Protein 8R8N (pdb70)

Nearest PDB structures (foldseek):
  8r8n-assembly2_B  TM=1.004E+00  e=1.317E-43  synthetic construct
  6yqy-assembly1_A  TM=9.421E-01  e=2.089E-25  synthetic construct
  5bvl-assembly1_A  TM=9.463E-01  e=4.996E-25  synthetic construct
  6yqx-assembly1_A  TM=9.217E-01  e=5.714E-19  synthetic construct
  7mcc-assembly1_A  TM=8.547E-01  e=8.858E-15  synthetic construct

Secondary structure (DSSP, 8-state):
-HHHHHHHHHHHHHTT-S-EEEEES-HHHHHHHHHHT--EEEE--THHHHHHHHHHHHTSSS--HHHHHHHHHHHHHHHHHHHHHHHHHHHHT-SEEEEEES-HHHHHHHHHHT-SEEEE--SSHHHHHHHHHHHHHTT--EEEEEES-HHHHHHHHHHT--EEEE--TTHHHHH--THHHHHHHHHHHHHHHHHHHHHHT-SEEEEEES-HHHHHHHHHHT-SEEEEE--/-TTHHHHHHHHHTT---EEEEES-HHHHHHHHHHT-SEEEEE-THHHHHHHHHHHHTSSS--HHHHHHHHHHHHHHHHHHHHHHHHHHHHT-S-EEEEES-HHHHHHHHHHT--EEEE--SSHHHHHHHHHHHHHHT--EEEEEES-HHHHHHHHHHTEEEEEEE-TTTTT-------HHHHHHHHHHHHHHHHHHHHHT-SEEEEEESSHHHHHHHHHHT-SEEEEE--

Foldseek 3Di:
DLVLLLVLLLVCVVVPFQAEEEEDQDLVSQVSSVVSRHQEYEHEFCLQVLQVVLVVQVPDDDDSVVVSCVSNVVSVVRLVSSLVSQLVNVVVPRQAYEYEDCDLVSQVVSVVSHHQEYEHEHPDLVSSLVSLLVNVVVPRQAYEYEDQALVSQVVSVVSRHQEYEHEQVVVLVVVDVVNVVSVVVSLVSSLVSLLVCVVVPRDAYEYEDAHSVSLVSSVVSPHNYYYHYPD/DLLLVQLLVLVVVPQQAEEEEDADLVVLVVVVVSRHQEYEQEFCLQVLQVVLVVQVPDDDDSVVVSVVSNVVSVVRLVSSLVSLLVCVVVPRQAYEYEDCDLVSQVSSVVSHHQEYENDNVDLVSSLVSLLVCVVVPRQAYEYEDQALVSQVSSVVSHHQEYENELVVQVVVPPVPPPCVSVVVSLVSSLVSLLVCVVVPRDAYEYEDAHNVSLPSSVVSPHNHYYHYPD

Sequence (461 aa):
DKDEAWKQVEQLRREGATRIAYRSDDWRDLKEAWKKGADILIVSSKADDYRARAAAAAKELGNVKPIVDALLAEAKKARDEAWKQVEQLRREGATEIAYRSDDWRDLKEAWKKGADILIVDDATDKNEAWKQVEQLRREGATRIAYRSDDWRDLKEAWKKGADILIVDVNARIEKRRAVIEAEAAKAREEGWKQVEQLRREGATEIAYRSDDWRDLKEAWKKGADILIVDATDEAWKQVEQLRREGATRIAYRSDDWRDLKEAWKKGADILIVSSKADDYRARRAAAAAKELGNVKPIVDALLAEAKKARDEAWKQVEQLRREGATEIAYRSDDWRDLKEAWKKGADILIVDATDKNEAWKQVEQLRREGATRIAYRSDDWRDLKEAWKKGADILIVDVNARIEKRRPAVIEAEAAKAREEGWKQVEQLRREGATEIAYRSDDWRDLKEAWKKGADILIVDAT

B-factor: mean 110.94, std 32.06, range [53.03, 240.59]

Radius of gyration: 26.93 Å; Cα contacts (8 Å, |Δi|>4): 848; chains: 2; bounding box: 67×90×50 Å

Solvent-accessible surface area: 23732 Å² total; per-residue (Å²): 110,104,91,102,9,52,101,22,0,76,25,1,159,187,70,48,10,116,69,0,0,0,36,7,90,50,36,156,11,0,61,48,0,76,107,62,17,0,56,5,0,9,0,10,23,124,0,29,49,53,60,60,111,2,62,57,14,56,178,121,178,68,118,40,137,82,96,24,68,56,20,80,41,88,2,88,119,22,55,45,83,2,30,130,10,0,78,71,1,110,194,66,45,2,82,33,0,0,0,39,0,60,47,46,155,12,0,57,64,0,68,122,57,14,2,43,4,1,7,0,23,8,124,83,76,86,93,0,37,133,9,0,71,40,0,98,171,62,42,5,97,61,0,0,0,51,6,35,37,10,21,13,0,62,64,0,60,125,79,12,1,45,4,1,9,0,0,2,30,24,62,19,78,131,172,125,109,110,102,124,58,75,15,48,135,8,63,93,67,0,44,87,17,0,44,11,0,112,132,41,40,3,79,31,0,0,2,45,3,86,21,58,152,4,0,65,47,0,93,122,64,10,2,41,2,3,9,1,6,49,122,108,140,16,51,97,19,0,94,46,4,132,179,66,19,3,76,62,2,0,2,42,7,91,64,36,159,31,0,84,68,0,130,102,43,14,3,55,4,1,10,0,12,11,121,0,14,60,68,70,61,121,3,63,53,3,53,174,103,178,67,115,41,142,78,89,23,67,56,21,78,50,62,3,116,118,20,70,54,73,2,35,117,8,0,80,58,2,114,197,90,42,8,99,38,0,0,1,30,1,45,40,64,163,9,0,73,63,0,57,138,57,10,2,37,10,0,9,1,20,10,117,85,76,112,84,0,59,141,9,0,80,46,1,108,192,58,37,7,82,68,0,0,2,44,3,50,55,59,150,43,0,91,77,0,49,132,81,8,0,46,5,0,8,0,3,4,54,60,67,43,105,90,196,226,181,66,115,104,102,77,75,13,45,117,0,53,89,46,0,48,141,14,0,44,37,2,62,150,80,41,8,92,27,0,0,0,50,4,79,26,82,157,6,0,66,58,0,25,32,60,1,0,44,9,2,13,2,16,52,104

Structure (mmCIF, N/CA/C/O backbone):
data_8R8N
#
_entry.id   8R8N
#
_cell.length_a   92.710
_cell.length_b   71.200
_cell.length_c   88.640
_cell.angle_alpha   90.000
_cell.angle_beta   90.000
_cell.angle_gamma   90.000
#
_symmetry.space_group_name_H-M   'P 21 2 21'
#
loop_
_entity.id
_entity.type
_entity.pdbx_description
1 polymer HalluTIM2-2
2 non-polymer 'SULFATE ION'
3 water water
#
loop_
_atom_site.group_PDB
_atom_site.id
_atom_site.type_symbol
_atom_site.label_atom_id
_atom_site.label_alt_id
_atom_site.label_comp_id
_atom_site.label_asym_id
_atom_site.label_entity_id
_atom_site.label_seq_id
_atom_site.pdbx_PDB_ins_code
_atom_site.Cartn_x
_atom_site.Cartn_y
_atom_site.Cartn_z
_atom_site.occupancy
_atom_site.B_iso_or_equiv
_atom_site.auth_seq_id
_atom_site.auth_comp_id
_atom_site.auth_asym_id
_atom_site.auth_atom_id
_atom_site.pdbx_PDB_model_num
ATOM 1 N N . ASP A 1 2 ? -11.38892 -39.97152 -32.51339 1.000 144.79535 1 ASP A N 1
ATOM 2 C CA . ASP A 1 2 ? -11.58124 -40.64212 -31.23263 1.000 147.93067 1 ASP A CA 1
ATOM 3 C C . ASP A 1 2 ? -10.55781 -41.75843 -31.03153 1.000 138.54353 1 ASP A C 1
ATOM 4 O O . ASP A 1 2 ? -9.39959 -41.62143 -31.42452 1.000 134.52515 1 ASP A O 1
ATOM 9 N N . LYS A 1 3 ? -10.99671 -42.86332 -30.42283 1.000 147.41226 2 LYS A N 1
ATOM 10 C CA . LYS A 1 3 ? -10.07653 -43.93818 -30.06000 1.000 131.69579 2 LYS A CA 1
ATOM 11 C C . LYS A 1 3 ? -9.40749 -44.53920 -31.29234 1.000 124.08785 2 LYS A C 1
ATOM 12 O O . LYS A 1 3 ? -8.17918 -44.50234 -31.42852 1.000 118.59776 2 LYS A O 1
ATOM 18 N N . ASP A 1 4 ? -10.20529 -45.10167 -32.20556 1.000 129.64495 3 ASP A N 1
ATOM 19 C CA . ASP A 1 4 ? -9.64128 -45.79503 -33.36000 1.000 128.86512 3 ASP A CA 1
ATOM 20 C C . ASP A 1 4 ? -8.86496 -44.86173 -34.28078 1.000 122.26357 3 ASP A C 1
ATOM 21 O O . ASP A 1 4 ? -8.03640 -45.33444 -35.06659 1.000 118.65616 3 ASP A O 1
ATOM 26 N N . GLU A 1 5 ? -9.11110 -43.55274 -34.20767 1.000 127.84642 4 GLU A N 1
ATOM 27 C CA . GLU A 1 5 ? -8.33668 -42.61365 -35.00975 1.000 128.26322 4 GLU A CA 1
ATOM 28 C C . GLU A 1 5 ? -6.99048 -42.31072 -34.36528 1.000 124.53572 4 GLU A C 1
ATOM 29 O O . GLU A 1 5 ? -6.00594 -42.06497 -35.07218 1.000 107.81751 4 GLU A O 1
ATOM 35 N N . ALA A 1 6 ? -6.92736 -42.34110 -33.03322 1.000 124.95574 5 ALA A N 1
ATOM 36 C CA . ALA A 1 6 ? -5.66822 -42.11606 -32.33516 1.000 113.13919 5 ALA A CA 1
ATOM 37 C C . ALA A 1 6 ? -4.81512 -43.37784 -32.30762 1.000 110.08307 5 ALA A C 1
ATOM 38 O O . ALA A 1 6 ? -3.58461 -43.29897 -32.39725 1.000 107.56285 5 ALA A O 1
ATOM 40 N N . TRP A 1 7 ? -5.44917 -44.54842 -32.18372 1.000 110.14317 6 TRP A N 1
ATOM 41 C CA . TRP A 1 7 ? -4.69799 -45.79826 -32.22146 1.000 86.24888 6 TRP A CA 1
ATOM 42 C C . TRP A 1 7 ? -3.99562 -45.98406 -33.55642 1.000 91.15791 6 TRP A C 1
ATOM 43 O O . TRP A 1 7 ? -2.91747 -46.58456 -33.60784 1.000 99.71656 6 TRP A O 1
ATOM 54 N N . LYS A 1 8 ? -4.56567 -45.44222 -34.63818 1.000 98.48544 7 LYS A N 1
ATOM 55 C CA . LYS A 1 8 ? -3.91878 -45.52003 -35.94329 1.000 93.34029 7 LYS A CA 1
ATOM 56 C C . LYS A 1 8 ? -2.62050 -44.72437 -35.97710 1.000 94.19607 7 LYS A C 1
ATOM 57 O O . LYS A 1 8 ? -1.75409 -45.00297 -36.81427 1.000 88.40253 7 LYS A O 1
ATOM 63 N N . GLN A 1 9 ? -2.45486 -43.76260 -35.06642 1.000 92.25424 8 GLN A N 1
ATOM 64 C CA . GLN A 1 9 ? -1.22638 -42.97903 -35.02813 1.000 89.18736 8 GLN A CA 1
ATOM 65 C C . GLN A 1 9 ? -0.10510 -43.76216 -34.35636 1.000 86.38907 8 GLN A C 1
ATOM 66 O O . GLN A 1 9 ? 1.05853 -43.66363 -34.76379 1.000 86.93108 8 GLN A O 1
ATOM 72 N N . VAL A 1 10 ? -0.43797 -44.54451 -33.32740 1.000 92.29874 9 VAL A N 1
ATOM 73 C CA . VAL A 1 10 ? 0.56546 -45.37735 -32.67287 1.000 82.02737 9 VAL A CA 1
ATOM 74 C C . VAL A 1 10 ? 0.99588 -46.50256 -33.60329 1.000 80.16204 9 VAL A C 1
ATOM 75 O O . VAL A 1 10 ? 2.17736 -46.86291 -33.66675 1.000 79.26610 9 VAL A O 1
ATOM 79 N N . GLU A 1 11 ? 0.04819 -47.05944 -34.35724 1.000 79.37306 10 GLU A N 1
ATOM 80 C CA . GLU A 1 11 ? 0.38476 -48.12028 -35.29528 1.000 81.09328 10 GLU A CA 1
ATOM 81 C C . GLU A 1 11 ? 1.31698 -47.61679 -36.38839 1.000 86.05259 10 GLU A C 1
ATOM 82 O O . GLU A 1 11 ? 2.19653 -48.35757 -36.84382 1.000 85.47683 10 GLU A O 1
ATOM 88 N N . GLN A 1 12 ? 1.15339 -46.35861 -36.80824 1.000 83.42432 11 GLN A N 1
ATOM 89 C CA . GLN A 1 12 ? 1.98041 -45.82293 -37.88547 1.000 83.76683 11 GLN A CA 1
ATOM 90 C C . GLN A 1 12 ? 3.39713 -45.53564 -37.41417 1.000 84.08329 11 GLN A C 1
ATOM 91 O O . GLN A 1 12 ? 4.36370 -45.82322 -38.13112 1.000 84.51552 11 GLN A O 1
ATOM 97 N N . LEU A 1 13 ? 3.54209 -44.95728 -36.22042 1.000 80.14715 12 LEU A N 1
ATOM 98 C CA . LEU A 1 13 ? 4.87545 -44.71779 -35.67873 1.000 74.69642 12 LEU A CA 1
ATOM 99 C C . LEU A 1 13 ? 5.62603 -46.02720 -35.47046 1.000 75.03745 12 LEU A C 1
ATOM 100 O O . LEU A 1 13 ? 6.81633 -46.12684 -35.79052 1.000 75.20223 12 LEU A O 1
ATOM 105 N N . ARG A 1 14 ? 4.94733 -47.04515 -34.93461 1.000 75.42585 13 ARG A N 1
ATOM 106 C CA . ARG A 1 14 ? 5.57290 -48.35738 -34.81848 1.000 76.43347 13 ARG A CA 1
ATOM 107 C C . ARG A 1 14 ? 5.87017 -48.94352 -36.18991 1.000 79.73027 13 ARG A C 1
ATOM 108 O O . ARG A 1 14 ? 6.91269 -49.57880 -36.39216 1.000 88.07116 13 ARG A O 1
ATOM 116 N N . ARG A 1 15 ? 4.97465 -48.72174 -37.15152 1.000 81.99652 14 ARG A N 1
ATOM 117 C CA . ARG A 1 15 ? 5.23202 -49.17064 -38.51373 1.000 85.44466 14 ARG A CA 1
ATOM 118 C C . ARG A 1 15 ? 6.50902 -48.54820 -39.05920 1.000 85.04490 14 ARG A C 1
ATOM 119 O O . ARG A 1 15 ? 7.31470 -49.22787 -39.70601 1.000 86.95533 14 ARG A O 1
ATOM 127 N N . GLU A 1 16 ? 6.72849 -47.26654 -38.77897 1.000 82.76546 15 GLU A N 1
ATOM 128 C CA . GLU A 1 16 ? 7.87071 -46.54619 -39.31744 1.000 83.52516 15 GLU A CA 1
ATOM 129 C C . GLU A 1 16 ? 9.11382 -46.63081 -38.43685 1.000 80.29434 15 GLU A C 1
ATOM 130 O O . GLU A 1 16 ? 10.08556 -45.91186 -38.68819 1.000 86.60525 15 GLU A O 1
ATOM 136 N N . GLY A 1 17 ? 9.11365 -47.48260 -37.41965 1.000 84.68738 16 GLY A N 1
ATOM 137 C CA . GLY A 1 17 ? 10.32889 -47.75074 -36.68111 1.000 77.62628 16 GLY A CA 1
ATOM 138 C C . GLY A 1 17 ? 10.57974 -46.84294 -35.50544 1.000 74.42908 16 GLY A C 1
ATOM 139 O O . GLY A 1 17 ? 11.73284 -46.71271 -35.07942 1.000 79.58851 16 GLY A O 1
ATOM 140 N N . ALA A 1 18 ? 9.54346 -46.21469 -34.96046 1.000 79.46720 17 ALA A N 1
ATOM 141 C CA . ALA A 1 18 ? 9.69484 -45.36488 -33.78740 1.000 83.81074 17 ALA A CA 1
ATOM 142 C C . ALA A 1 18 ? 9.64097 -46.22689 -32.53437 1.000 85.19179 17 ALA A C 1
ATOM 143 O O . ALA A 1 18 ? 8.67224 -46.96460 -32.32375 1.000 71.59552 17 ALA A O 1
ATOM 145 N N . THR A 1 19 ? 10.69210 -46.15159 -31.71896 1.000 82.62297 18 THR A N 1
ATOM 146 C CA . THR A 1 19 ? 10.84827 -47.03312 -30.57179 1.000 87.87098 18 THR A CA 1
ATOM 147 C C . THR A 1 19 ? 10.33776 -46.43776 -29.26485 1.000 74.56672 18 THR A C 1
ATOM 148 O O . THR A 1 19 ? 10.19204 -47.18204 -28.29022 1.000 87.98081 18 THR A O 1
ATOM 152 N N . ARG A 1 20 ? 10.08121 -45.12971 -29.20257 1.000 67.67581 19 ARG A N 1
ATOM 153 C CA . ARG A 1 20 ? 9.57170 -44.49040 -27.98432 1.000 71.58135 19 ARG A CA 1
ATOM 154 C C . ARG A 1 20 ? 8.30456 -43.71873 -28.34528 1.000 80.37509 19 ARG A C 1
ATOM 155 O O . ARG A 1 20 ? 8.37270 -42.55357 -28.74687 1.000 80.53048 19 ARG A O 1
ATOM 163 N N . ILE A 1 21 ? 7.14938 -44.35774 -28.17479 1.000 77.47272 20 ILE A N 1
ATOM 164 C CA . ILE A 1 21 ? 5.85499 -43.74455 -28.44741 1.000 61.56529 20 ILE A CA 1
ATOM 165 C C . ILE A 1 21 ? 5.09884 -43.56677 -27.14009 1.000 71.97829 20 ILE A C 1
ATOM 166 O O . ILE A 1 21 ? 5.09344 -44.45930 -26.28394 1.000 66.95720 20 ILE A O 1
ATOM 171 N N . ALA A 1 22 ? 4.45991 -42.41162 -26.98753 1.000 74.26510 21 ALA A N 1
ATOM 172 C CA . ALA A 1 22 ? 3.65148 -42.12391 -25.81624 1.000 68.52844 21 ALA A CA 1
ATOM 173 C C . ALA A 1 22 ? 2.19859 -41.94626 -26.22911 1.000 66.22782 21 ALA A C 1
ATOM 174 O O . ALA A 1 22 ? 1.88766 -41.66925 -27.39047 1.000 68.46428 21 ALA A O 1
ATOM 176 N N . TYR A 1 23 ? 1.30632 -42.14796 -25.26522 1.000 64.61935 22 TYR A N 1
ATOM 177 C CA . TYR A 1 23 ? -0.12598 -42.04787 -25.50401 1.000 69.17705 22 TYR A CA 1
ATOM 178 C C . TYR A 1 23 ? -0.78022 -41.48636 -24.25276 1.000 64.56000 22 TYR A C 1
ATOM 179 O O . TYR A 1 23 ? -0.47993 -41.93410 -23.14184 1.000 64.17877 22 TYR A O 1
ATOM 188 N N . ARG A 1 24 ? -1.66880 -40.51518 -24.43336 1.000 66.74340 23 ARG A N 1
ATOM 189 C CA . ARG A 1 24 ? -2.33485 -39.84292 -23.32634 1.000 74.41904 23 ARG A CA 1
ATOM 190 C C . ARG A 1 24 ? -3.82872 -40.12441 -23.38085 1.000 80.26647 23 ARG A C 1
ATOM 191 O O . ARG A 1 24 ? -4.45701 -39.97596 -24.43488 1.000 92.94756 23 ARG A O 1
ATOM 199 N N . SER A 1 25 ? -4.39146 -40.52018 -22.24326 1.000 79.60043 24 SER A N 1
ATOM 200 C CA . SER A 1 25 ? -5.82201 -40.76765 -22.13141 1.000 84.64215 24 SER A CA 1
ATOM 201 C C . SER A 1 25 ? -6.18313 -40.80300 -20.65264 1.000 92.00022 24 SER A C 1
ATOM 202 O O . SER A 1 25 ? -5.31668 -40.72409 -19.77848 1.000 90.35190 24 SER A O 1
ATOM 205 N N . ASP A 1 26 ? -7.48289 -40.91054 -20.38242 1.000 99.29133 25 ASP A N 1
ATOM 206 C CA . ASP A 1 26 ? -7.98078 -41.05577 -19.02284 1.000 101.02695 25 ASP A CA 1
ATOM 207 C C . ASP A 1 26 ? -8.59238 -42.42349 -18.76055 1.000 99.83993 25 ASP A C 1
ATOM 208 O O . ASP A 1 26 ? -8.80672 -42.77484 -17.59490 1.000 88.54931 25 ASP A O 1
ATOM 213 N N . ASP A 1 27 ? -8.86712 -43.19906 -19.80581 1.000 103.02467 26 ASP A N 1
ATOM 214 C CA . ASP A 1 27 ? -9.41375 -44.54247 -19.68556 1.000 94.35948 26 ASP A CA 1
ATOM 215 C C . ASP A 1 27 ? -8.27176 -45.54358 -19.77172 1.000 97.93666 26 ASP A C 1
ATOM 216 O O . ASP A 1 27 ? -7.50869 -45.53824 -20.74340 1.000 100.57944 26 ASP A O 1
ATOM 221 N N . TRP A 1 28 ? -8.17024 -46.41302 -18.76410 1.000 95.45481 27 TRP A N 1
ATOM 222 C CA . TRP A 1 28 ? -7.09207 -47.39390 -18.74897 1.000 90.99856 27 TRP A CA 1
ATOM 223 C C . TRP A 1 28 ? -7.28456 -48.44919 -19.82911 1.000 94.32144 27 TRP A C 1
ATOM 224 O O . TRP A 1 28 ? -6.30795 -49.05340 -20.28627 1.000 93.52308 27 TRP A O 1
ATOM 235 N N . ARG A 1 29 ? -8.52676 -48.69495 -20.24164 1.000 91.60956 28 ARG A N 1
ATOM 236 C CA . ARG A 1 29 ? -8.75188 -49.61635 -21.34825 1.000 93.72278 28 ARG A CA 1
ATOM 237 C C . ARG A 1 29 ? -8.29065 -49.00231 -22.66439 1.000 93.35631 28 ARG A C 1
ATOM 238 O O . ARG A 1 29 ? -7.70530 -49.69058 -23.50857 1.000 80.31322 28 ARG A O 1
ATOM 246 N N . ASP A 1 30 ? -8.52430 -47.70050 -22.84521 1.000 93.18905 29 ASP A N 1
ATOM 247 C CA . ASP A 1 30 ? -8.02753 -47.01584 -24.03352 1.000 84.36638 29 ASP A CA 1
ATOM 248 C C . ASP A 1 30 ? -6.50463 -46.96133 -24.04561 1.000 87.05077 29 ASP A C 1
ATOM 249 O O . ASP A 1 30 ? -5.88013 -47.13787 -25.09796 1.000 84.07463 29 ASP A O 1
ATOM 254 N N . LEU A 1 31 ? -5.88817 -46.75271 -22.88074 1.000 93.75838 30 LEU A N 1
ATOM 255 C CA . LEU A 1 31 ? -4.43048 -46.73575 -22.80663 1.000 77.23152 30 LEU A CA 1
ATOM 256 C C . LEU A 1 31 ? -3.83458 -48.11632 -23.05865 1.000 82.81837 30 LEU A C 1
ATOM 257 O O . LEU A 1 31 ? -2.81193 -48.23880 -23.74381 1.000 84.81756 30 LEU A O 1
ATOM 262 N N . LYS A 1 32 ? -4.46698 -49.16832 -22.52885 1.000 87.25265 31 LYS A N 1
ATOM 263 C CA . LYS A 1 32 ? -3.94283 -50.51979 -22.71395 1.000 89.37810 31 LYS A CA 1
ATOM 264 C C . LYS A 1 32 ? -3.95733 -50.93199 -24.18102 1.000 80.84631 31 LYS A C 1
ATOM 265 O O . LYS A 1 32 ? -3.05300 -51.63750 -24.64479 1.000 84.16178 31 LYS A O 1
ATOM 271 N N . GLU A 1 33 ? -4.97297 -50.50367 -24.93056 1.000 81.29745 32 GLU A N 1
ATOM 272 C CA . GLU A 1 33 ? -5.02041 -50.85588 -26.34513 1.000 77.08034 32 GLU A CA 1
ATOM 273 C C . GLU A 1 33 ? -3.89556 -50.18574 -27.12206 1.000 84.14390 32 GLU A C 1
ATOM 274 O O . GLU A 1 33 ? -3.26298 -50.81973 -27.97379 1.000 84.34156 32 GLU A O 1
ATOM 280 N N . ALA A 1 34 ? -3.62062 -48.90982 -26.83637 1.000 89.70272 33 ALA A N 1
ATOM 281 C CA . ALA A 1 34 ? -2.48883 -48.25001 -27.47682 1.000 80.88893 33 ALA A CA 1
ATOM 282 C C . ALA A 1 34 ? -1.17189 -48.86028 -27.02421 1.000 76.50962 33 ALA A C 1
ATOM 283 O O . ALA A 1 34 ? -0.20798 -48.90847 -27.79882 1.000 77.71052 33 ALA A O 1
ATOM 285 N N . TRP A 1 35 ? -1.11941 -49.34377 -25.78289 1.000 74.99252 34 TRP A N 1
ATOM 286 C CA . TRP A 1 35 ? 0.06472 -50.05266 -25.31602 1.000 76.45844 34 TRP A CA 1
ATOM 287 C C . TRP A 1 35 ? 0.32564 -51.30123 -26.14892 1.000 78.78823 34 TRP A C 1
ATOM 288 O O . TRP A 1 35 ? 1.48195 -51.63613 -26.42904 1.000 84.85422 34 TRP A O 1
ATOM 299 N N . LYS A 1 36 ? -0.73098 -51.99574 -26.57389 1.000 86.79387 35 LYS A N 1
ATOM 300 C CA . LYS A 1 36 ? -0.52370 -53.14286 -27.45059 1.000 87.59201 35 LYS A CA 1
ATOM 301 C C . LYS A 1 36 ? -0.24190 -52.72620 -28.88640 1.000 84.68225 35 LYS A C 1
ATOM 302 O O . LYS A 1 36 ? 0.30209 -53.52700 -29.65183 1.000 86.85550 35 LYS A O 1
ATOM 308 N N . LYS A 1 37 ? -0.60348 -51.49977 -29.26939 1.000 84.81099 36 LYS A N 1
ATOM 309 C CA . LYS A 1 37 ? -0.27749 -50.99975 -30.59783 1.000 79.50345 36 LYS A CA 1
ATOM 310 C C . LYS A 1 37 ? 1.19111 -50.61584 -30.72804 1.000 82.21347 36 LYS A C 1
ATOM 311 O O . LYS A 1 37 ? 1.69174 -50.51011 -31.85231 1.000 89.92987 36 LYS A O 1
ATOM 317 N N . GLY A 1 38 ? 1.88514 -50.39036 -29.61364 1.000 86.22028 37 GLY A N 1
ATOM 318 C CA . GLY A 1 38 ? 3.29665 -50.05975 -29.66294 1.000 71.49132 37 GLY A CA 1
ATOM 319 C C . GLY A 1 38 ? 3.74286 -48.91709 -28.77248 1.000 74.69182 37 GLY A C 1
ATOM 320 O O . GLY A 1 38 ? 4.94540 -48.66077 -28.65750 1.000 91.07281 37 GLY A O 1
ATOM 321 N N . ALA A 1 39 ? 2.80368 -48.20811 -28.14983 1.000 90.30598 38 ALA A N 1
ATOM 322 C CA . ALA A 1 39 ? 3.17532 -47.10597 -27.27005 1.000 67.89184 38 ALA A CA 1
ATOM 323 C C . ALA A 1 39 ? 3.73974 -47.64565 -25.96028 1.000 64.96350 38 ALA A C 1
ATOM 324 O O . ALA A 1 39 ? 3.11128 -48.47648 -25.29759 1.000 80.10205 38 ALA A O 1
ATOM 326 N N . ASP A 1 40 ? 4.91244 -47.14670 -25.57053 1.000 76.13141 39 ASP A N 1
ATOM 327 C CA . ASP A 1 40 ? 5.60477 -47.60120 -24.36758 1.000 68.05001 39 ASP A CA 1
ATOM 328 C C . ASP A 1 40 ? 5.36414 -46.71744 -23.15648 1.000 59.68903 39 ASP A C 1
ATOM 329 O O . ASP A 1 40 ? 5.52056 -47.18234 -22.02532 1.000 70.24030 39 ASP A O 1
ATOM 334 N N . ILE A 1 41 ? 5.02894 -45.45042 -23.35696 1.000 71.17963 40 ILE A N 1
ATOM 335 C CA . ILE A 1 41 ? 4.70083 -44.55085 -22.26265 1.000 60.78284 40 ILE A CA 1
ATOM 336 C C . ILE A 1 41 ? 3.19942 -44.32039 -22.31466 1.000 70.56458 40 ILE A C 1
ATOM 337 O O . ILE A 1 41 ? 2.66145 -43.90885 -23.35020 1.000 69.74107 40 ILE A O 1
ATOM 342 N N . LEU A 1 42 ? 2.52367 -44.60515 -21.20484 1.000 71.07549 41 LEU A N 1
ATOM 343 C CA . LEU A 1 42 ? 1.08161 -44.43060 -21.07698 1.000 66.00614 41 LEU A CA 1
ATOM 344 C C . LEU A 1 42 ? 0.82245 -43.29948 -20.08860 1.000 76.27010 41 LEU A C 1
ATOM 345 O O . LEU A 1 42 ? 1.09885 -43.43737 -18.89244 1.000 72.95008 41 LEU A O 1
ATOM 350 N N . ILE A 1 43 ? 0.28336 -42.19091 -20.58771 1.000 77.11199 42 ILE A N 1
ATOM 351 C CA . ILE A 1 43 ? 0.08539 -40.97781 -19.80249 1.000 58.39824 42 ILE A CA 1
ATOM 352 C C . ILE A 1 43 ? -1.35176 -40.94013 -19.30417 1.000 70.32616 42 ILE A C 1
ATOM 353 O O . ILE A 1 43 ? -2.29050 -40.86088 -20.10532 1.000 83.60125 42 ILE A O 1
ATOM 358 N N . VAL A 1 44 ? -1.52359 -40.97978 -17.98347 1.000 63.45512 43 VAL A N 1
ATOM 359 C CA . VAL A 1 44 ? -2.83208 -40.82542 -17.35458 1.000 73.08103 43 VAL A CA 1
ATOM 360 C C . VAL A 1 44 ? -3.02166 -39.36602 -16.96788 1.000 73.72412 43 VAL A C 1
ATOM 361 O O . VAL A 1 44 ? -2.16577 -38.77647 -16.29751 1.000 79.30335 43 VAL A O 1
ATOM 365 N N . SER A 1 45 ? -4.13853 -38.77860 -17.39047 1.000 72.52585 44 SER A N 1
ATOM 366 C CA . SER A 1 45 ? -4.47795 -37.40826 -17.03365 1.000 90.13558 44 SER A CA 1
ATOM 367 C C . SER A 1 45 ? -5.85064 -37.36189 -16.37533 1.000 89.21370 44 SER A C 1
ATOM 368 O O . SER A 1 45 ? -6.75490 -38.12009 -16.74135 1.000 90.28739 44 SER A O 1
ATOM 371 N N . SER A 1 46 ? -5.98918 -36.48136 -15.38837 1.000 84.26568 45 SER A N 1
ATOM 372 C CA . SER A 1 46 ? -7.23191 -36.28444 -14.65828 1.000 78.07996 45 SER A CA 1
ATOM 373 C C . SER A 1 46 ? -7.67702 -34.82985 -14.73940 1.000 67.36035 45 SER A C 1
ATOM 374 O O . SER A 1 46 ? -6.86140 -33.91765 -14.89942 1.000 78.91931 45 SER A O 1
ATOM 377 N N . LYS A 1 47 ? -8.98484 -34.62439 -14.63476 1.000 74.33483 46 LYS A N 1
ATOM 378 C CA . LYS A 1 47 ? -9.56778 -33.29472 -14.51980 1.000 70.64921 46 LYS A CA 1
ATOM 379 C C . LYS A 1 47 ? -9.49401 -32.73520 -13.09628 1.000 76.77403 46 LYS A C 1
ATOM 380 O O . LYS A 1 47 ? -10.16380 -31.74038 -12.80703 1.000 85.05890 46 LYS A O 1
ATOM 386 N N . ALA A 1 48 ? -8.69657 -33.34333 -12.21127 1.000 70.45306 47 ALA A N 1
ATOM 387 C CA . ALA A 1 48 ? -8.64904 -32.90481 -10.81887 1.000 79.39393 47 ALA A CA 1
ATOM 388 C C . ALA A 1 48 ? -8.01647 -31.52464 -10.66807 1.000 89.67788 47 ALA A C 1
ATOM 389 O O . ALA A 1 48 ? -8.45835 -30.72581 -9.83260 1.000 88.96412 47 ALA A O 1
ATOM 391 N N . ASP A 1 49 ? -6.98257 -31.22095 -11.45696 1.000 89.10228 48 ASP A N 1
ATOM 392 C CA . ASP A 1 49 ? -6.37884 -29.89355 -11.38029 1.000 68.96563 48 ASP A CA 1
ATOM 393 C C . ASP A 1 49 ? -7.36297 -28.82587 -11.82564 1.000 84.49812 48 ASP A C 1
ATOM 394 O O . ASP A 1 49 ? -7.38697 -27.72031 -11.27169 1.000 90.84487 48 ASP A O 1
ATOM 399 N N . ASP A 1 50 ? -8.19069 -29.14477 -12.82256 1.000 88.23644 49 ASP A N 1
ATOM 400 C CA . ASP A 1 50 ? -9.19928 -28.19861 -13.28425 1.000 86.14601 49 ASP A CA 1
ATOM 401 C C . ASP A 1 50 ? -10.21956 -27.91473 -12.19045 1.000 84.80527 49 ASP A C 1
ATOM 402 O O . ASP A 1 50 ? -10.52653 -26.75380 -11.90011 1.000 90.80771 49 ASP A O 1
ATOM 407 N N . TYR A 1 51 ? -10.73637 -28.96638 -11.55027 1.000 82.83214 50 TYR A N 1
ATOM 408 C CA . TYR A 1 51 ? -11.70800 -28.77112 -10.47882 1.000 77.43146 50 TYR A CA 1
ATOM 409 C C . TYR A 1 51 ? -11.10226 -28.00390 -9.30814 1.000 84.88679 50 TYR A C 1
ATOM 410 O O . TYR A 1 51 ? -11.76621 -27.14864 -8.71048 1.000 88.32059 50 TYR A O 1
ATOM 419 N N . ARG A 1 52 ? -9.83930 -28.28133 -8.97052 1.000 78.88724 51 ARG A N 1
ATOM 420 C CA . ARG A 1 52 ? -9.19381 -27.51349 -7.90877 1.000 81.55677 51 ARG A CA 1
ATOM 421 C C . ARG A 1 52 ? -9.01464 -26.05631 -8.31474 1.000 81.62525 51 ARG A C 1
ATOM 422 O O . ARG A 1 52 ? -9.24123 -25.14781 -7.50700 1.000 77.60585 51 ARG A O 1
ATOM 430 N N . ALA A 1 53 ? -8.62865 -25.81544 -9.57015 1.000 84.52136 52 ALA A N 1
ATOM 431 C CA . ALA A 1 53 ? -8.49440 -24.44696 -10.05608 1.000 79.82366 52 ALA A CA 1
ATOM 432 C C . ALA A 1 53 ? -9.82554 -23.70994 -10.00669 1.000 89.63923 52 ALA A C 1
ATOM 433 O O . ALA A 1 53 ? -9.88553 -22.54742 -9.58886 1.000 95.43220 52 ALA A O 1
ATOM 435 N N . ARG A 1 54 ? -10.90704 -24.37270 -10.41668 1.000 85.94609 53 ARG A N 1
ATOM 436 C CA . ARG A 1 54 ? -12.20511 -23.71400 -10.44133 1.000 77.09261 53 ARG A CA 1
ATOM 437 C C . ARG A 1 54 ? -12.79956 -23.57407 -9.04736 1.000 71.06939 53 ARG A C 1
ATOM 438 O O . ARG A 1 54 ? -13.50344 -22.59613 -8.77716 1.000 81.84580 53 ARG A O 1
ATOM 446 N N . ALA A 1 55 ? -12.53041 -24.52454 -8.15072 1.000 86.14780 54 ALA A N 1
ATOM 447 C CA . ALA A 1 55 ? -12.94677 -24.34944 -6.76274 1.000 79.34423 54 ALA A CA 1
ATOM 448 C C . ALA A 1 55 ? -12.21965 -23.17476 -6.12444 1.000 82.76064 54 ALA A C 1
ATOM 449 O O . ALA A 1 55 ? -12.80858 -22.42140 -5.34151 1.000 92.69753 54 ALA A O 1
ATOM 451 N N . ALA A 1 56 ? -10.93980 -22.99491 -6.46359 1.000 87.51178 55 ALA A N 1
ATOM 452 C CA . ALA A 1 56 ? -10.17888 -21.86170 -5.94867 1.000 70.66259 55 ALA A CA 1
ATOM 453 C C . ALA A 1 56 ? -10.71912 -20.54145 -6.48301 1.000 95.22031 55 ALA A C 1
ATOM 454 O O . ALA A 1 56 ? -10.80003 -19.55276 -5.74362 1.000 104.39977 55 ALA A O 1
ATOM 456 N N . ALA A 1 57 ? -11.08944 -20.50388 -7.76602 1.000 90.27754 56 ALA A N 1
ATOM 457 C CA . ALA A 1 57 ? -11.65630 -19.28554 -8.33570 1.000 94.14281 56 ALA A CA 1
ATOM 458 C C . ALA A 1 57 ? -13.02095 -18.97683 -7.73492 1.000 92.11608 56 ALA A C 1
ATOM 459 O O . ALA A 1 57 ? -13.36773 -17.80728 -7.53393 1.000 99.73964 56 ALA A O 1
ATOM 461 N N . ALA A 1 58 ? -13.80518 -20.01339 -7.43458 1.000 105.99174 57 ALA A N 1
ATOM 462 C CA . ALA A 1 58 ? -15.12395 -19.80019 -6.85035 1.000 111.02203 57 ALA A CA 1
ATOM 463 C C . ALA A 1 58 ? -15.03216 -19.24106 -5.43749 1.000 111.86229 57 ALA A C 1
ATOM 464 O O . ALA A 1 58 ? -15.89829 -18.46055 -5.02443 1.000 118.86182 57 ALA A O 1
ATOM 466 N N . ALA A 1 59 ? -13.99820 -19.62512 -4.68504 1.000 101.44538 58 ALA A N 1
ATOM 467 C CA . ALA A 1 59 ? -13.84118 -19.13402 -3.32139 1.000 99.50939 58 ALA A CA 1
ATOM 468 C C . ALA A 1 59 ? -13.56371 -17.63758 -3.26189 1.000 103.50752 58 ALA A C 1
ATOM 469 O O . ALA A 1 59 ? -13.82642 -17.01814 -2.22673 1.000 114.57374 58 ALA A O 1
ATOM 471 N N . LYS A 1 60 ? -13.03219 -17.04660 -4.33137 1.000 107.23219 59 LYS A N 1
ATOM 472 C CA . LYS A 1 60 ? -12.76889 -15.61368 -4.37238 1.000 93.52374 59 LYS A CA 1
ATOM 473 C C . LYS A 1 60 ? -13.97689 -14.78859 -4.80040 1.000 108.11021 59 LYS A C 1
ATOM 474 O O . LYS A 1 60 ? -13.88183 -13.55747 -4.83677 1.000 111.92826 59 LYS A O 1
ATOM 480 N N . GLU A 1 61 ? -15.09952 -15.42013 -5.12669 1.000 117.06311 60 GLU A N 1
ATOM 481 C CA . GLU A 1 61 ? -16.28791 -14.67297 -5.50238 1.000 120.12186 60 GLU A CA 1
ATOM 482 C C . GLU A 1 61 ? -17.08735 -14.27380 -4.26495 1.000 129.98605 60 GLU A C 1
ATOM 483 O O . GLU A 1 61 ? -16.85111 -14.75183 -3.15334 1.000 124.79590 60 GLU A O 1
ATOM 489 N N . LEU A 1 62 ? -18.04924 -13.38193 -4.47514 1.000 127.01420 61 LEU A N 1
ATOM 490 C CA . LEU A 1 62 ? -18.86936 -12.84777 -3.40037 1.000 138.07093 61 LEU A CA 1
ATOM 491 C C . LEU A 1 62 ? -20.09559 -13.72459 -3.16665 1.000 133.09077 61 LEU A C 1
ATOM 492 O O . LEU A 1 62 ? -20.55739 -14.44437 -4.05522 1.000 128.19317 61 LEU A O 1
ATOM 497 N N . GLY A 1 63 ? -20.61502 -13.65717 -1.94695 1.000 133.44004 62 GLY A N 1
ATOM 498 C CA . GLY A 1 63 ? -21.78284 -14.42103 -1.55627 1.000 122.84620 62 GLY A CA 1
ATOM 499 C C . GLY A 1 63 ? -21.41692 -15.72090 -0.87025 1.000 117.43064 62 GLY A C 1
ATOM 500 O O . GLY A 1 63 ? -20.28207 -15.94834 -0.44020 1.000 117.75439 62 GLY A O 1
ATOM 501 N N . ASN A 1 64 ? -22.41724 -16.59261 -0.77106 1.000 113.07026 63 ASN A N 1
ATOM 502 C CA . ASN A 1 64 ? -22.22423 -17.90716 -0.17343 1.000 113.48225 63 ASN A CA 1
ATOM 503 C C . ASN A 1 64 ? -21.48691 -18.80302 -1.16314 1.000 121.39649 63 ASN A C 1
ATOM 504 O O . ASN A 1 64 ? -22.00661 -19.10799 -2.24292 1.000 116.90355 63 ASN A O 1
ATOM 509 N N . VAL A 1 65 ? -20.27550 -19.21805 -0.79564 1.000 112.15337 64 VAL A N 1
ATOM 510 C CA . VAL A 1 65 ? -19.43300 -20.03972 -1.65916 1.000 103.74109 64 VAL A CA 1
ATOM 511 C C . VAL A 1 65 ? -19.27286 -21.46490 -1.15199 1.000 102.41549 64 VAL A C 1
ATOM 512 O O . VAL A 1 65 ? -18.72665 -22.30678 -1.88472 1.000 98.86202 64 VAL A O 1
ATOM 516 N N . LYS A 1 66 ? -19.72300 -21.76388 0.06647 1.000 100.46047 65 LYS A N 1
ATOM 517 C CA . LYS A 1 66 ? -19.47644 -23.07704 0.66060 1.000 100.12954 65 LYS A CA 1
ATOM 518 C C . LYS A 1 66 ? -20.08039 -24.22818 -0.13890 1.000 101.13185 65 LYS A C 1
ATOM 519 O O . LYS A 1 66 ? -19.34884 -25.18903 -0.43661 1.000 89.97874 65 LYS A O 1
ATOM 525 N N . PRO A 1 67 ? -21.36842 -24.21865 -0.51035 1.000 99.34125 66 PRO A N 1
ATOM 526 C CA . PRO A 1 67 ? -21.91525 -25.38918 -1.21879 1.000 94.57856 66 PRO A CA 1
ATOM 527 C C . PRO A 1 67 ? -21.31324 -25.60404 -2.59615 1.000 89.85271 66 PRO A C 1
ATOM 528 O O . PRO A 1 67 ? -21.30561 -26.74236 -3.08069 1.000 83.36543 66 PRO A O 1
ATOM 532 N N . ILE A 1 68 ? -20.80684 -24.55139 -3.23964 1.000 89.66246 67 ILE A N 1
ATOM 533 C CA . ILE A 1 68 ? -20.23849 -24.69570 -4.57607 1.000 87.97664 67 ILE A CA 1
ATOM 534 C C . ILE A 1 68 ? -18.79177 -25.16010 -4.49821 1.000 82.23343 67 ILE A C 1
ATOM 535 O O . ILE A 1 68 ? -18.33882 -25.96060 -5.32359 1.000 92.78703 67 ILE A O 1
ATOM 540 N N . VAL A 1 69 ? -18.03976 -24.65575 -3.52024 1.000 95.59630 68 VAL A N 1
ATOM 541 C CA . VAL A 1 69 ? -16.64969 -25.07085 -3.36441 1.000 86.09618 68 VAL A CA 1
ATOM 542 C C . VAL A 1 69 ? -16.56808 -26.54589 -2.99594 1.000 73.08349 68 VAL A C 1
ATOM 543 O O . VAL A 1 69 ? -15.75713 -27.29381 -3.55297 1.000 77.50680 68 VAL A O 1
ATOM 547 N N . ASP A 1 70 ? -17.41344 -26.99242 -2.06562 1.000 79.31133 69 ASP A N 1
ATOM 548 C CA . ASP A 1 70 ? -17.42074 -28.40395 -1.69925 1.000 72.12852 69 ASP A CA 1
ATOM 549 C C . ASP A 1 70 ? -17.76986 -29.27774 -2.89368 1.000 76.94301 69 ASP A C 1
ATOM 550 O O . ASP A 1 70 ? -17.20196 -30.36160 -3.06557 1.000 81.38185 69 ASP A O 1
ATOM 555 N N . ALA A 1 71 ? -18.68829 -28.81102 -3.74171 1.000 86.18803 70 ALA A N 1
ATOM 556 C CA . ALA A 1 71 ? -19.08793 -29.58689 -4.90948 1.000 67.89129 70 ALA A CA 1
ATOM 557 C C . ALA A 1 71 ? -17.94918 -29.70565 -5.90988 1.000 79.07193 70 ALA A C 1
ATOM 558 O O . ALA A 1 71 ? -17.78151 -30.75314 -6.54437 1.000 92.99333 70 ALA A O 1
ATOM 560 N N . LEU A 1 72 ? -17.15989 -28.64166 -6.07230 1.000 90.67099 71 LEU A N 1
ATOM 561 C CA . LEU A 1 72 ? -16.02946 -28.70076 -6.99465 1.000 88.91320 71 LEU A CA 1
ATOM 562 C C . LEU A 1 72 ? -14.89314 -29.54459 -6.43241 1.000 77.95263 71 LEU A C 1
ATOM 563 O O . LEU A 1 72 ? -14.28826 -30.34299 -7.15810 1.000 77.83869 71 LEU A O 1
ATOM 568 N N . LEU A 1 73 ? -14.59197 -29.38660 -5.14096 1.000 86.27543 72 LEU A N 1
ATOM 569 C CA . LEU A 1 73 ? -13.52573 -30.17060 -4.52635 1.000 72.43350 72 LEU A CA 1
ATOM 570 C C . LEU A 1 73 ? -13.90845 -31.63715 -4.39555 1.000 65.11777 72 LEU A C 1
ATOM 571 O O . LEU A 1 73 ? -13.03374 -32.50930 -4.42402 1.000 75.21195 72 LEU A O 1
ATOM 576 N N . ALA A 1 74 ? -15.20020 -31.92839 -4.24699 1.000 68.49872 73 ALA A N 1
ATOM 577 C CA . ALA A 1 74 ? -15.63866 -33.31792 -4.23851 1.000 66.56238 73 ALA A CA 1
ATOM 578 C C . ALA A 1 74 ? -15.38548 -33.97495 -5.58672 1.000 81.13781 73 ALA A C 1
ATOM 579 O O . ALA A 1 74 ? -14.93305 -35.12242 -5.65077 1.000 95.62241 73 ALA A O 1
ATOM 581 N N . GLU A 1 75 ? -15.65781 -33.25587 -6.67797 1.000 79.11150 74 GLU A N 1
ATOM 582 C CA . GLU A 1 75 ? -15.40898 -33.80676 -8.00425 1.000 64.39438 74 GLU A CA 1
ATOM 583 C C . GLU A 1 75 ? -13.91860 -33.95874 -8.27315 1.000 75.83045 74 GLU A C 1
ATOM 584 O O . GLU A 1 75 ? -13.51076 -34.88726 -8.98095 1.000 87.83612 74 GLU A O 1
ATOM 590 N N . ALA A 1 76 ? -13.09250 -33.06260 -7.72658 1.000 76.23476 75 ALA A N 1
ATOM 591 C CA . ALA A 1 76 ? -11.64883 -33.20526 -7.88775 1.000 66.10984 75 ALA A CA 1
ATOM 592 C C . ALA A 1 76 ? -11.14664 -34.46771 -7.20128 1.000 76.09974 75 ALA A C 1
ATOM 593 O O . ALA A 1 76 ? -10.31133 -35.19310 -7.75285 1.000 79.23144 75 ALA A O 1
ATOM 595 N N . LYS A 1 77 ? -11.64478 -34.74549 -5.99396 1.000 68.95349 76 LYS A N 1
ATOM 596 C CA . LYS A 1 77 ? -11.26945 -35.97385 -5.30459 1.000 78.15619 76 LYS A CA 1
ATOM 597 C C . LYS A 1 77 ? -11.64334 -37.19360 -6.13324 1.000 76.56967 76 LYS A C 1
ATOM 598 O O . LYS A 1 77 ? -10.82364 -38.09331 -6.34698 1.000 84.92390 76 LYS A O 1
ATOM 604 N N . LYS A 1 78 ? -12.88411 -37.23453 -6.61542 1.000 76.15695 77 LYS A N 1
ATOM 605 C CA . LYS A 1 78 ? -13.33281 -38.36885 -7.41262 1.000 75.49838 77 LYS A CA 1
ATOM 606 C C . LYS A 1 78 ? -12.54992 -38.48285 -8.71398 1.000 78.63776 77 LYS A C 1
ATOM 607 O O . LYS A 1 78 ? -12.31797 -39.59484 -9.20026 1.000 90.08757 77 LYS A O 1
ATOM 613 N N . ALA A 1 79 ? -12.11391 -37.35529 -9.28036 1.000 77.75842 78 ALA A N 1
ATOM 614 C CA . ALA A 1 79 ? -11.34802 -37.41281 -10.52077 1.000 68.56284 78 ALA A CA 1
ATOM 615 C C . ALA A 1 79 ? -9.94378 -37.95623 -10.28727 1.000 69.81290 78 ALA A C 1
ATOM 616 O O . ALA A 1 79 ? -9.43390 -38.73909 -11.09732 1.000 84.45491 78 ALA A O 1
ATOM 618 N N . ARG A 1 80 ? -9.29947 -37.55611 -9.18980 1.000 78.83836 79 ARG A N 1
ATOM 619 C CA . ARG A 1 80 ? -7.94662 -38.03639 -8.92492 1.000 80.12420 79 ARG A CA 1
ATOM 620 C C . ARG A 1 80 ? -7.96902 -39.46779 -8.40020 1.000 72.03411 79 ARG A C 1
ATOM 621 O O . ARG A 1 80 ? -7.09415 -40.26882 -8.74589 1.000 80.25793 79 ARG A O 1
ATOM 629 N N . ASP A 1 81 ? -8.94331 -39.80624 -7.54989 1.000 79.71264 80 ASP A N 1
ATOM 630 C CA . ASP A 1 81 ? -9.04991 -41.18659 -7.09340 1.000 91.31834 80 ASP A CA 1
ATOM 631 C C . ASP A 1 81 ? -9.36646 -42.12951 -8.24294 1.000 78.36865 80 ASP A C 1
ATOM 632 O O . ASP A 1 81 ? -9.08271 -43.32754 -8.14772 1.000 81.20440 80 ASP A O 1
ATOM 637 N N . GLU A 1 82 ? -9.93519 -41.61346 -9.33136 1.000 82.48285 81 GLU A N 1
ATOM 638 C CA . GLU A 1 82 ? -10.14549 -42.43575 -10.51360 1.000 84.86586 81 GLU A CA 1
ATOM 639 C C . GLU A 1 82 ? -8.85496 -42.59686 -11.30879 1.000 92.46930 81 GLU A C 1
ATOM 640 O O . GLU A 1 82 ? -8.55918 -43.69166 -11.80179 1.000 94.97061 81 GLU A O 1
ATOM 646 N N . ALA A 1 83 ? -8.07303 -41.51931 -11.43394 1.000 83.21469 82 ALA A N 1
ATOM 647 C CA . ALA A 1 83 ? -6.81135 -41.59592 -12.16457 1.000 82.38703 82 ALA A CA 1
ATOM 648 C C . ALA A 1 83 ? -5.83293 -42.54137 -11.48384 1.000 79.98328 82 ALA A C 1
ATOM 649 O O . ALA A 1 83 ? -5.10647 -43.28471 -12.15323 1.000 89.65098 82 ALA A O 1
ATOM 651 N N . TRP A 1 84 ? -5.79963 -42.52610 -10.15183 1.000 77.74252 83 TRP A N 1
ATOM 652 C CA . TRP A 1 84 ? -4.94728 -43.45414 -9.42005 1.000 69.07672 83 TRP A CA 1
ATOM 653 C C . TRP A 1 84 ? -5.36312 -44.89531 -9.66013 1.000 75.46571 83 TRP A C 1
ATOM 654 O O . TRP A 1 84 ? -4.52138 -45.80029 -9.61873 1.000 80.80557 83 TRP A O 1
ATOM 665 N N . LYS A 1 85 ? -6.65438 -45.13008 -9.90141 1.000 87.00917 84 LYS A N 1
ATOM 666 C CA . LYS A 1 85 ? -7.10577 -46.47453 -10.23888 1.000 82.20012 84 LYS A CA 1
ATOM 667 C C . LYS A 1 85 ? -6.59701 -46.89140 -11.61279 1.000 81.82710 84 LYS A C 1
ATOM 668 O O . LYS A 1 85 ? -6.22409 -48.05226 -11.81601 1.000 89.21986 84 LYS A O 1
ATOM 674 N N . GLN A 1 86 ? -6.56520 -45.95643 -12.56677 1.000 85.18859 85 GLN A N 1
ATOM 675 C CA . GLN A 1 86 ? -6.06267 -46.28342 -13.89711 1.000 83.68331 85 GLN A CA 1
ATOM 676 C C . GLN A 1 86 ? -4.58183 -46.63976 -13.84901 1.000 84.83807 85 GLN A C 1
ATOM 677 O O . GLN A 1 86 ? -4.12412 -47.52611 -14.57941 1.000 83.74100 85 GLN A O 1
ATOM 683 N N . VAL A 1 87 ? -3.81794 -45.96057 -12.98962 1.000 75.89922 86 VAL A N 1
ATOM 684 C CA . VAL A 1 87 ? -2.39833 -46.27047 -12.84585 1.000 74.23072 86 VAL A CA 1
ATOM 685 C C . VAL A 1 87 ? -2.21543 -47.67843 -12.30190 1.000 82.26532 86 VAL A C 1
ATOM 686 O O . VAL A 1 87 ? -1.37293 -48.44310 -12.78610 1.000 88.88358 86 VAL A O 1
ATOM 690 N N . GLU A 1 88 ? -3.01059 -48.04883 -11.29589 1.000 89.07605 87 GLU A N 1
ATOM 691 C CA . GLU A 1 88 ? -2.92264 -49.39638 -10.74421 1.000 80.79136 87 GLU A CA 1
ATOM 692 C C . GLU A 1 88 ? -3.34356 -50.44047 -11.76907 1.000 84.75161 87 GLU A C 1
ATOM 693 O O . GLU A 1 88 ? -2.69398 -51.48373 -11.90343 1.000 80.05319 87 GLU A O 1
ATOM 699 N N . GLN A 1 89 ? -4.42012 -50.16930 -12.51068 1.000 89.28347 88 GLN A N 1
ATOM 700 C CA . GLN A 1 89 ? -4.93369 -51.15272 -13.45687 1.000 92.33990 88 GLN A CA 1
ATOM 701 C C . GLN A 1 89 ? -3.94647 -51.39341 -14.59015 1.000 94.22439 88 GLN A C 1
ATOM 702 O O . GLN A 1 89 ? -3.73008 -52.53910 -14.99927 1.000 100.18563 88 GLN A O 1
ATOM 708 N N . LEU A 1 90 ? -3.33878 -50.32646 -15.11158 1.000 98.77163 89 LEU A N 1
ATOM 709 C CA . LEU A 1 90 ? -2.32042 -50.49590 -16.14102 1.000 82.48087 89 LEU A CA 1
ATOM 710 C C . LEU A 1 90 ? -1.11146 -51.24005 -15.59397 1.000 90.94859 89 LEU A C 1
ATOM 711 O O . LEU A 1 90 ? -0.53436 -52.09128 -16.28091 1.000 91.53083 89 LEU A O 1
ATOM 716 N N . ARG A 1 91 ? -0.71430 -50.93386 -14.35551 1.000 86.46829 90 ARG A N 1
ATOM 717 C CA . ARG A 1 91 ? 0.32686 -51.71835 -13.69872 1.000 88.03577 90 ARG A CA 1
ATOM 718 C C . ARG A 1 91 ? -0.11673 -53.16509 -13.53119 1.000 96.60594 90 ARG A C 1
ATOM 719 O O . ARG A 1 91 ? 0.69259 -54.09306 -13.64395 1.000 84.88106 90 ARG A O 1
ATOM 727 N N . ARG A 1 92 ? -1.40833 -53.36960 -13.26640 1.000 95.97609 91 ARG A N 1
ATOM 728 C CA . ARG A 1 92 ? -1.95883 -54.71146 -13.13282 1.000 86.93214 91 ARG A CA 1
ATOM 729 C C . ARG A 1 92 ? -1.89445 -55.47136 -14.45310 1.000 95.70773 91 ARG A C 1
ATOM 730 O O . ARG A 1 92 ? -1.80363 -56.70419 -14.45663 1.000 94.98006 91 ARG A O 1
ATOM 738 N N . GLU A 1 93 ? -1.92415 -54.75626 -15.57772 1.000 94.55076 92 GLU A N 1
ATOM 739 C CA . GLU A 1 93 ? -1.93034 -55.38251 -16.89374 1.000 99.56711 92 GLU A CA 1
ATOM 740 C C . GLU A 1 93 ? -0.53519 -55.69957 -17.40958 1.000 97.90450 92 GLU A C 1
ATOM 741 O O . GLU A 1 93 ? -0.37762 -56.62582 -18.21363 1.000 105.13351 92 GLU A O 1
ATOM 747 N N . GLY A 1 94 ? 0.47495 -54.94786 -16.98323 1.000 100.68726 93 GLY A N 1
ATOM 748 C CA . GLY A 1 94 ? 1.83686 -55.20729 -17.40599 1.000 88.49762 93 GLY A CA 1
ATOM 749 C C . GLY A 1 94 ? 2.54527 -53.98080 -17.94507 1.000 92.19089 93 GLY A C 1
ATOM 750 O O . GLY A 1 94 ? 3.71234 -54.05200 -18.34062 1.000 92.96168 93 GLY A O 1
ATOM 751 N N . ALA A 1 95 ? 1.85007 -52.84676 -17.96601 1.000 96.56337 94 ALA A N 1
ATOM 752 C CA . ALA A 1 95 ? 2.44874 -51.61362 -18.45907 1.000 100.66138 94 ALA A CA 1
ATOM 753 C C . ALA A 1 95 ? 3.60389 -51.18357 -17.56374 1.000 109.66757 94 ALA A C 1
ATOM 754 O O . ALA A 1 95 ? 3.45356 -51.07084 -16.34347 1.000 93.05641 94 ALA A O 1
ATOM 756 N N . THR A 1 96 ? 4.75849 -50.93306 -18.17982 1.000 136.25579 95 THR A N 1
ATOM 757 C CA . THR A 1 96 ? 5.99640 -50.68961 -17.44991 1.000 138.40568 95 THR A CA 1
ATOM 758 C C . THR A 1 96 ? 6.30641 -49.21439 -17.23617 1.000 135.19050 95 THR A C 1
ATOM 759 O O . THR A 1 96 ? 6.97073 -48.87399 -16.25188 1.000 135.40412 95 THR A O 1
ATOM 763 N N . GLU A 1 97 ? 5.84579 -48.33042 -18.11839 1.000 105.72957 96 GLU A N 1
ATOM 764 C CA . GLU A 1 97 ? 6.15525 -46.90376 -18.04240 1.000 85.21244 96 GLU A CA 1
ATOM 765 C C . GLU A 1 97 ? 4.85489 -46.10655 -17.99230 1.000 90.08531 96 GLU A C 1
ATOM 766 O O . GLU A 1 97 ? 4.37468 -45.61776 -19.01904 1.000 79.29570 96 GLU A O 1
ATOM 772 N N . ILE A 1 98 ? 4.31009 -45.94626 -16.78962 1.000 84.10840 97 ILE A N 1
ATOM 773 C CA . ILE A 1 98 ? 3.10813 -45.15076 -16.57293 1.000 69.48019 97 ILE A CA 1
ATOM 774 C C . ILE A 1 98 ? 3.52950 -43.72501 -16.25912 1.000 75.61744 97 ILE A C 1
ATOM 775 O O . ILE A 1 98 ? 4.48892 -43.49542 -15.51216 1.000 71.94945 97 ILE A O 1
ATOM 780 N N . ALA A 1 99 ? 2.82595 -42.76302 -16.85028 1.000 63.45230 98 ALA A N 1
ATOM 781 C CA . ALA A 1 99 ? 3.06205 -41.35019 -16.60961 1.000 67.04102 98 ALA A CA 1
ATOM 782 C C . ALA A 1 99 ? 1.82081 -40.71402 -16.00604 1.000 71.08870 98 ALA A C 1
ATOM 783 O O . ALA A 1 99 ? 0.69544 -41.16040 -16.24700 1.000 70.77786 98 ALA A O 1
ATOM 785 N N . TYR A 1 100 ? 2.03673 -39.68352 -15.19313 1.000 72.82770 99 TYR A N 1
ATOM 786 C CA . TYR A 1 100 ? 0.93798 -38.94434 -14.58939 1.000 67.31172 99 TYR A CA 1
ATOM 787 C C . TYR A 1 100 ? 1.29638 -37.46590 -14.57493 1.000 64.14850 99 TYR A C 1
ATOM 788 O O . TYR A 1 100 ? 2.40946 -37.09911 -14.18412 1.000 61.02680 99 TYR A O 1
ATOM 797 N N . ARG A 1 101 ? 0.36938 -36.62289 -15.01931 1.000 64.40504 100 ARG A N 1
ATOM 798 C CA . ARG A 1 101 ? 0.58890 -35.18347 -15.08583 1.000 67.73167 100 ARG A CA 1
ATOM 799 C C . ARG A 1 101 ? -0.28689 -34.47977 -14.05741 1.000 64.75695 100 ARG A C 1
ATOM 800 O O . ARG A 1 101 ? -1.47128 -34.80286 -13.92250 1.000 79.04962 100 ARG A O 1
ATOM 808 N N . SER A 1 102 ? 0.30055 -33.53296 -13.32502 1.000 67.76624 101 SER A N 1
ATOM 809 C CA . SER A 1 102 ? -0.43983 -32.77362 -12.32353 1.000 89.31163 101 SER A CA 1
ATOM 810 C C . SER A 1 102 ? 0.33884 -31.52004 -11.94919 1.000 87.65412 101 SER A C 1
ATOM 811 O O . SER A 1 102 ? 1.56277 -31.45977 -12.08977 1.000 98.30705 101 SER A O 1
ATOM 814 N N . ASP A 1 103 ? -0.39321 -30.51475 -11.46992 1.000 92.45385 102 ASP A N 1
ATOM 815 C CA . ASP A 1 103 ? 0.21464 -29.28788 -10.97094 1.000 91.00045 102 ASP A CA 1
ATOM 816 C C . ASP A 1 103 ? 0.44757 -29.31806 -9.46582 1.000 86.72094 102 ASP A C 1
ATOM 817 O O . ASP A 1 103 ? 0.93077 -28.32838 -8.90797 1.000 96.38460 102 ASP A O 1
ATOM 822 N N . ASP A 1 104 ? 0.09373 -30.41412 -8.80085 1.000 93.76435 103 ASP A N 1
ATOM 823 C CA . ASP A 1 104 ? 0.32870 -30.60664 -7.37592 1.000 91.33967 103 ASP A CA 1
ATOM 824 C C . ASP A 1 104 ? 1.32338 -31.75019 -7.21773 1.000 95.51529 103 ASP A C 1
ATOM 825 O O . ASP A 1 104 ? 1.02437 -32.88945 -7.59271 1.000 101.59366 103 ASP A O 1
ATOM 830 N N . TRP A 1 105 ? 2.49987 -31.44862 -6.66015 1.000 88.25908 104 TRP A N 1
ATOM 831 C CA . TRP A 1 105 ? 3.54063 -32.46608 -6.55028 1.000 76.42025 104 TRP A CA 1
ATOM 832 C C . TRP A 1 105 ? 3.13884 -33.59324 -5.60644 1.000 86.18314 104 TRP A C 1
ATOM 833 O O . TRP A 1 105 ? 3.57186 -34.73556 -5.79460 1.000 82.89494 104 TRP A O 1
ATOM 844 N N . ARG A 1 106 ? 2.30696 -33.30612 -4.60068 1.000 84.84800 105 ARG A N 1
ATOM 845 C CA . ARG A 1 106 ? 1.87814 -34.36721 -3.69445 1.000 84.55648 105 ARG A CA 1
ATOM 846 C C . ARG A 1 106 ? 0.94564 -35.35118 -4.38982 1.000 81.12341 105 ARG A C 1
ATOM 847 O O . ARG A 1 106 ? 0.96954 -36.54639 -4.07756 1.000 86.01607 105 ARG A O 1
ATOM 855 N N . ASP A 1 107 ? 0.11739 -34.87845 -5.32416 1.000 90.93720 106 ASP A N 1
ATOM 856 C CA . ASP A 1 107 ? -0.61699 -35.80978 -6.17411 1.000 67.74200 106 ASP A CA 1
ATOM 857 C C . ASP A 1 107 ? 0.34316 -36.62140 -7.03163 1.000 81.62812 106 ASP A C 1
ATOM 858 O O . ASP A 1 107 ? 0.11355 -37.81151 -7.27891 1.000 88.31138 106 ASP A O 1
ATOM 863 N N . LEU A 1 108 ? 1.42080 -35.98814 -7.50561 1.000 79.14911 107 LEU A N 1
ATOM 864 C CA . LEU A 1 108 ? 2.43893 -36.71372 -8.25813 1.000 69.22477 107 LEU A CA 1
ATOM 865 C C . LEU A 1 108 ? 3.14846 -37.74165 -7.38396 1.000 77.34061 107 LEU A C 1
ATOM 866 O O . LEU A 1 108 ? 3.48584 -38.83480 -7.85301 1.000 69.43947 107 LEU A O 1
ATOM 871 N N . LYS A 1 109 ? 3.40018 -37.40637 -6.11567 1.000 73.98485 108 LYS A N 1
ATOM 872 C CA . LYS A 1 109 ? 4.03696 -38.36569 -5.21726 1.000 67.28693 108 LYS A CA 1
ATOM 873 C C . LYS A 1 109 ? 3.14309 -39.57624 -4.97928 1.000 68.22534 108 LYS A C 1
ATOM 874 O O . LYS A 1 109 ? 3.62366 -40.71477 -4.94013 1.000 79.62370 108 LYS A O 1
ATOM 880 N N . GLU A 1 110 ? 1.83738 -39.35153 -4.81514 1.000 77.67579 109 GLU A N 1
ATOM 881 C CA . GLU A 1 110 ? 0.92872 -40.47036 -4.59455 1.000 78.88737 109 GLU A CA 1
ATOM 882 C C . GLU A 1 110 ? 0.79563 -41.32756 -5.84722 1.000 78.04525 109 GLU A C 1
ATOM 883 O O . GLU A 1 110 ? 0.72370 -42.55845 -5.75843 1.000 85.52668 109 GLU A O 1
ATOM 889 N N . ALA A 1 111 ? 0.74122 -40.69692 -7.02222 1.000 76.02018 110 ALA A N 1
ATOM 890 C CA . ALA A 1 111 ? 0.72615 -41.46438 -8.26238 1.000 73.14501 110 ALA A CA 1
ATOM 891 C C . ALA A 1 111 ? 2.00760 -42.26763 -8.42897 1.000 79.64336 110 ALA A C 1
ATOM 892 O O . ALA A 1 111 ? 1.98498 -43.36673 -8.99382 1.000 82.87663 110 ALA A O 1
ATOM 894 N N . TRP A 1 112 ? 3.13361 -41.73073 -7.95544 1.000 73.96821 111 TRP A N 1
ATOM 895 C CA . TRP A 1 112 ? 4.39080 -42.46706 -8.01199 1.000 69.70434 111 TRP A CA 1
ATOM 896 C C . TRP A 1 112 ? 4.33641 -43.71688 -7.14299 1.000 87.33483 111 TRP A C 1
ATOM 897 O O . TRP A 1 112 ? 4.89667 -44.75921 -7.50259 1.000 87.41704 111 TRP A O 1
ATOM 908 N N . LYS A 1 113 ? 3.66983 -43.63369 -5.99231 1.000 81.00801 112 LYS A N 1
ATOM 909 C CA . LYS A 1 113 ? 3.50891 -44.81650 -5.15881 1.000 85.10243 112 LYS A CA 1
ATOM 910 C C . LYS A 1 113 ? 2.45616 -45.76219 -5.72119 1.000 94.13697 112 LYS A C 1
ATOM 911 O O . LYS A 1 113 ? 2.51974 -46.97100 -5.46824 1.000 101.02376 112 LYS A O 1
ATOM 917 N N . LYS A 1 114 ? 1.49026 -45.24007 -6.48043 1.000 88.40733 113 LYS A N 1
ATOM 918 C CA . LYS A 1 114 ? 0.46843 -46.07709 -7.09693 1.000 73.28772 113 LYS A CA 1
ATOM 919 C C . LYS A 1 114 ? 0.97379 -46.84682 -8.31287 1.000 75.53262 113 LYS A C 1
ATOM 920 O O . LYS A 1 114 ? 0.29613 -47.78053 -8.75252 1.000 88.09443 113 LYS A O 1
ATOM 926 N N . GLY A 1 115 ? 2.13228 -46.49088 -8.86649 1.000 78.73706 114 GLY A N 1
ATOM 927 C CA . GLY A 1 115 ? 2.68574 -47.25200 -9.97153 1.000 86.94157 114 GLY A CA 1
ATOM 928 C C . GLY A 1 115 ? 3.29790 -46.44486 -11.10249 1.000 86.52036 114 GLY A C 1
ATOM 929 O O . GLY A 1 115 ? 3.92750 -47.01768 -11.99729 1.000 72.55612 114 GLY A O 1
ATOM 930 N N . ALA A 1 116 ? 3.11613 -45.12527 -11.08719 1.000 75.79538 115 ALA A N 1
ATOM 931 C CA . ALA A 1 116 ? 3.64196 -44.28019 -12.15362 1.000 69.78199 115 ALA A CA 1
ATOM 932 C C . ALA A 1 116 ? 5.15417 -44.13836 -12.04952 1.000 71.93918 115 ALA A C 1
ATOM 933 O O . ALA A 1 116 ? 5.70288 -43.94648 -10.96152 1.000 89.79188 115 ALA A O 1
ATOM 935 N N . ASP A 1 117 ? 5.83206 -44.24248 -13.19295 1.000 76.47113 116 ASP A N 1
ATOM 936 C CA . ASP A 1 117 ? 7.27737 -44.05160 -13.25036 1.000 70.40038 116 ASP A CA 1
ATOM 937 C C . ASP A 1 117 ? 7.68430 -42.64705 -13.67159 1.000 66.71691 116 ASP A C 1
ATOM 938 O O . ASP A 1 117 ? 8.70591 -42.14373 -13.19708 1.000 82.24737 116 ASP A O 1
ATOM 943 N N . ILE A 1 118 ? 6.91919 -42.00749 -14.55033 1.000 73.34153 117 ILE A N 1
ATOM 944 C CA . ILE A 1 118 ? 7.22183 -40.67136 -15.05104 1.000 78.23604 117 ILE A CA 1
ATOM 945 C C . ILE A 1 118 ? 6.25799 -39.68419 -14.40578 1.000 73.28888 117 ILE A C 1
ATOM 946 O O . ILE A 1 118 ? 5.03285 -39.83862 -14.50555 1.000 61.97233 117 ILE A O 1
ATOM 951 N N . LEU A 1 119 ? 6.81058 -38.66034 -13.76428 1.000 63.14512 118 LEU A N 1
ATOM 952 C CA . LEU A 1 119 ? 6.02846 -37.62692 -13.09869 1.000 67.50467 118 LEU A CA 1
ATOM 953 C C . LEU A 1 119 ? 6.09854 -36.35612 -13.93353 1.000 67.72037 118 LEU A C 1
ATOM 954 O O . LEU A 1 119 ? 7.18499 -35.80070 -14.13265 1.000 65.12387 118 LEU A O 1
ATOM 959 N N . ILE A 1 120 ? 4.94907 -35.90216 -14.42145 1.000 62.56352 119 ILE A N 1
ATOM 960 C CA . ILE A 1 120 ? 4.87700 -34.74342 -15.30351 1.000 73.41172 119 ILE A CA 1
ATOM 961 C C . ILE A 1 120 ? 4.37904 -33.55154 -14.49811 1.000 73.01223 119 ILE A C 1
ATOM 962 O O . ILE A 1 120 ? 3.19280 -33.46696 -14.16276 1.000 78.28546 119 ILE A O 1
ATOM 967 N N . VAL A 1 121 ? 5.27358 -32.61511 -14.20030 1.000 69.45058 120 VAL A N 1
ATOM 968 C CA . VAL A 1 121 ? 4.87620 -31.37178 -13.54852 1.000 87.23410 120 VAL A CA 1
ATOM 969 C C . VAL A 1 121 ? 4.39840 -30.40201 -14.62386 1.000 94.52430 120 VAL A C 1
ATOM 970 O O . VAL A 1 121 ? 5.11613 -30.11972 -15.59000 1.000 84.13807 120 VAL A O 1
ATOM 974 N N . ASP A 1 122 ? 3.17341 -29.90671 -14.47262 1.000 106.41021 121 ASP A N 1
ATOM 975 C CA A ASP A 1 122 ? 2.55352 -29.00769 -15.43726 0.489 115.96600 121 ASP A CA 1
ATOM 976 C CA B ASP A 1 122 ? 2.57303 -28.99933 -15.44906 0.511 116.23946 121 A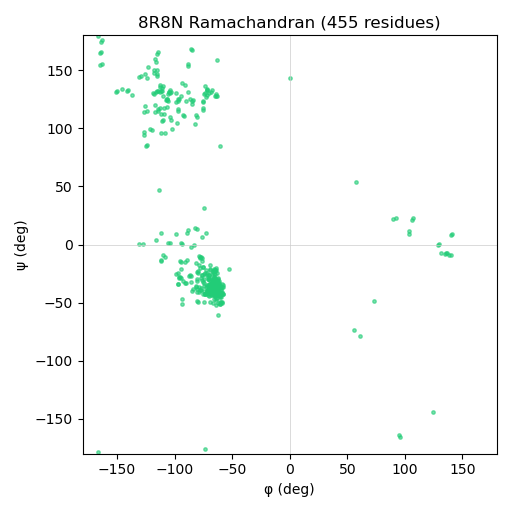SP A CA 1
ATOM 977 C C . ASP A 1 122 ? 2.00538 -27.77357 -14.73279 1.000 125.44720 121 ASP A C 1
ATOM 978 O O . ASP A 1 122 ? 0.82755 -27.43299 -14.84849 1.000 133.69176 121 ASP A O 1
ATOM 987 N N . ALA A 1 123 ? 2.86685 -27.09357 -13.98170 1.000 117.35379 122 ALA A N 1
ATOM 988 C CA . ALA A 1 123 ? 2.48824 -25.85728 -13.31506 1.000 117.18543 122 ALA A CA 1
ATOM 989 C C . ALA A 1 123 ? 2.73247 -24.69094 -14.26412 1.000 125.35792 122 ALA A C 1
ATOM 990 O O . ALA A 1 123 ? 3.80853 -24.58379 -14.86213 1.000 122.65527 122 ALA A O 1
ATOM 992 N N . THR A 1 124 ? 1.72585 -23.82532 -14.40592 1.000 125.01972 123 THR A N 1
ATOM 993 C CA . THR A 1 124 ? 1.84153 -22.69930 -15.32818 1.000 129.08845 123 THR A CA 1
ATOM 994 C C . THR A 1 124 ? 2.92277 -21.72122 -14.88434 1.000 131.83570 123 THR A C 1
ATOM 995 O O . THR A 1 124 ? 3.69134 -21.21899 -15.71297 1.000 130.69140 123 THR A O 1
ATOM 999 N N . ASP A 1 125 ? 3.00309 -21.44594 -13.58513 1.000 128.12264 124 ASP A N 1
ATOM 1000 C CA . ASP A 1 125 ? 4.04850 -20.57636 -13.06496 1.000 125.74268 124 ASP A CA 1
ATOM 1001 C C . ASP A 1 125 ? 5.39027 -21.29492 -13.12440 1.000 133.46010 124 ASP A C 1
ATOM 1002 O O . ASP A 1 125 ? 5.52077 -22.42756 -12.64956 1.000 135.56730 124 ASP A O 1
ATOM 1007 N N . LYS A 1 126 ? 6.39099 -20.63501 -13.71411 1.000 139.41977 125 LYS A N 1
ATOM 1008 C CA . LYS A 1 126 ? 7.67323 -21.29686 -13.93391 1.000 136.08084 125 LYS A CA 1
ATOM 1009 C C . LYS A 1 126 ? 8.40274 -21.54064 -12.61907 1.000 128.85123 125 LYS A C 1
ATOM 1010 O O . LYS A 1 126 ? 8.97486 -22.61695 -12.41035 1.000 128.44942 125 LYS A O 1
ATOM 1016 N N . ASN A 1 127 ? 8.38113 -20.56231 -11.71273 1.000 125.20683 126 ASN A N 1
ATOM 1017 C CA . ASN A 1 127 ? 9.03586 -20.74261 -10.42394 1.000 114.51798 126 ASN A CA 1
ATOM 1018 C C . ASN A 1 127 ? 8.25789 -21.68509 -9.51524 1.000 111.98851 126 ASN A C 1
ATOM 1019 O O . ASN A 1 127 ? 8.85333 -22.29660 -8.62130 1.000 102.20688 126 ASN A O 1
ATOM 1024 N N . GLU A 1 128 ? 6.94596 -21.82085 -9.72576 1.000 109.39771 127 GLU A N 1
ATOM 1025 C CA . GLU A 1 128 ? 6.17615 -22.79123 -8.95535 1.000 102.78136 127 GLU A CA 1
ATOM 1026 C C . GLU A 1 128 ? 6.45739 -24.20804 -9.43702 1.000 104.14284 127 GLU A C 1
ATOM 1027 O O . GLU A 1 128 ? 6.49183 -25.15010 -8.63686 1.000 93.07899 127 GLU A O 1
ATOM 1033 N N . ALA A 1 129 ? 6.66396 -24.37627 -10.74404 1.000 111.47273 128 ALA A N 1
ATOM 1034 C CA . ALA A 1 129 ? 6.97266 -25.69666 -11.27822 1.000 102.99332 128 ALA A CA 1
ATOM 1035 C C . ALA A 1 129 ? 8.37036 -26.13543 -10.86821 1.000 93.99404 128 ALA A C 1
ATOM 1036 O O . ALA A 1 129 ? 8.57774 -27.28817 -10.47275 1.000 93.28796 128 ALA A O 1
ATOM 1038 N N . TRP A 1 130 ? 9.33887 -25.22213 -10.94698 1.000 95.75934 129 TRP A N 1
ATOM 1039 C CA . TRP A 1 130 ? 10.70849 -25.55327 -10.57427 1.000 103.23834 129 TRP A CA 1
ATOM 1040 C C . TRP A 1 130 ? 10.80567 -25.97042 -9.11422 1.000 104.70915 129 TRP A C 1
ATOM 1041 O O . TRP A 1 130 ? 11.62284 -26.83100 -8.76893 1.000 102.22763 129 TRP A O 1
ATOM 1052 N N . LYS A 1 131 ? 9.98093 -25.38319 -8.24430 1.000 107.33969 130 LYS A N 1
ATOM 1053 C CA . LYS A 1 131 ? 9.96643 -25.81961 -6.85306 1.000 99.91895 130 LYS A CA 1
ATOM 1054 C C . LYS A 1 131 ? 9.34522 -27.20444 -6.72311 1.000 95.67871 130 LYS A C 1
ATOM 1055 O O . LYS A 1 131 ? 9.78216 -28.01176 -5.89426 1.000 94.18246 130 LYS A O 1
ATOM 1061 N N . GLN A 1 132 ? 8.32906 -27.50203 -7.53810 1.000 94.41992 131 GLN A N 1
ATOM 1062 C CA . GLN A 1 132 ? 7.73529 -28.83340 -7.50072 1.000 82.27494 131 GLN A CA 1
ATOM 1063 C C . GLN A 1 132 ? 8.70588 -29.89832 -7.98920 1.000 83.77628 131 GLN A C 1
ATOM 1064 O O . GLN A 1 132 ? 8.66774 -31.03395 -7.50325 1.000 92.57416 131 GLN A O 1
ATOM 1070 N N . VAL A 1 133 ? 9.57039 -29.56269 -8.94894 1.000 94.32765 132 VAL A N 1
ATOM 1071 C CA . VAL A 1 133 ? 10.59982 -30.50781 -9.37345 1.000 90.78281 132 VAL A CA 1
ATOM 1072 C C . VAL A 1 133 ? 11.55142 -30.79300 -8.22280 1.000 84.69387 132 VAL A C 1
ATOM 1073 O O . VAL A 1 133 ? 11.79327 -31.95046 -7.86370 1.000 98.55430 132 VAL A O 1
ATOM 1077 N N . GLU A 1 134 ? 12.09434 -29.73422 -7.61906 1.000 92.74983 133 GLU A N 1
ATOM 1078 C CA . GLU A 1 134 ? 13.03396 -29.90518 -6.51721 1.000 94.02634 133 GLU A CA 1
ATOM 1079 C C . GLU A 1 134 ? 12.40298 -30.68375 -5.37386 1.000 88.09999 133 GLU A C 1
ATOM 1080 O O . GLU A 1 134 ? 13.07002 -31.49226 -4.71797 1.000 94.10151 133 GLU A O 1
ATOM 1086 N N . GLN A 1 135 ? 11.11221 -30.46600 -5.12871 1.000 88.37500 134 GLN A N 1
ATOM 1087 C CA . GLN A 1 135 ? 10.44975 -31.19436 -4.05569 1.000 84.49438 134 GLN A CA 1
ATOM 1088 C C . GLN A 1 135 ? 10.29223 -32.66752 -4.40735 1.000 78.37320 134 GLN A C 1
ATOM 1089 O O . GLN A 1 135 ? 10.43991 -33.53626 -3.54125 1.000 88.07985 134 GLN A O 1
ATOM 1095 N N . LEU A 1 136 ? 9.98734 -32.96889 -5.67125 1.000 86.64026 135 LEU A N 1
ATOM 1096 C CA . LEU A 1 136 ? 9.89644 -34.36259 -6.09566 1.000 77.06011 135 LEU A CA 1
ATOM 1097 C C . LEU A 1 136 ? 11.25964 -35.04199 -6.07544 1.000 91.28979 135 LEU A C 1
ATOM 1098 O O . LEU A 1 136 ? 11.36379 -36.22613 -5.73151 1.000 79.31679 135 LEU A O 1
ATOM 1103 N N . ARG A 1 137 ? 12.31513 -34.30879 -6.44195 1.000 88.76355 136 ARG A N 1
ATOM 1104 C CA . ARG A 1 137 ? 13.65652 -34.88317 -6.43582 1.000 84.40885 136 ARG A CA 1
ATOM 1105 C C . ARG A 1 137 ? 14.05079 -35.32522 -5.03416 1.000 85.91479 136 ARG A C 1
ATOM 1106 O O . ARG A 1 137 ? 14.63004 -36.40159 -4.85145 1.000 90.32173 136 ARG A O 1
ATOM 1114 N N . ARG A 1 138 ? 13.74477 -34.50255 -4.03092 1.000 89.81584 137 ARG A N 1
ATOM 1115 C CA . ARG A 1 138 ? 14.09297 -34.82828 -2.65536 1.000 89.71853 137 ARG A CA 1
ATOM 1116 C C . ARG A 1 138 ? 13.28638 -35.99644 -2.10641 1.000 82.91722 137 ARG A C 1
ATOM 1117 O O . ARG A 1 138 ? 13.71907 -36.62868 -1.13725 1.000 89.49925 137 ARG A O 1
ATOM 1125 N N . GLU A 1 139 ? 12.12923 -36.29715 -2.69094 1.000 79.30817 138 GLU A N 1
ATOM 1126 C CA . GLU A 1 139 ? 11.37845 -37.47667 -2.28037 1.000 92.05578 138 GLU A CA 1
ATOM 1127 C C . GLU A 1 139 ? 11.95068 -38.76490 -2.85552 1.000 87.40548 138 GLU A C 1
ATOM 1128 O O . GLU A 1 139 ? 11.54048 -39.84988 -2.43102 1.000 95.61740 138 GLU A O 1
ATOM 1134 N N . GLY A 1 140 ? 12.88179 -38.66942 -3.79766 1.000 86.71157 139 GLY A N 1
ATOM 1135 C CA . GLY A 1 140 ? 13.47131 -39.82352 -4.43736 1.000 69.43766 139 GLY A CA 1
ATOM 1136 C C . GLY A 1 140 ? 12.97052 -40.10497 -5.83380 1.000 93.21465 139 GLY A C 1
ATOM 1137 O O . GLY A 1 140 ? 13.31071 -41.15363 -6.39187 1.000 87.42252 139 GLY A O 1
ATOM 1138 N N . ALA A 1 141 ? 12.19081 -39.19791 -6.42062 1.000 101.35873 140 ALA A N 1
ATOM 1139 C CA . ALA A 1 141 ? 11.67120 -39.39972 -7.76674 1.000 88.53747 140 ALA A CA 1
ATOM 1140 C C . ALA A 1 141 ? 12.79142 -39.29092 -8.79528 1.000 92.39810 140 ALA A C 1
ATOM 1141 O O . ALA A 1 141 ? 13.56902 -38.33122 -8.78899 1.000 84.53080 140 ALA A O 1
ATOM 1143 N N . THR A 1 142 ? 12.86271 -40.27744 -9.68682 1.000 103.88808 141 THR A N 1
ATOM 1144 C CA . THR A 1 142 ? 13.94461 -40.40143 -10.65726 1.000 103.97238 141 THR A CA 1
ATOM 1145 C C . THR A 1 142 ? 13.60669 -39.75331 -11.99777 1.000 94.06032 141 THR A C 1
ATOM 1146 O O . THR A 1 142 ? 14.42632 -39.01799 -12.55648 1.000 94.81301 141 THR A O 1
ATOM 1150 N N . ARG A 1 143 ? 12.41516 -40.02356 -12.53093 1.000 93.56371 142 ARG A N 1
ATOM 1151 C CA . ARG A 1 143 ? 12.02512 -39.57857 -13.86687 1.000 77.95981 142 ARG A CA 1
ATOM 1152 C C . ARG A 1 143 ? 10.98907 -38.46899 -13.73297 1.000 65.90343 142 ARG A C 1
ATOM 1153 O O . ARG A 1 143 ? 9.79201 -38.73464 -13.59242 1.000 69.40092 142 ARG A O 1
ATOM 1161 N N . ILE A 1 144 ? 11.45886 -37.22415 -13.78625 1.000 83.53638 143 ILE A N 1
ATOM 1162 C CA . ILE A 1 144 ? 10.60625 -36.04333 -13.72208 1.000 65.37041 143 ILE A CA 1
ATOM 1163 C C . ILE A 1 144 ? 10.50736 -35.45313 -15.11972 1.000 61.72910 143 ILE A C 1
ATOM 1164 O O . ILE A 1 144 ? 11.52604 -35.26712 -15.79669 1.000 67.69474 143 ILE A O 1
ATOM 1169 N N . ALA A 1 145 ? 9.28769 -35.15896 -15.55413 1.000 59.92463 144 ALA A N 1
ATOM 1170 C CA . ALA A 1 145 ? 9.03941 -34.55974 -16.85591 1.000 67.75081 144 ALA A CA 1
ATOM 1171 C C . ALA A 1 145 ? 8.44693 -33.17034 -16.66846 1.000 71.82577 144 ALA A C 1
ATOM 1172 O O . ALA A 1 145 ? 7.68485 -32.93473 -15.72571 1.000 64.71518 144 ALA A O 1
ATOM 1174 N N . TYR A 1 146 ? 8.80516 -32.25142 -17.56444 1.000 62.36245 145 TYR A N 1
ATOM 1175 C CA . TYR A 1 146 ? 8.30529 -30.88482 -17.53229 1.000 62.65424 145 TYR A CA 1
ATOM 1176 C C . TYR A 1 146 ? 7.81611 -30.49212 -18.91734 1.000 70.00392 145 TYR A C 1
ATOM 1177 O O . TYR A 1 146 ? 8.40697 -30.88518 -19.92728 1.000 68.56698 145 TYR A O 1
ATOM 1186 N N . ARG A 1 147 ? 6.74979 -29.69593 -18.95679 1.000 74.76309 146 ARG A N 1
ATOM 1187 C CA . ARG A 1 147 ? 6.07951 -29.31857 -20.19479 1.000 66.40698 146 ARG A CA 1
ATOM 1188 C C . ARG A 1 147 ? 6.14253 -27.80873 -20.38568 1.000 84.07158 146 ARG A C 1
ATOM 1189 O O . ARG A 1 147 ? 5.79922 -27.04816 -19.47351 1.000 84.00834 146 ARG A O 1
ATOM 1197 N N . SER A 1 148 ? 6.56368 -27.37950 -21.57307 1.000 71.51872 147 SER A N 1
ATOM 1198 C CA . SER A 1 148 ? 6.61165 -25.96041 -21.90025 1.000 81.67406 147 SER A CA 1
ATOM 1199 C C . SER A 1 148 ? 6.73203 -25.80162 -23.40994 1.000 86.32861 147 SER A C 1
ATOM 1200 O O . SER A 1 148 ? 7.03832 -26.75116 -24.13535 1.000 79.09910 147 SER A O 1
ATOM 1203 N N . ASP A 1 149 ? 6.48947 -24.57748 -23.87472 1.000 81.42587 148 ASP A N 1
ATOM 1204 C CA . ASP A 1 149 ? 6.63955 -24.23516 -25.28243 1.000 88.25469 148 ASP A CA 1
ATOM 1205 C C . ASP A 1 149 ? 7.89879 -23.42998 -25.55831 1.000 95.29279 148 ASP A C 1
ATOM 1206 O O . ASP A 1 149 ? 8.12684 -23.03254 -26.70625 1.000 88.37833 148 ASP A O 1
ATOM 1211 N N . ASP A 1 150 ? 8.70610 -23.16511 -24.53681 1.000 83.26771 149 ASP A N 1
ATOM 1212 C CA . ASP A 1 150 ? 9.97361 -22.46749 -24.68673 1.000 83.44336 149 ASP A CA 1
ATOM 1213 C C . ASP A 1 150 ? 11.10086 -23.42934 -24.34356 1.000 69.77529 149 ASP A C 1
ATOM 1214 O O . ASP A 1 150 ? 11.04772 -24.10469 -23.31177 1.000 87.80713 149 ASP A O 1
ATOM 1219 N N . TRP A 1 151 ? 12.12416 -23.48570 -25.19769 1.000 76.88658 150 TRP A N 1
ATOM 1220 C CA . TRP A 1 151 ? 13.20863 -24.42843 -24.94573 1.000 89.92569 150 TRP A CA 1
ATOM 1221 C C . TRP A 1 151 ? 14.04045 -23.99163 -23.75023 1.000 86.55374 150 TRP A C 1
ATOM 1222 O O . TRP A 1 151 ? 14.61117 -24.83427 -23.04885 1.000 100.82044 150 TRP A O 1
ATOM 1233 N N . ARG A 1 152 ? 14.12066 -22.68217 -23.50849 1.000 92.48966 151 ARG A N 1
ATOM 1234 C CA . ARG A 1 152 ? 14.92123 -22.17448 -22.40293 1.000 83.92027 151 ARG A CA 1
ATOM 1235 C C . ARG A 1 152 ? 14.29435 -22.51477 -21.05863 1.000 79.02562 151 ARG A C 1
ATOM 1236 O O . ARG A 1 152 ? 15.01132 -22.67060 -20.06443 1.000 79.43663 151 ARG A O 1
ATOM 1244 N N . ASP A 1 153 ? 12.96453 -22.63337 -21.00807 1.000 74.50585 152 ASP A N 1
ATOM 1245 C CA . ASP A 1 153 ? 12.31189 -23.14056 -19.80668 1.000 78.31689 152 ASP A CA 1
ATOM 1246 C C . ASP A 1 153 ? 12.60230 -24.61904 -19.60337 1.000 88.40824 152 ASP A C 1
ATOM 1247 O O . ASP A 1 153 ? 12.72788 -25.07846 -18.46238 1.000 90.11606 152 ASP A O 1
ATOM 1252 N N . LEU A 1 154 ? 12.71308 -25.37514 -20.69433 1.000 77.85975 153 LEU A N 1
ATOM 1253 C CA . LEU A 1 154 ? 12.99723 -26.79533 -20.57672 1.000 88.16341 153 LEU A CA 1
ATOM 1254 C C . LEU A 1 154 ? 14.45762 -27.04936 -20.24688 1.000 81.93513 153 LEU A C 1
ATOM 1255 O O . LEU A 1 154 ? 14.77146 -28.03774 -19.57656 1.000 92.25621 153 LEU A O 1
ATOM 1260 N N . LYS A 1 155 ? 15.35834 -26.17408 -20.69410 1.000 81.83647 154 LYS A N 1
ATOM 1261 C CA . LYS A 1 155 ? 16.75848 -26.31502 -20.31352 1.000 82.41441 154 LYS A CA 1
ATOM 1262 C C . LYS A 1 155 ? 16.94821 -25.99421 -18.83701 1.000 78.43855 154 LYS A C 1
ATOM 1263 O O . LYS A 1 155 ? 17.70147 -26.67868 -18.13740 1.000 96.45037 154 LYS A O 1
ATOM 1269 N N . GLU A 1 156 ? 16.27340 -24.95218 -18.34765 1.000 81.88545 155 GLU A N 1
ATOM 1270 C CA . GLU A 1 156 ? 16.34893 -24.62136 -16.92926 1.000 79.14722 155 GLU A CA 1
ATOM 1271 C C . GLU A 1 156 ? 15.72197 -25.71957 -16.08190 1.000 83.72161 155 GLU A C 1
ATOM 1272 O O . GLU A 1 156 ? 16.23800 -26.05463 -15.01000 1.000 94.40492 155 GLU A O 1
ATOM 1278 N N . ALA A 1 157 ? 14.59612 -26.27647 -16.53602 1.000 85.51767 156 ALA A N 1
ATOM 1279 C CA . ALA A 1 157 ? 14.00988 -27.42042 -15.84538 1.000 89.11845 156 ALA A CA 1
ATOM 1280 C C . ALA A 1 157 ? 14.94366 -28.61950 -15.90750 1.000 90.96663 156 ALA A C 1
ATOM 1281 O O . ALA A 1 157 ? 15.03041 -29.40289 -14.95500 1.000 88.05438 156 ALA A O 1
ATOM 1283 N N . TRP A 1 158 ? 15.64751 -28.77445 -17.03136 1.000 92.37495 157 TRP A N 1
ATOM 1284 C CA . TRP A 1 158 ? 16.62014 -29.85034 -17.17810 1.000 86.39178 157 TRP A CA 1
ATOM 1285 C C . TRP A 1 158 ? 17.68926 -29.76783 -16.09712 1.000 95.08124 157 TRP A C 1
ATOM 1286 O O . TRP A 1 158 ? 18.08035 -30.78738 -15.51594 1.000 96.25095 157 TRP A O 1
ATOM 1297 N N . LYS A 1 159 ? 18.16650 -28.55826 -15.80894 1.000 91.31279 158 LYS A N 1
ATOM 1298 C CA . LYS A 1 159 ? 19.20090 -28.35555 -14.80713 1.000 87.59702 158 LYS A CA 1
ATOM 1299 C C . LYS A 1 159 ? 18.66877 -28.42949 -13.38252 1.000 89.05762 158 LYS A C 1
ATOM 1300 O O . LYS A 1 159 ? 19.47016 -28.46756 -12.44288 1.000 110.95194 158 LYS A O 1
ATOM 1306 N N . LYS A 1 160 ? 17.34964 -28.44542 -13.19818 1.000 92.23671 159 LYS A N 1
ATOM 1307 C CA . LYS A 1 160 ? 16.75127 -28.61347 -11.88052 1.000 94.71096 159 LYS A CA 1
ATOM 1308 C C . LYS A 1 160 ? 16.47220 -30.07008 -11.52728 1.000 96.56261 159 LYS A C 1
ATOM 1309 O O . LYS A 1 160 ? 16.21727 -30.36505 -10.35463 1.000 105.77981 159 LYS A O 1
ATOM 1315 N N . GLY A 1 161 ? 16.50239 -30.98140 -12.49946 1.000 97.34847 160 GLY A N 1
ATOM 1316 C CA . GLY A 1 161 ? 16.30351 -32.38942 -12.21049 1.000 94.72607 160 GLY A CA 1
ATOM 1317 C C . GLY A 1 161 ? 15.37156 -33.10730 -13.16678 1.000 89.57877 160 GLY A C 1
ATOM 1318 O O . GLY A 1 161 ? 15.22430 -34.33259 -13.09706 1.000 84.80425 160 GLY A O 1
ATOM 1319 N N . ALA A 1 162 ? 14.72859 -32.35657 -14.05825 1.000 85.60512 161 ALA A N 1
ATOM 1320 C CA . ALA A 1 162 ? 13.79642 -32.93306 -15.02035 1.000 84.25729 161 ALA A CA 1
ATOM 1321 C C . ALA A 1 162 ? 14.56721 -33.64185 -16.12991 1.000 85.42516 161 ALA A C 1
ATOM 1322 O O . ALA A 1 162 ? 15.42431 -33.03782 -16.78395 1.000 92.49632 161 ALA A O 1
ATOM 1324 N N . ASP A 1 163 ? 14.27347 -34.92720 -16.32971 1.000 88.14846 162 ASP A N 1
ATOM 1325 C CA . ASP A 1 163 ? 14.94818 -35.72196 -17.34845 1.000 89.94044 162 ASP A CA 1
ATOM 1326 C C . ASP A 1 163 ? 14.24181 -35.69789 -18.69738 1.000 87.68920 162 ASP A C 1
ATOM 1327 O O . ASP A 1 163 ? 14.91165 -35.77047 -19.73478 1.000 103.31649 162 ASP A O 1
ATOM 1332 N N . ILE A 1 164 ? 12.91378 -35.60523 -18.71460 1.000 68.67794 163 ILE A N 1
ATOM 1333 C CA . ILE A 1 164 ? 12.12998 -35.60114 -19.94750 1.000 77.39108 163 ILE A CA 1
ATOM 1334 C C . ILE A 1 164 ? 11.61954 -34.18296 -20.17649 1.000 69.74934 163 ILE A C 1
ATOM 1335 O O . ILE A 1 164 ? 10.94832 -33.61068 -19.30898 1.000 67.40934 163 ILE A O 1
ATOM 1340 N N . LEU A 1 165 ? 11.92510 -33.62107 -21.34746 1.000 73.98021 164 LEU A N 1
ATOM 1341 C CA . LEU A 1 165 ? 11.56383 -32.24627 -21.69812 1.000 64.50834 164 LEU A CA 1
ATOM 1342 C C . LEU A 1 165 ? 10.49888 -32.26551 -22.78994 1.000 68.52476 164 LEU A C 1
ATOM 1343 O O . LEU A 1 165 ? 10.80453 -32.53249 -23.95757 1.000 72.24481 164 LEU A O 1
ATOM 1348 N N . ILE A 1 166 ? 9.26141 -31.95192 -22.41967 1.000 56.26908 165 ILE A N 1
ATOM 1349 C CA . ILE A 1 166 ? 8.12501 -32.06646 -23.32710 1.000 68.26016 165 ILE A CA 1
ATOM 1350 C C . ILE A 1 166 ? 7.90509 -30.72600 -24.02072 1.000 75.14002 165 ILE A C 1
ATOM 1351 O O . ILE A 1 166 ? 7.50283 -29.74588 -23.38853 1.000 74.93419 165 ILE A O 1
ATOM 1356 N N . VAL A 1 167 ? 8.16113 -30.68378 -25.32503 1.000 74.10048 166 VAL A N 1
ATOM 1357 C CA . VAL A 1 167 ? 7.82167 -29.52053 -26.13976 1.000 72.42670 166 VAL A CA 1
ATOM 1358 C C . VAL A 1 167 ? 6.34132 -29.60943 -26.49746 1.000 86.68450 166 VAL A C 1
ATOM 1359 O O . VAL A 1 167 ? 5.92323 -30.50339 -27.23721 1.000 80.28523 166 VAL A O 1
ATOM 1363 N N . ASP A 1 168 ? 5.53996 -28.69965 -25.94801 1.000 86.82579 167 ASP A N 1
ATOM 1364 C CA . ASP A 1 168 ? 4.10497 -28.65770 -26.20926 1.000 88.99020 167 ASP A CA 1
ATOM 1365 C C . ASP A 1 168 ? 3.74716 -27.25556 -26.68041 1.000 90.92435 167 ASP A C 1
ATOM 1366 O O . ASP A 1 168 ? 3.86385 -26.29353 -25.91554 1.000 99.34135 167 ASP A O 1
ATOM 1371 N N . VAL A 1 169 ? 3.31279 -27.13735 -27.93464 1.000 89.09299 168 VAL A N 1
ATOM 1372 C CA . VAL A 1 169 ? 2.84190 -25.87068 -28.47683 1.000 110.01485 168 VAL A CA 1
ATOM 1373 C C . VAL A 1 169 ? 1.37005 -25.90846 -28.84875 1.000 120.82384 168 VAL A C 1
ATOM 1374 O O . VAL A 1 169 ? 0.85460 -24.92132 -29.38202 1.000 128.15960 168 VAL A O 1
ATOM 1378 N N . ASN A 1 170 ? 0.67231 -27.01147 -28.57617 1.000 119.98953 169 ASN A N 1
ATOM 1379 C CA . ASN A 1 170 ? -0.74913 -27.11510 -28.87897 1.000 125.90230 169 ASN A CA 1
ATOM 1380 C C . ASN A 1 170 ? -1.62826 -26.35981 -27.89314 1.000 124.11375 169 ASN A C 1
ATOM 1381 O O . ASN A 1 170 ? -2.85485 -26.47200 -27.97570 1.000 133.91851 169 ASN A O 1
ATOM 1386 N N . ALA A 1 171 ? -1.04398 -25.60155 -26.96814 1.000 125.56101 170 ALA A N 1
ATOM 1387 C CA . ALA A 1 171 ? -1.82442 -24.79237 -26.04253 1.000 130.87581 170 ALA A CA 1
ATOM 1388 C C . ALA A 1 171 ? -1.92653 -23.33405 -26.45351 1.000 146.07864 170 ALA A C 1
ATOM 1389 O O . ALA A 1 171 ? -2.89634 -22.66754 -26.08120 1.000 151.93786 170 ALA A O 1
ATOM 1391 N N . ARG A 1 172 ? -0.96783 -22.82218 -27.22701 1.000 152.23968 171 ARG A N 1
ATOM 1392 C CA . ARG A 1 172 ? -1.08319 -21.44617 -27.69118 1.000 153.40990 171 ARG A CA 1
ATOM 1393 C C . ARG A 1 172 ? -1.90773 -21.34152 -28.96264 1.000 164.34691 171 ARG A C 1
ATOM 1394 O O . ARG A 1 172 ? -2.59441 -20.33404 -29.16167 1.000 172.96471 171 ARG A O 1
ATOM 1402 N N . ILE A 1 173 ? -1.86408 -22.35812 -29.82678 1.000 152.95505 172 ILE A N 1
ATOM 1403 C CA . ILE A 1 173 ? -2.71993 -22.33358 -31.00656 1.000 162.03034 172 ILE A CA 1
ATOM 1404 C C . ILE A 1 173 ? -4.18478 -22.41661 -30.59523 1.000 166.61867 172 ILE A C 1
ATOM 1405 O O . ILE A 1 173 ? -5.03501 -21.69779 -31.13244 1.000 174.93308 172 ILE A O 1
ATOM 1410 N N . GLU A 1 174 ? -4.50224 -23.28143 -29.62542 1.000 167.10041 173 GLU A N 1
ATOM 1411 C CA . GLU A 1 174 ? -5.88432 -23.40518 -29.17245 1.000 170.67797 173 GLU A CA 1
ATOM 1412 C C . GLU A 1 174 ? -6.39501 -22.10572 -28.56384 1.000 174.68632 173 GLU A C 1
ATOM 1413 O O . GLU A 1 174 ? -7.59910 -21.82856 -28.61058 1.000 176.27530 173 GLU A O 1
ATOM 1419 N N . LYS A 1 175 ? -5.49876 -21.30081 -27.98686 1.000 172.81401 174 LYS A N 1
ATOM 1420 C CA . LYS A 1 175 ? -5.90616 -20.04013 -27.37572 1.000 172.99346 174 LYS A CA 1
ATOM 1421 C C . LYS A 1 175 ? -6.09557 -18.94096 -28.41458 1.000 174.94588 174 LYS A C 1
ATOM 1422 O O . LYS A 1 175 ? -7.04061 -18.14932 -28.31603 1.000 181.40724 174 LYS A O 1
ATOM 1428 N N . ARG A 1 176 ? -5.19969 -18.86934 -29.40454 1.000 173.96531 175 ARG A N 1
ATOM 1429 C CA . ARG A 1 176 ? -5.34925 -17.88713 -30.47448 1.000 177.36045 175 ARG A CA 1
ATOM 1430 C C . ARG A 1 176 ? -6.66557 -18.08323 -31.21601 1.000 176.71300 175 ARG A C 1
ATOM 1431 O O . ARG A 1 176 ? -7.35385 -17.10964 -31.54557 1.000 177.26274 175 ARG A O 1
ATOM 1439 N N . ARG A 1 177 ? -7.03347 -19.33362 -31.47897 1.000 170.84150 176 ARG A N 1
ATOM 1440 C CA . ARG A 1 177 ? -8.29379 -19.64484 -32.13947 1.000 174.45515 176 ARG A CA 1
ATOM 1441 C C . ARG A 1 177 ? -9.46328 -19.44261 -31.18180 1.000 175.41613 176 ARG A C 1
ATOM 1442 O O . ARG A 1 177 ? -9.96003 -20.39739 -30.58342 1.000 169.78500 176 ARG A O 1
ATOM 1450 N N . ALA A 1 189 ? -7.56545 -23.94732 -44.00294 1.000 137.83789 188 ALA A N 1
ATOM 1451 C CA . ALA A 1 189 ? -7.39021 -22.53570 -44.32644 1.000 157.30051 188 ALA A CA 1
ATOM 1452 C C . ALA A 1 189 ? -7.53296 -21.66971 -43.07846 1.000 162.63436 188 ALA A C 1
ATOM 1453 O O . ALA A 1 189 ? -8.35833 -21.95667 -42.20925 1.000 157.65126 188 ALA A O 1
ATOM 1455 N N . VAL A 1 190 ? -6.71998 -20.61272 -43.00313 1.000 170.06122 189 VAL A N 1
ATOM 1456 C CA . VAL A 1 190 ? -6.71786 -19.67017 -41.88586 1.000 165.86471 189 VAL A CA 1
ATOM 1457 C C . VAL A 1 190 ? -6.49313 -20.41982 -40.57932 1.000 171.40621 189 VAL A C 1
ATOM 1458 O O . VAL A 1 190 ? -5.40960 -20.34935 -39.98731 1.000 164.28643 189 VAL A O 1
ATOM 1462 N N . ILE A 1 191 ? -7.52250 -21.13637 -40.11962 1.000 181.98279 190 ILE A N 1
ATOM 1463 C CA . ILE A 1 191 ? -7.40433 -21.91754 -38.89286 1.000 188.41231 190 ILE A CA 1
ATOM 1464 C C . ILE A 1 191 ? -6.34292 -22.99771 -39.04648 1.000 184.36821 190 ILE A C 1
ATOM 1465 O O . ILE A 1 191 ? -5.65713 -23.34992 -38.07808 1.000 177.55072 190 ILE A O 1
ATOM 1470 N N . GLU A 1 192 ? -6.17690 -23.53191 -40.25883 1.000 184.84833 191 GLU A N 1
ATOM 1471 C CA . GLU A 1 192 ? -5.09018 -24.46705 -40.51038 1.000 178.11923 191 GLU A CA 1
ATOM 1472 C C . GLU A 1 192 ? -3.76494 -23.75518 -40.74421 1.000 175.71402 191 GLU A C 1
ATOM 1473 O O . GLU A 1 192 ? -2.70672 -24.35915 -40.53886 1.000 171.79192 191 GLU A O 1
ATOM 1479 N N . ALA A 1 193 ? -3.80227 -22.48760 -41.16618 1.000 177.97590 192 ALA A N 1
ATOM 1480 C CA . ALA A 1 193 ? -2.57202 -21.72522 -41.35340 1.000 170.99497 192 ALA A CA 1
ATOM 1481 C C . ALA A 1 193 ? -1.91433 -21.40928 -40.01665 1.000 164.82958 192 ALA A C 1
ATOM 1482 O O . ALA A 1 193 ? -0.68807 -21.49685 -39.88149 1.000 160.56406 192 ALA A O 1
ATOM 1484 N N . GLU A 1 194 ? -2.71956 -21.04031 -39.01738 1.000 160.91995 193 GLU A N 1
ATOM 1485 C CA . GLU A 1 194 ? -2.18808 -20.75300 -37.69011 1.000 153.91777 193 GLU A CA 1
ATOM 1486 C C . GLU A 1 194 ? -1.69583 -22.01540 -36.99988 1.000 146.93012 193 GLU A C 1
ATOM 1487 O O . GLU A 1 194 ? -0.75902 -21.95485 -36.19578 1.000 142.92827 193 GLU A O 1
ATOM 1493 N N . ALA A 1 195 ? -2.31565 -23.15980 -37.29318 1.000 155.48639 194 ALA A N 1
ATOM 1494 C CA . ALA A 1 195 ? -1.83931 -24.42055 -36.73724 1.000 151.41106 194 ALA A CA 1
ATOM 1495 C C . ALA A 1 195 ? -0.45374 -24.75780 -37.27055 1.000 153.03523 194 ALA A C 1
ATOM 1496 O O . ALA A 1 195 ? 0.39271 -25.27959 -36.53484 1.000 149.60736 194 ALA A O 1
ATOM 1498 N N . ALA A 1 196 ? -0.20600 -24.46606 -38.54942 1.000 152.15821 195 ALA A N 1
ATOM 1499 C CA . ALA A 1 196 ? 1.10240 -24.73639 -39.13454 1.000 140.20628 195 ALA A CA 1
ATOM 1500 C C . ALA A 1 196 ? 2.17104 -23.82072 -38.54851 1.000 141.58974 195 ALA A C 1
ATOM 1501 O O . ALA A 1 196 ? 3.31585 -24.24469 -38.35102 1.000 130.63053 195 ALA A O 1
ATOM 1503 N N . LYS A 1 197 ? 1.82056 -22.55966 -38.26964 1.000 147.53365 196 LYS A N 1
ATOM 1504 C CA . LYS A 1 197 ? 2.78985 -21.63795 -37.68262 1.000 141.82534 196 LYS A CA 1
ATOM 1505 C C . LYS A 1 197 ? 3.21583 -22.08532 -36.28999 1.000 134.87579 196 LYS A C 1
ATOM 1506 O O . LYS A 1 197 ? 4.34491 -21.81108 -35.86661 1.000 132.32535 196 LYS A O 1
ATOM 1512 N N . ALA A 1 198 ? 2.33183 -22.77079 -35.56420 1.000 128.67892 197 ALA A N 1
ATOM 1513 C CA . ALA A 1 198 ? 2.69718 -23.28913 -34.25241 1.000 128.10935 197 ALA A CA 1
ATOM 1514 C C . ALA A 1 198 ? 3.55924 -24.54105 -34.37023 1.000 138.38602 197 ALA A C 1
ATOM 1515 O O . ALA A 1 198 ? 4.48548 -24.73686 -33.57480 1.000 134.71796 197 ALA A O 1
ATOM 1517 N N . ARG A 1 199 ? 3.26914 -25.39945 -35.35146 1.000 139.81754 198 ARG A N 1
ATOM 1518 C CA . ARG A 1 199 ? 4.09106 -26.58779 -35.55863 1.000 136.60128 198 ARG A CA 1
ATOM 1519 C C . ARG A 1 199 ? 5.50827 -26.21895 -35.97952 1.000 131.46816 198 ARG A C 1
ATOM 1520 O O . ARG A 1 199 ? 6.46926 -26.89373 -35.59331 1.000 129.16017 198 ARG A O 1
ATOM 1528 N N . GLU A 1 200 ? 5.66069 -25.15375 -36.77206 1.000 122.12786 199 GLU A N 1
ATOM 1529 C CA . GLU A 1 200 ? 6.99766 -24.68640 -37.12144 1.000 113.75374 199 GLU A CA 1
ATOM 1530 C C . GLU A 1 200 ? 7.73743 -24.15212 -35.90329 1.000 116.24616 199 GLU A C 1
ATOM 1531 O O . GLU A 1 200 ? 8.96539 -24.27137 -35.82286 1.000 108.42163 199 GLU A O 1
ATOM 1537 N N . GLU A 1 201 ? 7.01354 -23.55171 -34.95711 1.000 131.84316 200 GLU A N 1
ATOM 1538 C CA . GLU A 1 201 ? 7.63370 -23.11100 -33.71260 1.000 122.82281 200 GLU A CA 1
ATOM 1539 C C . GLU A 1 201 ? 8.04890 -24.30568 -32.86254 1.000 118.30707 200 GLU A C 1
ATOM 1540 O O . GLU A 1 201 ? 9.18815 -24.37615 -32.38628 1.000 114.70723 200 GLU A O 1
ATOM 1546 N N . GLY A 1 202 ? 7.12821 -25.25476 -32.66165 1.000 123.72613 201 GLY A N 1
ATOM 1547 C CA . GLY A 1 202 ? 7.42542 -26.41303 -31.83101 1.000 107.74249 201 GLY A CA 1
ATOM 1548 C C . GLY A 1 202 ? 8.58582 -27.24106 -32.34890 1.000 86.56921 201 GLY A C 1
ATOM 1549 O O . GLY A 1 202 ? 9.36287 -27.79044 -31.56559 1.000 89.56789 201 GLY A O 1
ATOM 1550 N N . TRP A 1 203 ? 8.71621 -27.35047 -33.67455 1.000 88.06071 202 TRP A N 1
ATOM 1551 C CA . TRP A 1 203 ? 9.86328 -28.05295 -34.24360 1.000 86.66876 202 TRP A CA 1
ATOM 1552 C C . TRP A 1 203 ? 11.17084 -27.32784 -33.95127 1.000 90.78739 202 TRP A C 1
ATOM 1553 O O . TRP A 1 203 ? 12.21086 -27.97426 -33.77778 1.000 86.55231 202 TRP A O 1
ATOM 1564 N N . LYS A 1 204 ? 11.14040 -25.99416 -33.88238 1.000 102.97043 203 LYS A N 1
ATOM 1565 C CA . LYS A 1 204 ? 12.35855 -25.24749 -33.58618 1.000 92.34234 203 LYS A CA 1
ATOM 1566 C C . LYS A 1 204 ? 12.78860 -25.44291 -32.13844 1.000 88.10889 203 LYS A C 1
ATOM 1567 O O . LYS A 1 204 ? 13.98806 -25.53076 -31.84979 1.000 89.46403 203 LYS A O 1
ATOM 1573 N N . GLN A 1 205 ? 11.82706 -25.52552 -31.21548 1.000 84.76700 204 GLN A N 1
ATOM 1574 C CA . GLN A 1 205 ? 12.17169 -25.79634 -29.82384 1.000 77.97528 204 GLN A CA 1
ATOM 1575 C C . GLN A 1 205 ? 12.93080 -27.10947 -29.69794 1.000 91.12215 204 GLN A C 1
ATOM 1576 O O . GLN A 1 205 ? 13.91605 -27.19864 -28.95564 1.000 99.76422 204 GLN A O 1
ATOM 1582 N N . VAL A 1 206 ? 12.49019 -28.13917 -30.42303 1.000 82.71513 205 VAL A N 1
ATOM 1583 C CA . VAL A 1 206 ? 13.17561 -29.42602 -30.37878 1.000 88.25999 205 VAL A CA 1
ATOM 1584 C C . VAL A 1 206 ? 14.57949 -29.30852 -30.96151 1.000 89.91342 205 VAL A C 1
ATOM 1585 O O . VAL A 1 206 ? 15.53429 -29.90109 -30.44110 1.000 86.39432 205 VAL A O 1
ATOM 1589 N N . GLU A 1 207 ? 14.73191 -28.53570 -32.03987 1.000 90.87804 206 GLU A N 1
ATOM 1590 C CA . GLU A 1 207 ? 16.04517 -28.37669 -32.65697 1.000 93.60731 206 GLU A CA 1
ATOM 1591 C C . GLU A 1 207 ? 17.04840 -27.77845 -31.67917 1.000 93.59409 206 GLU A C 1
ATOM 1592 O O . GLU A 1 207 ? 18.16267 -28.29219 -31.52315 1.000 97.31506 206 GLU A O 1
ATOM 1598 N N . GLN A 1 208 ? 16.67471 -26.68344 -31.01475 1.000 81.95080 207 GLN A N 1
ATOM 1599 C CA . GLN A 1 208 ? 17.63012 -26.00898 -30.14379 1.000 96.22279 207 GLN A CA 1
ATOM 1600 C C . GLN A 1 208 ? 17.92907 -26.83503 -28.89974 1.000 88.97223 207 GLN A C 1
ATOM 1601 O O . GLN A 1 208 ? 19.06576 -26.84373 -28.41411 1.000 90.40887 207 GLN A O 1
ATOM 1607 N N . LEU A 1 209 ? 16.92821 -27.54351 -28.37502 1.000 82.01082 208 LEU A N 1
ATOM 1608 C CA . LEU A 1 209 ? 17.17854 -28.43681 -27.24894 1.000 83.05250 208 LEU A CA 1
ATOM 1609 C C . LEU A 1 209 ? 18.19817 -29.50612 -27.61627 1.000 95.39170 208 LEU A C 1
ATOM 1610 O O . LEU A 1 209 ? 19.08869 -29.82442 -26.81925 1.000 91.05262 208 LEU A O 1
ATOM 1615 N N . ARG A 1 210 ? 18.08920 -30.06697 -28.82520 1.000 81.56880 209 ARG A N 1
ATOM 1616 C CA . ARG A 1 210 ? 19.09053 -31.02384 -29.28318 1.000 87.76251 209 ARG A CA 1
ATOM 1617 C C . ARG A 1 210 ? 20.45646 -30.35916 -29.41240 1.000 94.15675 209 ARG A C 1
ATOM 1618 O O . ARG A 1 210 ? 21.48316 -30.95768 -29.06972 1.000 86.88740 209 ARG A O 1
ATOM 1626 N N . ARG A 1 211 ? 20.48533 -29.10991 -29.88299 1.000 108.04280 210 ARG A N 1
ATOM 1627 C CA . ARG A 1 211 ? 21.74172 -28.36952 -29.95945 1.000 103.87480 210 ARG A CA 1
ATOM 1628 C C . ARG A 1 211 ? 22.32451 -28.13361 -28.57081 1.000 100.90283 210 ARG A C 1
ATOM 1629 O O . ARG A 1 211 ? 23.52265 -28.33676 -28.34373 1.000 106.11004 210 ARG A O 1
ATOM 1637 N N . GLU A 1 212 ? 21.48466 -27.70846 -27.62348 1.000 101.72058 211 GLU A N 1
ATOM 1638 C CA . GLU A 1 212 ? 21.94278 -27.48735 -26.25619 1.000 105.75094 211 GLU A CA 1
ATOM 1639 C C . GLU A 1 212 ? 22.38596 -28.77428 -25.57297 1.000 99.81318 211 GLU A C 1
ATOM 1640 O O . GLU A 1 212 ? 23.14409 -28.71407 -24.59972 1.000 109.63222 211 GLU A O 1
ATOM 1646 N N . GLY A 1 213 ? 21.92781 -29.92263 -26.04376 1.000 101.62964 212 GLY A N 1
ATOM 1647 C CA . GLY A 1 213 ? 22.30943 -31.19660 -25.48749 1.000 94.06943 212 GLY A CA 1
ATOM 1648 C C . GLY A 1 213 ? 21.25052 -31.89370 -24.65162 1.000 102.95439 212 GLY A C 1
ATOM 1649 O O . GLY A 1 213 ? 21.60780 -32.74736 -23.83149 1.000 98.59944 212 GLY A O 1
ATOM 1650 N N . ALA A 1 214 ? 19.97324 -31.55805 -24.82891 1.000 96.11536 213 ALA A N 1
ATOM 1651 C CA . ALA A 1 214 ? 18.91252 -32.20779 -24.07225 1.000 96.74183 213 ALA A CA 1
ATOM 1652 C C . ALA A 1 214 ? 18.84667 -33.68516 -24.43191 1.000 108.42978 213 ALA A C 1
ATOM 1653 O O . ALA A 1 214 ? 18.79576 -34.05002 -25.61058 1.000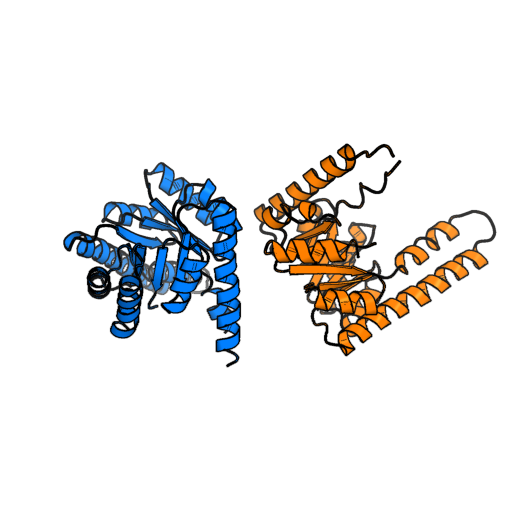 99.41249 213 ALA A O 1
ATOM 1655 N N . THR A 1 215 ? 18.84662 -34.53667 -23.40643 1.000 119.03840 214 THR A N 1
ATOM 1656 C CA . THR A 1 215 ? 18.98346 -35.97003 -23.63387 1.000 119.53134 214 THR A CA 1
ATOM 1657 C C . THR A 1 215 ? 17.66605 -36.60480 -24.07153 1.000 117.63131 214 THR A C 1
ATOM 1658 O O . THR A 1 215 ? 17.62767 -37.33028 -25.07058 1.000 120.82607 214 THR A O 1
ATOM 1662 N N . GLU A 1 216 ? 16.57469 -36.33361 -23.35556 1.000 99.89428 215 GLU A N 1
ATOM 1663 C CA . GLU A 1 216 ? 15.27733 -36.94945 -23.63435 1.000 94.04916 215 GLU A CA 1
ATOM 1664 C C . GLU A 1 216 ? 14.27132 -35.84908 -23.95697 1.000 86.18036 215 GLU A C 1
ATOM 1665 O O . GLU A 1 216 ? 13.69205 -35.23931 -23.05240 1.000 83.90987 215 GLU A O 1
ATOM 1671 N N . ILE A 1 217 ? 14.04455 -35.61714 -25.24603 1.000 80.75532 216 ILE A N 1
ATOM 1672 C CA . ILE A 1 217 ? 13.11385 -34.59903 -25.71452 1.000 79.30611 216 ILE A CA 1
ATOM 1673 C C . ILE A 1 217 ? 11.83806 -35.28616 -26.16974 1.000 58.42701 216 ILE A C 1
ATOM 1674 O O . ILE A 1 217 ? 11.88582 -36.24865 -26.94289 1.000 83.49580 216 ILE A O 1
ATOM 1679 N N . ALA A 1 218 ? 10.70009 -34.78057 -25.71307 1.000 67.93736 217 ALA A N 1
ATOM 1680 C CA . ALA A 1 218 ? 9.39022 -35.26868 -26.11486 1.000 58.63539 217 ALA A CA 1
ATOM 1681 C C . ALA A 1 218 ? 8.65294 -34.18247 -26.88515 1.000 68.41520 217 ALA A C 1
ATOM 1682 O O . ALA A 1 218 ? 9.02939 -33.00690 -26.86659 1.000 74.90108 217 ALA A O 1
ATOM 1684 N N . TYR A 1 219 ? 7.58498 -34.59143 -27.56698 1.000 61.53256 218 TYR A N 1
ATOM 1685 C CA . TYR A 1 219 ? 6.82507 -33.68107 -28.41316 1.000 66.12553 218 TYR A CA 1
ATOM 1686 C C . TYR A 1 219 ? 5.37533 -34.13142 -28.44589 1.000 60.37947 218 TYR A C 1
ATOM 1687 O O . TYR A 1 219 ? 5.09986 -35.31217 -28.66948 1.000 77.34305 218 TYR A O 1
ATOM 1696 N N . ARG A 1 220 ? 4.46005 -33.18659 -28.24481 1.000 73.29681 219 ARG A N 1
ATOM 1697 C CA . ARG A 1 220 ? 3.03111 -33.46298 -28.15312 1.000 72.90783 219 ARG A CA 1
ATOM 1698 C C . ARG A 1 220 ? 2.32109 -33.05805 -29.43825 1.000 84.89240 219 ARG A C 1
ATOM 1699 O O . ARG A 1 220 ? 2.49159 -31.93419 -29.92379 1.000 80.41179 219 ARG A O 1
ATOM 1707 N N . SER A 1 221 ? 1.51408 -33.96889 -29.96903 1.000 88.24344 220 SER A N 1
ATOM 1708 C CA . SER A 1 221 ? 0.71915 -33.73342 -31.16913 1.000 79.38193 220 SER A CA 1
ATOM 1709 C C . SER A 1 221 ? -0.30855 -34.85287 -31.26112 1.000 83.07156 220 SER A C 1
ATOM 1710 O O . SER A 1 221 ? -0.37656 -35.73138 -30.39632 1.000 92.75086 220 SER A O 1
ATOM 1713 N N . ASP A 1 222 ? -1.11473 -34.81249 -32.32045 1.000 84.77687 221 ASP A N 1
ATOM 1714 C CA . ASP A 1 222 ? -2.09126 -35.85744 -32.58168 1.000 95.39435 221 ASP A CA 1
ATOM 1715 C C . ASP A 1 222 ? -1.97937 -36.41500 -33.99346 1.000 101.76557 221 ASP A C 1
ATOM 1716 O O . ASP A 1 222 ? -2.76480 -37.29691 -34.35993 1.000 104.86958 221 ASP A O 1
ATOM 1721 N N . ASP A 1 223 ? -1.03888 -35.92100 -34.79223 1.000 95.10137 222 ASP A N 1
ATOM 1722 C CA . ASP A 1 223 ? -0.80985 -36.39193 -36.14895 1.000 98.43734 222 ASP A CA 1
ATOM 1723 C C . ASP A 1 223 ? 0.54046 -37.08928 -36.21479 1.000 100.92672 222 ASP A C 1
ATOM 1724 O O . ASP A 1 223 ? 1.54263 -36.55041 -35.73270 1.000 108.07106 222 ASP A O 1
ATOM 1729 N N . TRP A 1 224 ? 0.56397 -38.28866 -36.80474 1.000 105.41222 223 TRP A N 1
ATOM 1730 C CA . TRP A 1 224 ? 1.79884 -39.06645 -36.83048 1.000 87.50035 223 TRP A CA 1
ATOM 1731 C C . TRP A 1 224 ? 2.86362 -38.38433 -37.68445 1.000 92.84745 223 TRP A C 1
ATOM 1732 O O . TRP A 1 224 ? 4.05908 -38.50399 -37.39339 1.000 97.55316 223 TRP A O 1
ATOM 1743 N N . ARG A 1 225 ? 2.45348 -37.64891 -38.72425 1.000 89.39707 224 ARG A N 1
ATOM 1744 C CA . ARG A 1 225 ? 3.42811 -36.95501 -39.56068 1.000 102.16045 224 ARG A CA 1
ATOM 1745 C C . ARG A 1 225 ? 4.05704 -35.77993 -38.82596 1.000 95.12317 224 ARG A C 1
ATOM 1746 O O . ARG A 1 225 ? 5.20629 -35.41579 -39.10374 1.000 91.84413 224 ARG A O 1
ATOM 1754 N N . ASP A 1 226 ? 3.33137 -35.18653 -37.87935 1.000 95.13086 225 ASP A N 1
ATOM 1755 C CA . ASP A 1 226 ? 3.91312 -34.12144 -37.07290 1.000 98.63936 225 ASP A CA 1
ATOM 1756 C C . ASP A 1 226 ? 4.93070 -34.69259 -36.09727 1.000 93.72756 225 ASP A C 1
ATOM 1757 O O . ASP A 1 226 ? 6.01369 -34.12563 -35.90879 1.000 87.08857 225 ASP A O 1
ATOM 1762 N N . LEU A 1 227 ? 4.59843 -35.82641 -35.48057 1.000 88.90825 226 LEU A N 1
ATOM 1763 C CA . LEU A 1 227 ? 5.54194 -36.51525 -34.60968 1.000 88.81801 226 LEU A CA 1
ATOM 1764 C C . LEU A 1 227 ? 6.73002 -37.06129 -35.39336 1.000 81.95919 226 LEU A C 1
ATOM 1765 O O . LEU A 1 227 ? 7.86262 -37.04493 -34.89829 1.000 86.51401 226 LEU A O 1
ATOM 1770 N N . LYS A 1 228 ? 6.49667 -37.54668 -36.61688 1.000 82.25833 227 LYS A N 1
ATOM 1771 C CA . LYS A 1 228 ? 7.61139 -37.96110 -37.46578 1.000 82.18264 227 LYS A CA 1
ATOM 1772 C C . LYS A 1 228 ? 8.55864 -36.80216 -37.74734 1.000 80.67475 227 LYS A C 1
ATOM 1773 O O . LYS A 1 228 ? 9.78282 -36.96394 -37.68886 1.000 85.26637 227 LYS A O 1
ATOM 1779 N N . GLU A 1 229 ? 8.01676 -35.62563 -38.06029 1.000 84.61549 228 GLU A N 1
ATOM 1780 C CA . GLU A 1 229 ? 8.88172 -34.49694 -38.38435 1.000 91.36544 228 GLU A CA 1
ATOM 1781 C C . GLU A 1 229 ? 9.61747 -33.99709 -37.14605 1.000 86.42086 228 GLU A C 1
ATOM 1782 O O . GLU A 1 229 ? 10.82047 -33.71626 -37.20243 1.000 82.15321 228 GLU A O 1
ATOM 1788 N N . ALA A 1 230 ? 8.90842 -33.87315 -36.02138 1.000 78.63998 229 ALA A N 1
ATOM 1789 C CA . ALA A 1 230 ? 9.56869 -33.58968 -34.75127 1.000 71.36425 229 ALA A CA 1
ATOM 1790 C C . ALA A 1 230 ? 10.59945 -34.65228 -34.40464 1.000 84.76311 229 ALA A C 1
ATOM 1791 O O . ALA A 1 230 ? 11.63638 -34.34101 -33.80772 1.000 88.42068 229 ALA A O 1
ATOM 1793 N N . TRP A 1 231 ? 10.33116 -35.90851 -34.76282 1.000 87.11455 230 TRP A N 1
ATOM 1794 C CA . TRP A 1 231 ? 11.33640 -36.95471 -34.61447 1.000 70.23359 230 TRP A CA 1
ATOM 1795 C C . TRP A 1 231 ? 12.55430 -36.66898 -35.48617 1.000 77.40696 230 TRP A C 1
ATOM 1796 O O . TRP A 1 231 ? 13.69266 -36.92078 -35.07530 1.000 81.76896 230 TRP A O 1
ATOM 1807 N N . LYS A 1 232 ? 12.33995 -36.12397 -36.68701 1.000 82.15828 231 LYS A N 1
ATOM 1808 C CA . LYS A 1 232 ? 13.47374 -35.75847 -37.53039 1.000 87.28278 231 LYS A CA 1
ATOM 1809 C C . LYS A 1 232 ? 14.27435 -34.61389 -36.91554 1.000 90.63977 231 LYS A C 1
ATOM 1810 O O . LYS A 1 232 ? 15.50942 -34.60612 -36.98602 1.000 84.49158 231 LYS A O 1
ATOM 1816 N N . LYS A 1 233 ? 13.58953 -33.63780 -36.30869 1.000 80.41164 232 LYS A N 1
ATOM 1817 C CA . LYS A 1 233 ? 14.28525 -32.49799 -35.71542 1.000 78.76502 232 LYS A CA 1
ATOM 1818 C C . LYS A 1 233 ? 15.07374 -32.88854 -34.46944 1.000 100.16802 232 LYS A C 1
ATOM 1819 O O . LYS A 1 233 ? 16.05947 -32.22007 -34.13207 1.000 91.48815 232 LYS A O 1
ATOM 1825 N N . GLY A 1 234 ? 14.66466 -33.95188 -33.77416 1.000 95.56510 233 GLY A N 1
ATOM 1826 C CA . GLY A 1 234 ? 15.43313 -34.43457 -32.64224 1.000 68.26633 233 GLY A CA 1
ATOM 1827 C C . GLY A 1 234 ? 14.62088 -34.90491 -31.45246 1.000 76.34829 233 GLY A C 1
ATOM 1828 O O . GLY A 1 234 ? 15.18094 -35.16683 -30.38364 1.000 73.29140 233 GLY A O 1
ATOM 1829 N N . ALA A 1 235 ? 13.30463 -35.01372 -31.61412 1.000 67.36909 234 ALA A N 1
ATOM 1830 C CA . ALA A 1 235 ? 12.45611 -35.46888 -30.52010 1.000 74.95565 234 ALA A CA 1
ATOM 1831 C C . ALA A 1 235 ? 12.66294 -36.96068 -30.28308 1.000 87.91253 234 ALA A C 1
ATOM 1832 O O . ALA A 1 235 ? 12.68724 -37.75535 -31.22878 1.000 89.20346 234 ALA A O 1
ATOM 1834 N N . ASP A 1 236 ? 12.82941 -37.33626 -29.01528 1.000 80.91915 235 ASP A N 1
ATOM 1835 C CA . ASP A 1 236 ? 13.06583 -38.72604 -28.64736 1.000 72.90816 235 ASP A CA 1
ATOM 1836 C C . ASP A 1 236 ? 11.78320 -39.46658 -28.30560 1.000 73.94335 235 ASP A C 1
ATOM 1837 O O . ASP A 1 236 ? 11.68823 -40.67356 -28.55484 1.000 77.61828 235 ASP A O 1
ATOM 1842 N N . ILE A 1 237 ? 10.79711 -38.76608 -27.75353 1.000 73.83507 236 ILE A N 1
ATOM 1843 C CA . ILE A 1 237 ? 9.50999 -39.33526 -27.36979 1.000 66.93281 236 ILE A CA 1
ATOM 1844 C C . ILE A 1 237 ? 8.42835 -38.66305 -28.20105 1.000 70.86587 236 ILE A C 1
ATOM 1845 O O . ILE A 1 237 ? 8.26687 -37.43793 -28.14232 1.000 70.86086 236 ILE A O 1
ATOM 1850 N N . LEU A 1 238 ? 7.69679 -39.45567 -28.97629 1.000 67.70346 237 LEU A N 1
ATOM 1851 C CA . LEU A 1 238 ? 6.58446 -38.95980 -29.78405 1.000 68.69033 237 LEU A CA 1
ATOM 1852 C C . LEU A 1 238 ? 5.29963 -39.23298 -29.01436 1.000 76.44954 237 LEU A C 1
ATOM 1853 O O . LEU A 1 238 ? 4.83311 -40.37310 -28.94496 1.000 88.85183 237 LEU A O 1
ATOM 1858 N N . ILE A 1 239 ? 4.73989 -38.18165 -28.42180 1.000 72.93005 238 ILE A N 1
ATOM 1859 C CA . ILE A 1 239 ? 3.52833 -38.29097 -27.62153 1.000 68.87537 238 ILE A CA 1
ATOM 1860 C C . ILE A 1 239 ? 2.32444 -38.17615 -28.54106 1.000 77.18444 238 ILE A C 1
ATOM 1861 O O . ILE A 1 239 ? 2.20503 -37.20944 -29.30287 1.000 85.57801 238 ILE A O 1
ATOM 1866 N N . VAL A 1 240 ? 1.44059 -39.16824 -28.48130 1.000 73.33253 239 VAL A N 1
ATOM 1867 C CA . VAL A 1 240 ? 0.14806 -39.11724 -29.15159 1.000 67.95498 239 VAL A CA 1
ATOM 1868 C C . VAL A 1 240 ? -0.88573 -38.70593 -28.11394 1.000 77.87851 239 VAL A C 1
ATOM 1869 O O . VAL A 1 240 ? -1.04542 -39.37519 -27.08611 1.000 85.38052 239 VAL A O 1
ATOM 1873 N N . ASP A 1 241 ? -1.59214 -37.61113 -28.37330 1.000 89.11606 240 ASP A N 1
ATOM 1874 C CA . ASP A 1 241 ? -2.56615 -37.07697 -27.43063 1.000 96.51666 240 ASP A CA 1
ATOM 1875 C C . ASP A 1 241 ? -3.91485 -36.97801 -28.12770 1.000 101.71733 240 ASP A C 1
ATOM 1876 O O . ASP A 1 241 ? -4.07018 -36.20058 -29.07546 1.000 101.35432 240 ASP A O 1
ATOM 1881 N N . ALA A 1 242 ? -4.88724 -37.76072 -27.65389 1.000 106.02840 241 ALA A N 1
ATOM 1882 C CA . ALA A 1 242 ? -6.21127 -37.76485 -28.26185 1.000 116.05747 241 ALA A CA 1
ATOM 1883 C C . ALA A 1 242 ? -7.06727 -36.58537 -27.81950 1.000 115.55152 241 ALA A C 1
ATOM 1884 O O . ALA A 1 242 ? -7.98306 -36.19162 -28.55053 1.000 104.77182 241 ALA A O 1
ATOM 1886 N N . THR A 1 243 ? -6.78740 -36.01007 -26.65565 1.000 124.02866 242 THR A N 1
ATOM 1887 C CA . THR A 1 243 ? -7.56222 -34.88268 -26.15364 1.000 127.08001 242 THR A CA 1
ATOM 1888 C C . THR A 1 243 ? -6.72951 -33.60426 -26.15860 1.000 125.49238 242 THR A C 1
ATOM 1889 O O . THR A 1 243 ? -6.33848 -33.11050 -27.21786 1.000 120.87253 242 THR A O 1
ATOM 1893 N N . ASP B 1 4 ? 25.92601 -6.08611 -46.44774 1.000 176.87654 3 ASP B N 1
ATOM 1894 C CA . ASP B 1 4 ? 27.25874 -5.63185 -46.07102 1.000 176.89904 3 ASP B CA 1
ATOM 1895 C C . ASP B 1 4 ? 27.75893 -6.35174 -44.82068 1.000 174.64965 3 ASP B C 1
ATOM 1896 O O . ASP B 1 4 ? 27.60753 -7.56675 -44.68980 1.000 167.21541 3 ASP B O 1
ATOM 1901 N N . GLU B 1 5 ? 28.36073 -5.59250 -43.90333 1.000 177.62761 4 GLU B N 1
ATOM 1902 C CA . GLU B 1 5 ? 28.83923 -6.17106 -42.65308 1.000 173.92484 4 GLU B CA 1
ATOM 1903 C C . GLU B 1 5 ? 27.72290 -6.33975 -41.62887 1.000 162.03715 4 GLU B C 1
ATOM 1904 O O . GLU B 1 5 ? 27.78910 -7.25044 -40.79555 1.000 166.36258 4 GLU B O 1
ATOM 1910 N N . ALA B 1 6 ? 26.70029 -5.48200 -41.66600 1.000 149.41216 5 ALA B N 1
ATOM 1911 C CA . ALA B 1 6 ? 25.58507 -5.62811 -40.73655 1.000 138.24445 5 ALA B CA 1
ATOM 1912 C C . ALA B 1 6 ? 24.60037 -6.69233 -41.20573 1.000 141.84210 5 ALA B C 1
ATOM 1913 O O . ALA B 1 6 ? 24.05598 -7.44008 -40.38631 1.000 137.36120 5 ALA B O 1
ATOM 1915 N N . TRP B 1 7 ? 24.35905 -6.77517 -42.51684 1.000 164.43658 6 TRP B N 1
ATOM 1916 C CA . TRP B 1 7 ? 23.51364 -7.83475 -43.05662 1.000 161.15134 6 TRP B CA 1
ATOM 1917 C C . TRP B 1 7 ? 24.11805 -9.21232 -42.82317 1.000 153.68895 6 TRP B C 1
ATOM 1918 O O . TRP B 1 7 ? 23.38848 -10.20796 -42.81643 1.000 151.45248 6 TRP B O 1
ATOM 1929 N N . LYS B 1 8 ? 25.43934 -9.29479 -42.66534 1.000 160.46310 7 LYS B N 1
ATOM 1930 C CA . LYS B 1 8 ? 26.07141 -10.56101 -42.32113 1.000 159.41639 7 LYS B CA 1
ATOM 1931 C C . LYS B 1 8 ? 25.64812 -11.05046 -40.94160 1.000 156.07726 7 LYS B C 1
ATOM 1932 O O . LYS B 1 8 ? 25.71988 -12.25469 -40.67058 1.000 159.46464 7 LYS B O 1
ATOM 1938 N N . GLN B 1 9 ? 25.18968 -10.14711 -40.07210 1.000 148.09333 8 GLN B N 1
ATOM 1939 C CA . GLN B 1 9 ? 24.75942 -10.54053 -38.73463 1.000 142.43387 8 GLN B CA 1
ATOM 1940 C C . GLN B 1 9 ? 23.34067 -11.10137 -38.72755 1.000 139.30150 8 GLN B C 1
ATOM 1941 O O . GLN B 1 9 ? 23.04979 -12.03844 -37.97604 1.000 140.92012 8 GLN B O 1
ATOM 1947 N N . VAL B 1 10 ? 22.44342 -10.54781 -39.54841 1.000 138.83996 9 VAL B N 1
ATOM 1948 C CA . VAL B 1 10 ? 21.06743 -11.04058 -39.56441 1.000 139.69122 9 VAL B CA 1
ATOM 1949 C C . VAL B 1 10 ? 20.99710 -12.43816 -40.17393 1.000 138.63790 9 VAL B C 1
ATOM 1950 O O . VAL B 1 10 ? 20.23522 -13.29262 -39.70424 1.000 132.92265 9 VAL B O 1
ATOM 1954 N N . GLU B 1 11 ? 21.78931 -12.70241 -41.21792 1.000 137.88563 10 GLU B N 1
ATOM 1955 C CA . GLU B 1 11 ? 21.77329 -14.03211 -41.82148 1.000 139.16504 10 GLU B CA 1
ATOM 1956 C C . GLU B 1 11 ? 22.30246 -15.08713 -40.85998 1.000 129.66242 10 GLU B C 1
ATOM 1957 O O . GLU B 1 11 ? 21.80796 -16.22001 -40.84196 1.000 132.03595 10 GLU B O 1
ATOM 1963 N N . GLN B 1 12 ? 23.30369 -14.73654 -40.05186 1.000 131.77497 11 GLN B N 1
ATOM 1964 C CA . GLN B 1 12 ? 23.88261 -15.71465 -39.13880 1.000 134.63694 11 GLN B CA 1
ATOM 1965 C C . GLN B 1 12 ? 22.97427 -15.97602 -37.94352 1.000 132.49818 11 GLN B C 1
ATOM 1966 O O . GLN B 1 12 ? 22.80778 -17.13025 -37.53282 1.000 127.75301 11 GLN B O 1
ATOM 1972 N N . LEU B 1 13 ? 22.38441 -14.92200 -37.36985 1.000 128.64497 12 LEU B N 1
ATOM 1973 C CA . LEU B 1 13 ? 21.43890 -15.11624 -36.27411 1.000 116.92071 12 LEU B CA 1
ATOM 1974 C C . LEU B 1 13 ? 20.23429 -15.92537 -36.73015 1.000 123.28269 12 LEU B C 1
ATOM 1975 O O . LEU B 1 13 ? 19.78257 -16.83686 -36.02675 1.000 122.68080 12 LEU B O 1
ATOM 1980 N N . ARG B 1 14 ? 19.70163 -15.60528 -37.90986 1.000 125.63890 13 ARG B N 1
ATOM 1981 C CA . ARG B 1 14 ? 18.58772 -16.37120 -38.45279 1.000 125.57601 13 ARG B CA 1
ATOM 1982 C C . ARG B 1 14 ? 19.00763 -17.79943 -38.77441 1.000 123.69646 13 ARG B C 1
ATOM 1983 O O . ARG B 1 14 ? 18.20760 -18.73010 -38.62421 1.000 119.87164 13 ARG B O 1
ATOM 1991 N N . ARG B 1 15 ? 20.25272 -17.98580 -39.22137 1.000 133.71276 14 ARG B N 1
ATOM 1992 C CA . ARG B 1 15 ? 20.77189 -19.32793 -39.46480 1.000 132.80413 14 ARG B CA 1
ATOM 1993 C C . ARG B 1 15 ? 20.74334 -20.17405 -38.19617 1.000 132.82722 14 ARG B C 1
ATOM 1994 O O . ARG B 1 15 ? 20.42732 -21.36890 -38.24597 1.000 151.09188 14 ARG B O 1
ATOM 2002 N N . GLU B 1 16 ? 21.06846 -19.57651 -37.05060 1.000 128.42531 15 GLU B N 1
ATOM 2003 C CA . GLU B 1 16 ? 21.13436 -20.30224 -35.78814 1.000 134.83712 15 GLU B CA 1
ATOM 2004 C C . GLU B 1 16 ? 19.79802 -20.35240 -35.05222 1.000 129.50920 15 GLU B C 1
ATOM 2005 O O . GLU B 1 16 ? 19.76795 -20.72202 -33.87270 1.000 110.52844 15 GLU B O 1
ATOM 2011 N N . GLY B 1 17 ? 18.70335 -19.98426 -35.71257 1.000 128.86279 16 GLY B N 1
ATOM 2012 C CA . GLY B 1 17 ? 17.37837 -20.18968 -35.16292 1.000 120.91260 16 GLY B CA 1
ATOM 2013 C C . GLY B 1 17 ? 16.79327 -19.05126 -34.36045 1.000 105.91049 16 GLY B C 1
ATOM 2014 O O . GLY B 1 17 ? 15.89446 -19.29051 -33.54638 1.000 105.90690 16 GLY B O 1
ATOM 2015 N N . ALA B 1 18 ? 17.25758 -17.82212 -34.56067 1.000 119.97271 17 ALA B N 1
ATOM 2016 C CA . ALA B 1 18 ? 16.65816 -16.66419 -33.91019 1.000 123.41493 17 ALA B CA 1
ATOM 2017 C C . ALA B 1 18 ? 15.47460 -16.20931 -34.75589 1.000 135.07831 17 ALA B C 1
ATOM 2018 O O . ALA B 1 18 ? 15.64104 -15.87216 -35.93369 1.000 123.65150 17 ALA B O 1
ATOM 2020 N N . THR B 1 19 ? 14.28458 -16.19240 -34.15489 1.000 163.96367 18 THR B N 1
ATOM 2021 C CA . THR B 1 19 ? 13.05860 -15.97942 -34.91285 1.000 163.96053 18 THR B CA 1
ATOM 2022 C C . THR B 1 19 ? 12.60997 -14.52748 -34.95166 1.000 161.13649 18 THR B C 1
ATOM 2023 O O . THR B 1 19 ? 11.75873 -14.18313 -35.77958 1.000 164.45660 18 THR B O 1
ATOM 2027 N N . ARG B 1 20 ? 13.14787 -13.67338 -34.08402 1.000 136.02404 19 ARG B N 1
ATOM 2028 C CA . ARG B 1 20 ? 12.78921 -12.25648 -34.05219 1.000 108.71162 19 ARG B CA 1
ATOM 2029 C C . ARG B 1 20 ? 14.06337 -11.42538 -34.14611 1.000 94.79451 19 ARG B C 1
ATOM 2030 O O . ARG B 1 20 ? 14.73582 -11.18688 -33.13871 1.000 92.70992 19 ARG B O 1
ATOM 2038 N N . ILE B 1 21 ? 14.39137 -10.98832 -35.35689 1.000 103.94996 20 ILE B N 1
ATOM 2039 C CA . ILE B 1 21 ? 15.53736 -10.12402 -35.60395 1.000 105.39186 20 ILE B CA 1
ATOM 2040 C C . ILE B 1 21 ? 15.01998 -8.74819 -35.99679 1.000 95.03788 20 ILE B C 1
ATOM 2041 O O . ILE B 1 21 ? 14.07296 -8.62627 -36.78293 1.000 92.90235 20 ILE B O 1
ATOM 2046 N N . ALA B 1 22 ? 15.63476 -7.71478 -35.43808 1.000 88.30167 21 ALA B N 1
ATOM 2047 C CA . ALA B 1 22 ? 15.30736 -6.33909 -35.76376 1.000 98.15292 21 ALA B CA 1
ATOM 2048 C C . ALA B 1 22 ? 16.51767 -5.67349 -36.39914 1.000 88.11701 21 ALA B C 1
ATOM 2049 O O . ALA B 1 22 ? 17.65408 -6.11847 -36.22913 1.000 93.73770 21 ALA B O 1
ATOM 2051 N N . TYR B 1 23 ? 16.26547 -4.58753 -37.12403 1.000 88.01629 22 TYR B N 1
ATOM 2052 C CA . TYR B 1 23 ? 17.32011 -3.89360 -37.84746 1.000 102.60716 22 TYR B CA 1
ATOM 2053 C C . TYR B 1 23 ? 17.09821 -2.39271 -37.74225 1.000 105.04303 22 TYR B C 1
ATOM 2054 O O . TYR B 1 23 ? 15.97856 -1.91069 -37.94157 1.000 95.90681 22 TYR B O 1
ATOM 2063 N N . ARG B 1 24 ? 18.16738 -1.66217 -37.43161 1.000 102.47841 23 ARG B N 1
ATOM 2064 C CA . ARG B 1 24 ? 18.12580 -0.21650 -37.25456 1.000 111.68943 23 ARG B CA 1
ATOM 2065 C C . ARG B 1 24 ? 18.96848 0.42911 -38.34311 1.000 111.06264 23 ARG B C 1
ATOM 2066 O O . ARG B 1 24 ? 20.10601 0.00974 -38.57808 1.000 115.00730 23 ARG B O 1
ATOM 2074 N N . SER B 1 25 ? 18.41877 1.45082 -38.99436 1.000 121.16387 24 SER B N 1
ATOM 2075 C CA . SER B 1 25 ? 19.13863 2.15891 -40.04576 1.000 134.62076 24 SER B CA 1
ATOM 2076 C C . SER B 1 25 ? 18.46120 3.50060 -40.30313 1.000 144.94940 24 SER B C 1
ATOM 2077 O O . SER B 1 25 ? 17.42831 3.82777 -39.71016 1.000 124.74721 24 SER B O 1
ATOM 2080 N N . ASP B 1 26 ? 19.07091 4.28470 -41.19583 1.000 150.84560 25 ASP B N 1
ATOM 2081 C CA . ASP B 1 26 ? 18.53228 5.56673 -41.62471 1.000 138.77708 25 ASP B CA 1
ATOM 2082 C C . ASP B 1 26 ? 18.06539 5.57572 -43.07469 1.000 139.43871 25 ASP B C 1
ATOM 2083 O O . ASP B 1 26 ? 17.38397 6.52418 -43.47801 1.000 141.08900 25 ASP B O 1
ATOM 2088 N N . ASP B 1 27 ? 18.41734 4.56355 -43.86674 1.000 134.40985 26 ASP B N 1
ATOM 2089 C CA . ASP B 1 27 ? 17.98840 4.45676 -45.25726 1.000 134.49422 26 ASP B CA 1
ATOM 2090 C C . ASP B 1 27 ? 16.77867 3.53346 -45.33386 1.000 136.54067 26 ASP B C 1
ATOM 2091 O O . ASP B 1 27 ? 16.85254 2.37681 -44.90703 1.000 141.63571 26 ASP B O 1
ATOM 2096 N N . TRP B 1 28 ? 15.67010 4.03848 -45.88579 1.000 155.57335 27 TRP B N 1
ATOM 2097 C CA . TRP B 1 28 ? 14.47692 3.20419 -45.99073 1.000 157.60292 27 TRP B CA 1
ATOM 2098 C C . TRP B 1 28 ? 14.61511 2.16073 -47.09273 1.000 157.62308 27 TRP B C 1
ATOM 2099 O O . TRP B 1 28 ? 14.02633 1.07818 -46.99354 1.000 157.71525 27 TRP B O 1
ATOM 2110 N N . ARG B 1 29 ? 15.38678 2.45811 -48.14284 1.000 151.18745 28 ARG B N 1
ATOM 2111 C CA . ARG B 1 29 ? 15.62044 1.45955 -49.18209 1.000 144.62584 28 ARG B CA 1
ATOM 2112 C C . ARG B 1 29 ? 16.53541 0.35337 -48.67785 1.000 134.81868 28 ARG B C 1
ATOM 2113 O O . ARG B 1 29 ? 16.32335 -0.82524 -48.98655 1.000 137.04307 28 ARG B O 1
ATOM 2121 N N . ASP B 1 30 ? 17.55419 0.71280 -47.89525 1.000 129.52946 29 ASP B N 1
ATOM 2122 C CA . ASP B 1 30 ? 18.38222 -0.30407 -47.26084 1.000 132.59991 29 ASP B CA 1
ATOM 2123 C C . ASP B 1 30 ? 17.57671 -1.10015 -46.24145 1.000 141.49238 29 ASP B C 1
ATOM 2124 O O . ASP B 1 30 ? 17.81505 -2.30019 -46.06337 1.000 153.49724 29 ASP B O 1
ATOM 2129 N N . LEU B 1 31 ? 16.62551 -0.44976 -45.56435 1.000 139.61189 30 LEU B N 1
ATOM 2130 C CA . LEU B 1 31 ? 15.73982 -1.16640 -44.65165 1.000 133.21014 30 LEU B CA 1
ATOM 2131 C C . LEU B 1 31 ? 14.84999 -2.14305 -45.41072 1.000 140.72242 30 LEU B C 1
ATOM 2132 O O . LEU B 1 31 ? 14.54364 -3.23016 -44.90714 1.000 144.93874 30 LEU B O 1
ATOM 2137 N N . LYS B 1 32 ? 14.41020 -1.76740 -46.61610 1.000 142.78830 31 LYS B N 1
ATOM 2138 C CA . LYS B 1 32 ? 13.60696 -2.68207 -47.42102 1.000 136.67779 31 LYS B CA 1
ATOM 2139 C C . LYS B 1 32 ? 14.39784 -3.93581 -47.76498 1.000 159.57778 31 LYS B C 1
ATOM 2140 O O . LYS B 1 32 ? 13.84413 -5.04109 -47.80118 1.000 156.69483 31 LYS B O 1
ATOM 2146 N N . GLU B 1 33 ? 15.69935 -3.78280 -48.01587 1.000 217.03947 32 GLU B N 1
ATOM 2147 C CA . GLU B 1 33 ? 16.53718 -4.94130 -48.30028 1.000 221.36188 32 GLU B CA 1
ATOM 2148 C C . GLU B 1 33 ? 16.67561 -5.82467 -47.06765 1.000 219.02475 32 GLU B C 1
ATOM 2149 O O . GLU B 1 33 ? 16.64973 -7.05660 -47.17201 1.000 222.18939 32 GLU B O 1
ATOM 2155 N N . ALA B 1 34 ? 16.81578 -5.20974 -45.88999 1.000 150.35499 33 ALA B N 1
ATOM 2156 C CA . ALA B 1 34 ? 16.87016 -5.97616 -44.65007 1.000 137.97868 33 ALA B CA 1
ATOM 2157 C C . ALA B 1 34 ? 15.55392 -6.69046 -44.37215 1.000 131.33174 33 ALA B C 1
ATOM 2158 O O . ALA B 1 34 ? 15.54990 -7.74484 -43.72656 1.000 126.41395 33 ALA B O 1
ATOM 2160 N N . TRP B 1 35 ? 14.43170 -6.13185 -44.83576 1.000 125.52644 34 TRP B N 1
ATOM 2161 C CA . TRP B 1 35 ? 13.15607 -6.82763 -44.70314 1.000 127.68842 34 TRP B CA 1
ATOM 2162 C C . TRP B 1 35 ? 13.20182 -8.17528 -45.41183 1.000 139.40132 34 TRP B C 1
ATOM 2163 O O . TRP B 1 35 ? 12.63209 -9.16186 -44.93105 1.000 140.43255 34 TRP B O 1
ATOM 2174 N N . LYS B 1 36 ? 13.88004 -8.23246 -46.56002 1.000 145.52222 35 LYS B N 1
ATOM 2175 C CA . LYS B 1 36 ? 14.05790 -9.47489 -47.30019 1.000 141.86339 35 LYS B CA 1
ATOM 2176 C C . LYS B 1 36 ? 15.15198 -10.36152 -46.71852 1.000 132.46709 35 LYS B C 1
ATOM 2177 O O . LYS B 1 36 ? 15.18669 -11.55781 -47.02418 1.000 132.26176 35 LYS B O 1
ATOM 2183 N N . LYS B 1 37 ? 16.04370 -9.80746 -45.89288 1.000 136.36757 36 LYS B N 1
ATOM 2184 C CA . LYS B 1 37 ? 17.09258 -10.61317 -45.27502 1.000 128.30165 36 LYS B CA 1
ATOM 2185 C C . LYS B 1 37 ? 16.56631 -11.52340 -44.17085 1.000 133.11957 36 LYS B C 1
ATOM 2186 O O . LYS B 1 37 ? 17.22061 -12.51924 -43.84308 1.000 145.75338 36 LYS B O 1
ATOM 2192 N N . GLY B 1 38 ? 15.41719 -11.20536 -43.58190 1.000 138.59465 37 GLY B N 1
ATOM 2193 C CA . GLY B 1 38 ? 14.85458 -12.05033 -42.54743 1.000 130.60469 37 GLY B CA 1
ATOM 2194 C C . GLY B 1 38 ? 14.42378 -11.27851 -41.31833 1.000 126.77205 37 GLY B C 1
ATOM 2195 O O . GLY B 1 38 ? 13.80323 -11.83781 -40.40933 1.000 124.76587 37 GLY B O 1
ATOM 2196 N N . ALA B 1 39 ? 14.75215 -9.98885 -41.28375 1.000 127.21984 38 ALA B N 1
ATOM 2197 C CA . ALA B 1 39 ? 14.42646 -9.15135 -40.13738 1.000 102.37388 38 ALA B CA 1
ATOM 2198 C C . ALA B 1 39 ? 12.93021 -8.87542 -40.08185 1.000 105.65885 38 ALA B C 1
ATOM 2199 O O . ALA B 1 39 ? 12.31180 -8.53045 -41.09396 1.000 109.69350 38 ALA B O 1
ATOM 2201 N N . ASP B 1 40 ? 12.34806 -9.03873 -38.89394 1.000 94.98540 39 ASP B N 1
ATOM 2202 C CA . ASP B 1 40 ? 10.91599 -8.86117 -38.69706 1.000 91.72514 39 ASP B CA 1
ATOM 2203 C C . ASP B 1 40 ? 10.54757 -7.47816 -38.17798 1.000 100.31469 39 ASP B C 1
ATOM 2204 O O . ASP B 1 40 ? 9.43351 -7.00712 -38.43303 1.000 96.08444 39 ASP B O 1
ATOM 2209 N N . ILE B 1 41 ? 11.45047 -6.82321 -37.45316 1.000 95.88894 40 ILE B N 1
ATOM 2210 C CA . ILE B 1 41 ? 11.24943 -5.47029 -36.95063 1.000 86.14389 40 ILE B CA 1
ATOM 2211 C C . ILE B 1 41 ? 12.18652 -4.53906 -37.70460 1.000 85.03228 40 ILE B C 1
ATOM 2212 O O . ILE B 1 41 ? 13.39623 -4.78621 -37.76899 1.000 86.64485 40 ILE B O 1
ATOM 2217 N N . LEU B 1 42 ? 11.63596 -3.47311 -38.27076 1.000 84.17068 41 LEU B N 1
ATOM 2218 C CA . LEU B 1 42 ? 12.41959 -2.45982 -38.97082 1.000 86.20079 41 LEU B CA 1
ATOM 2219 C C . LEU B 1 42 ? 12.39912 -1.20339 -38.10846 1.000 81.28963 41 LEU B C 1
ATOM 2220 O O . LEU B 1 42 ? 11.34571 -0.58345 -37.93324 1.000 80.82328 41 LEU B O 1
ATOM 2225 N N . ILE B 1 43 ? 13.55489 -0.83821 -37.56293 1.000 80.51056 42 ILE B N 1
ATOM 2226 C CA . ILE B 1 43 ? 13.66682 0.27480 -36.62696 1.000 93.30344 42 ILE B CA 1
ATOM 2227 C C . ILE B 1 43 ? 14.11927 1.50649 -37.39889 1.000 83.03211 42 ILE B C 1
ATOM 2228 O O . ILE B 1 43 ? 15.24255 1.55293 -37.91098 1.000 87.64073 42 ILE B O 1
ATOM 2233 N N . VAL B 1 44 ? 13.25264 2.51373 -37.47018 1.000 77.11841 43 VAL B N 1
ATOM 2234 C CA . VAL B 1 44 ? 13.58822 3.80120 -38.06685 1.000 89.32263 43 VAL B CA 1
ATOM 2235 C C . VAL B 1 44 ? 14.00094 4.75691 -36.95704 1.000 83.39626 43 VAL B C 1
ATOM 2236 O O . VAL B 1 44 ? 13.25489 4.96413 -35.99161 1.000 87.31628 43 VAL B O 1
ATOM 2240 N N . SER B 1 45 ? 15.18692 5.33659 -37.09133 1.000 80.06462 44 SER B N 1
ATOM 2241 C CA . SER B 1 45 ? 15.69013 6.32632 -36.15228 1.000 106.70569 44 SER B CA 1
ATOM 2242 C C . SER B 1 45 ? 16.08688 7.58317 -36.91266 1.000 93.00906 44 SER B C 1
ATOM 2243 O O . SER B 1 45 ? 16.54636 7.51982 -38.05657 1.000 92.09787 44 SER B O 1
ATOM 2246 N N . SER B 1 46 ? 15.90350 8.72989 -36.27355 1.000 114.84226 45 SER B N 1
ATOM 2247 C CA . SER B 1 46 ? 16.25544 9.99756 -36.88685 1.000 121.21796 45 SER B CA 1
ATOM 2248 C C . SER B 1 46 ? 17.33641 10.67761 -36.06574 1.000 116.81428 45 SER B C 1
ATOM 2249 O O . SER B 1 46 ? 17.38823 10.54340 -34.83903 1.000 120.68327 45 SER B O 1
ATOM 2252 N N . LYS B 1 47 ? 18.19574 11.41711 -36.75726 1.000 109.93800 46 LYS B N 1
ATOM 2253 C CA . LYS B 1 47 ? 19.19633 12.23362 -36.09144 1.000 114.43217 46 LYS B CA 1
ATOM 2254 C C . LYS B 1 47 ? 18.64055 13.56756 -35.62560 1.000 106.97279 46 LYS B C 1
ATOM 2255 O O . LYS B 1 47 ? 19.41921 14.46040 -35.28097 1.000 109.47426 46 LYS B O 1
ATOM 2261 N N . ALA B 1 48 ? 17.31561 13.71913 -35.61014 1.000 69.84646 47 ALA B N 1
ATOM 2262 C CA . ALA B 1 48 ? 16.72090 14.97738 -35.17921 1.000 87.28921 47 ALA B CA 1
ATOM 2263 C C . ALA B 1 48 ? 16.97181 15.22355 -33.70089 1.000 95.16362 47 ALA B C 1
ATOM 2264 O O . ALA B 1 48 ? 17.14239 16.37485 -33.28416 1.000 95.43826 47 ALA B O 1
ATOM 2266 N N . ASP B 1 49 ? 16.98357 14.15870 -32.89639 1.000 86.73757 48 ASP B N 1
ATOM 2267 C CA . ASP B 1 49 ? 17.28363 14.30322 -31.47748 1.000 76.97224 48 ASP B CA 1
ATOM 2268 C C . ASP B 1 49 ? 18.71953 14.75993 -31.25926 1.000 73.41777 48 ASP B C 1
ATOM 2269 O O . ASP B 1 49 ? 18.98995 15.55201 -30.34973 1.000 82.91790 48 ASP B O 1
ATOM 2274 N N . ASP B 1 50 ? 19.65283 14.27828 -32.08531 1.000 77.82689 49 ASP B N 1
ATOM 2275 C CA . ASP B 1 50 ? 21.04113 14.72011 -31.97396 1.000 78.04081 49 ASP B CA 1
ATOM 2276 C C . ASP B 1 50 ? 21.18017 16.19975 -32.31945 1.000 78.90562 49 ASP B C 1
ATOM 2277 O O . ASP B 1 50 ? 21.83582 16.95575 -31.59408 1.000 90.24610 49 ASP B O 1
ATOM 2282 N N . TYR B 1 51 ? 20.57588 16.63157 -33.43052 1.000 75.89066 50 TYR B N 1
ATOM 2283 C CA . TYR B 1 51 ? 20.63309 18.04411 -33.79451 1.000 78.17230 50 TYR B CA 1
ATOM 2284 C C . TYR B 1 51 ? 19.96854 18.90894 -32.73401 1.000 86.69595 50 TYR B C 1
ATOM 2285 O O . TYR B 1 51 ? 20.44317 20.01053 -32.43256 1.000 91.13629 50 TYR B O 1
ATOM 2294 N N . ARG B 1 52 ? 18.85387 18.43777 -32.17149 1.000 79.92520 51 ARG B N 1
ATOM 2295 C CA . ARG B 1 52 ? 18.21853 19.17935 -31.08926 1.000 77.35495 51 ARG B CA 1
ATOM 2296 C C . ARG B 1 52 ? 19.09846 19.18531 -29.84523 1.000 78.36600 51 ARG B C 1
ATOM 2297 O O . ARG B 1 52 ? 19.21289 20.21127 -29.16273 1.000 77.08982 51 ARG B O 1
ATOM 2305 N N . ALA B 1 53 ? 19.74653 18.05890 -29.54539 1.000 73.33492 52 ALA B N 1
ATOM 2306 C CA . ALA B 1 53 ? 20.70909 18.04507 -28.45018 1.000 76.70800 52 ALA B CA 1
ATOM 2307 C C . ALA B 1 53 ? 21.86546 18.98854 -28.74299 1.000 88.31314 52 ALA B C 1
ATOM 2308 O O . ALA B 1 53 ? 22.36134 19.67873 -27.84401 1.000 96.01353 52 ALA B O 1
ATOM 2310 N N . ARG B 1 54 ? 22.30355 19.03489 -30.00273 1.000 91.28592 53 ARG B N 1
ATOM 2311 C CA A ARG B 1 54 ? 23.38790 19.93581 -30.37961 0.579 85.11602 53 ARG B CA 1
ATOM 2312 C CA B ARG B 1 54 ? 23.39125 19.93354 -30.36815 0.421 95.98651 53 ARG B CA 1
ATOM 2313 C C . ARG B 1 54 ? 22.96168 21.39121 -30.25760 1.000 75.22090 53 ARG B C 1
ATOM 2314 O O . ARG B 1 54 ? 23.75045 22.24304 -29.83392 1.000 84.63184 53 ARG B O 1
ATOM 2329 N N . ALA B 1 55 ? 21.71381 21.69631 -30.62216 1.000 73.42599 54 ALA B N 1
ATOM 2330 C CA . ALA B 1 55 ? 21.23286 23.07149 -30.53171 1.000 80.16710 54 ALA B CA 1
ATOM 2331 C C . ALA B 1 55 ? 21.10047 23.52114 -29.08089 1.000 82.54347 54 ALA B C 1
ATOM 2332 O O . ALA B 1 55 ? 21.36407 24.68517 -28.75994 1.000 90.92922 54 ALA B O 1
ATOM 2334 N N . ALA B 1 56 ? 20.68006 22.61994 -28.19206 1.000 86.00337 55 ALA B N 1
ATOM 2335 C CA . ALA B 1 56 ? 20.61261 22.96711 -26.77701 1.000 84.33505 55 ALA B CA 1
ATOM 2336 C C . ALA B 1 56 ? 22.00410 23.19719 -26.20219 1.000 92.43211 55 ALA B C 1
ATOM 2337 O O . ALA B 1 56 ? 22.21254 24.13260 -25.41989 1.000 107.44650 55 ALA B O 1
ATOM 2339 N N . ALA B 1 57 ? 22.97022 22.35549 -26.58013 1.000 90.95486 56 ALA B N 1
ATOM 2340 C CA . ALA B 1 57 ? 24.33888 22.54126 -26.10819 1.000 88.13680 56 ALA B CA 1
ATOM 2341 C C . ALA B 1 57 ? 24.96167 23.79796 -26.70237 1.000 99.97034 56 ALA B C 1
ATOM 2342 O O . ALA B 1 57 ? 25.74226 24.48615 -26.03473 1.000 114.19139 56 ALA B O 1
ATOM 2344 N N . ALA B 1 58 ? 24.63167 24.11237 -27.95771 1.000 97.71886 57 ALA B N 1
ATOM 2345 C CA . ALA B 1 58 ? 25.17004 25.31640 -28.57940 1.000 98.73353 57 ALA B CA 1
ATOM 2346 C C . ALA B 1 58 ? 24.60750 26.57678 -27.93611 1.000 102.66668 57 ALA B C 1
ATOM 2347 O O . ALA B 1 58 ? 25.31352 27.58625 -27.83069 1.000 108.78507 57 ALA B O 1
ATOM 2349 N N . ALA B 1 59 ? 23.34754 26.53837 -27.49809 1.000 96.63071 58 ALA B N 1
ATOM 2350 C CA . ALA B 1 59 ? 22.74964 27.69631 -26.84776 1.000 95.76065 58 ALA B CA 1
ATOM 2351 C C . ALA B 1 59 ? 23.40242 28.00329 -25.50697 1.000 104.00189 58 ALA B C 1
ATOM 2352 O O . ALA B 1 59 ? 23.32276 29.14455 -25.04148 1.000 112.81278 58 ALA B O 1
ATOM 2354 N N . LYS B 1 60 ? 24.04726 27.01959 -24.87997 1.000 103.39732 59 LYS B N 1
ATOM 2355 C CA . LYS B 1 60 ? 24.72838 27.24113 -23.61034 1.000 118.59418 59 LYS B CA 1
ATOM 2356 C C . LYS B 1 60 ? 26.13040 27.81112 -23.77918 1.000 125.84179 59 LYS B C 1
ATOM 2357 O O . LYS B 1 60 ? 26.80930 28.04640 -22.77352 1.000 127.55157 59 LYS B O 1
ATOM 2363 N N . GLU B 1 61 ? 26.58106 28.02657 -25.01006 1.000 134.95569 60 GLU B N 1
ATOM 2364 C CA . GLU B 1 61 ? 27.89377 28.59448 -25.26436 1.000 134.07691 60 GLU B CA 1
ATOM 2365 C C . GLU B 1 61 ? 27.83839 30.11884 -25.21564 1.000 136.95139 60 GLU B C 1
ATOM 2366 O O . GLU B 1 61 ? 26.76874 30.73235 -25.22889 1.000 135.22010 60 GLU B O 1
ATOM 2372 N N . LEU B 1 62 ? 29.01781 30.73123 -25.17601 1.000 142.19356 61 LEU B N 1
ATOM 2373 C CA . LEU B 1 62 ? 29.13023 32.17817 -25.07736 1.000 141.86332 61 LEU B CA 1
ATOM 2374 C C . LEU B 1 62 ? 29.13763 32.81092 -26.46360 1.000 128.85649 61 LEU B C 1
ATOM 2375 O O . LEU B 1 62 ? 29.52715 32.18555 -27.45330 1.000 117.51124 61 LEU B O 1
ATOM 2380 N N . GLY B 1 63 ? 28.69956 34.06268 -26.52492 1.000 126.21173 62 GLY B N 1
ATOM 2381 C CA . GLY B 1 63 ? 28.66705 34.78368 -27.78012 1.000 111.51422 62 GLY B CA 1
ATOM 2382 C C . GLY B 1 63 ? 27.31831 34.69517 -28.46559 1.000 117.26137 62 GLY B C 1
ATOM 2383 O O . GLY B 1 63 ? 26.29669 34.33119 -27.87592 1.000 124.90737 62 GLY B O 1
ATOM 2384 N N . ASN B 1 64 ? 27.32661 35.04269 -29.74953 1.000 123.33449 63 ASN B N 1
ATOM 2385 C CA . ASN B 1 64 ? 26.11956 34.97317 -30.56410 1.000 107.74319 63 ASN B CA 1
ATOM 2386 C C . ASN B 1 64 ? 25.81594 33.51820 -30.91089 1.000 102.47607 63 ASN B C 1
ATOM 2387 O O . ASN B 1 64 ? 26.61630 32.84777 -31.57266 1.000 99.89763 63 ASN B O 1
ATOM 2392 N N . VAL B 1 65 ? 24.66552 33.02514 -30.45858 1.000 94.61458 64 VAL B N 1
ATOM 2393 C CA . VAL B 1 65 ? 24.28097 31.63617 -30.68656 1.000 98.96661 64 VAL B CA 1
ATOM 2394 C C . VAL B 1 65 ? 23.14804 31.49408 -31.68957 1.000 84.48851 64 VAL B C 1
ATOM 2395 O O . VAL B 1 65 ? 22.88427 30.36844 -32.14336 1.000 83.78086 64 VAL B O 1
ATOM 2399 N N . LYS B 1 66 ? 22.49510 32.58907 -32.07547 1.000 82.86078 65 LYS B N 1
ATOM 2400 C CA . LYS B 1 66 ? 21.31315 32.48938 -32.93183 1.000 79.98439 65 LYS B CA 1
ATOM 2401 C C . LYS B 1 66 ? 21.58806 31.84385 -34.28548 1.000 86.37711 65 LYS B C 1
ATOM 2402 O O . LYS B 1 66 ? 20.85504 30.90805 -34.65249 1.000 92.98599 65 LYS B O 1
ATOM 2408 N N . PRO B 1 67 ? 22.58354 32.26790 -35.07546 1.000 92.13528 66 PRO B N 1
ATOM 2409 C CA . PRO B 1 67 ? 22.73993 31.65916 -36.40508 1.000 77.72340 66 PRO B CA 1
ATOM 2410 C C . PRO B 1 67 ? 23.11100 30.18756 -36.35476 1.000 82.37402 66 PRO B C 1
ATOM 2411 O O . PRO B 1 67 ? 22.82438 29.45938 -37.31243 1.000 82.01674 66 PRO B O 1
ATOM 2415 N N . ILE B 1 68 ? 23.74396 29.73310 -35.27611 1.000 88.04244 67 ILE B N 1
ATOM 2416 C CA . ILE B 1 68 ? 24.13562 28.33296 -35.15354 1.000 75.13620 67 ILE B CA 1
ATOM 2417 C C . ILE B 1 68 ? 22.99758 27.48351 -34.60657 1.000 80.82989 67 ILE B C 1
ATOM 2418 O O . ILE B 1 68 ? 22.78680 26.35541 -35.05769 1.000 90.24427 67 ILE B O 1
ATOM 2423 N N . VAL B 1 69 ? 22.25169 28.00221 -33.63035 1.000 81.55573 68 VAL B N 1
ATOM 2424 C CA . VAL B 1 69 ? 21.12812 27.24632 -33.08431 1.000 83.26738 68 VAL B CA 1
ATOM 2425 C C . VAL B 1 69 ? 20.05103 27.05504 -34.14442 1.000 75.49454 68 VAL B C 1
ATOM 2426 O O . VAL B 1 69 ? 19.50328 25.95752 -34.30158 1.000 76.90384 68 VAL B O 1
ATOM 2430 N N . ASP B 1 70 ? 19.73457 28.11195 -34.89353 1.000 69.28794 69 ASP B N 1
ATOM 2431 C CA . ASP B 1 70 ? 18.77903 27.97322 -35.98565 1.000 68.23353 69 ASP B CA 1
ATOM 2432 C C . ASP B 1 70 ? 19.28107 26.98586 -37.03416 1.000 76.43015 69 ASP B C 1
ATOM 2433 O O . ASP B 1 70 ? 18.49525 26.21993 -37.60183 1.000 75.76552 69 ASP B O 1
ATOM 2438 N N . ALA B 1 71 ? 20.58905 26.98099 -37.30053 1.000 72.90910 70 ALA B N 1
ATOM 2439 C CA . ALA B 1 71 ? 21.12391 26.05523 -38.29219 1.000 69.90368 70 ALA B CA 1
ATOM 2440 C C . ALA B 1 71 ? 20.99267 24.61441 -37.81502 1.000 99.09267 70 ALA B C 1
ATOM 2441 O O . ALA B 1 71 ? 20.68915 23.71242 -38.60686 1.000 90.33550 70 ALA B O 1
ATOM 2443 N N . LEU B 1 72 ? 21.19772 24.38443 -36.51764 1.000 88.71688 71 LEU B N 1
ATOM 2444 C CA . LEU B 1 72 ? 21.04273 23.04293 -35.97024 1.000 83.23083 71 LEU B CA 1
ATOM 2445 C C . LEU B 1 72 ? 19.57178 22.64683 -35.89570 1.000 89.13230 71 LEU B C 1
ATOM 2446 O O . LEU B 1 72 ? 19.21070 21.50474 -36.20829 1.000 86.53346 71 LEU B O 1
ATOM 2451 N N . LEU B 1 73 ? 18.70690 23.57647 -35.48623 1.000 77.45308 72 LEU B N 1
ATOM 2452 C CA . LEU B 1 73 ? 17.28278 23.27184 -35.41904 1.000 72.72947 72 LEU B CA 1
ATOM 2453 C C . LEU B 1 73 ? 16.68432 23.10338 -36.80738 1.000 80.95322 72 LEU B C 1
ATOM 2454 O O . LEU B 1 73 ? 15.70346 22.36809 -36.97274 1.000 83.80509 72 LEU B O 1
ATOM 2459 N N . ALA B 1 74 ? 17.25181 23.77988 -37.81005 1.000 85.92686 73 ALA B N 1
ATOM 2460 C CA . ALA B 1 74 ? 16.80324 23.57859 -39.18335 1.000 76.34744 73 ALA B CA 1
ATOM 2461 C C . ALA B 1 74 ? 17.08382 22.15628 -39.64414 1.000 68.30572 73 ALA B C 1
ATOM 2462 O O . ALA B 1 74 ? 16.25026 21.53840 -40.31415 1.000 77.56472 73 ALA B O 1
ATOM 2464 N N . GLU B 1 75 ? 18.25734 21.62166 -39.29767 1.000 78.08798 74 GLU B N 1
ATOM 2465 C CA . GLU B 1 75 ? 18.57029 20.23973 -39.64236 1.000 68.80091 74 GLU B CA 1
ATOM 2466 C C . GLU B 1 75 ? 17.71934 19.25260 -38.85488 1.000 77.80553 74 GLU B C 1
ATOM 2467 O O . GLU B 1 75 ? 17.35843 18.19477 -39.38229 1.000 89.22890 74 GLU B O 1
ATOM 2473 N N . ALA B 1 76 ? 17.37686 19.57799 -37.60562 1.000 83.64355 75 ALA B N 1
ATOM 2474 C CA . ALA B 1 76 ? 16.52306 18.68475 -36.82759 1.000 79.32265 75 ALA B CA 1
ATOM 2475 C C . ALA B 1 76 ? 15.15172 18.55315 -37.46780 1.000 71.20157 75 ALA B C 1
ATOM 2476 O O . ALA B 1 76 ? 14.58857 17.45474 -37.52603 1.000 82.61109 75 ALA B O 1
ATOM 2478 N N . LYS B 1 77 ? 14.59656 19.66487 -37.95214 1.000 82.92843 76 LYS B N 1
ATOM 2479 C CA . LYS B 1 77 ? 13.32343 19.60431 -38.65977 1.000 74.47357 76 LYS B CA 1
ATOM 2480 C C . LYS B 1 77 ? 13.41433 18.68502 -39.86996 1.000 72.67893 76 LYS B C 1
ATOM 2481 O O . LYS B 1 77 ? 12.57033 17.80324 -40.05872 1.000 75.10967 76 LYS B O 1
ATOM 2487 N N . LYS B 1 78 ? 14.43635 18.88351 -40.70605 1.000 69.86975 77 LYS B N 1
ATOM 2488 C CA . LYS B 1 78 ? 14.59147 18.05870 -41.89717 1.000 76.56226 77 LYS B CA 1
ATOM 2489 C C . LYS B 1 78 ? 14.84763 16.60359 -41.53617 1.000 80.54391 77 LYS B C 1
ATOM 2490 O O . LYS B 1 78 ? 14.40003 15.69868 -42.24778 1.000 72.90150 77 LYS B O 1
ATOM 2496 N N . ALA B 1 79 ? 15.54850 16.35906 -40.42935 1.000 83.96812 78 ALA B N 1
ATOM 2497 C CA . ALA B 1 79 ? 15.79098 14.99037 -39.99349 1.000 69.89638 78 ALA B CA 1
ATOM 2498 C C . ALA B 1 79 ? 14.52593 14.35104 -39.44472 1.000 77.06554 78 ALA B C 1
ATOM 2499 O O . ALA B 1 79 ? 14.31025 13.14748 -39.62730 1.000 88.02945 78 ALA B O 1
ATOM 2501 N N . ARG B 1 80 ? 13.67959 15.13560 -38.77667 1.000 78.31799 79 ARG B N 1
ATOM 2502 C CA . ARG B 1 80 ? 12.49170 14.56980 -38.14819 1.000 78.71757 79 ARG B CA 1
ATOM 2503 C C . ARG B 1 80 ? 11.42344 14.21909 -39.17198 1.000 75.20256 79 ARG B C 1
ATOM 2504 O O . ARG B 1 80 ? 10.89847 13.10039 -39.17061 1.000 84.90622 79 ARG B O 1
ATOM 2512 N N . ASP B 1 81 ? 11.09921 15.15019 -40.07200 1.000 75.51067 80 ASP B N 1
ATOM 2513 C CA . ASP B 1 81 ? 10.09592 14.84130 -41.08523 1.000 86.92985 80 ASP B CA 1
ATOM 2514 C C . ASP B 1 81 ? 10.60026 13.82245 -42.09894 1.000 76.34226 80 ASP B C 1
ATOM 2515 O O . ASP B 1 81 ? 9.78994 13.21820 -42.80833 1.000 78.63769 80 ASP B O 1
ATOM 2520 N N . GLU B 1 82 ? 11.91433 13.61236 -42.17687 1.000 82.78720 81 GLU B N 1
ATOM 2521 C CA . GLU B 1 82 ? 12.43644 12.57257 -43.05519 1.000 76.29730 81 GLU B CA 1
ATOM 2522 C C . GLU B 1 82 ? 12.19545 11.19054 -42.46072 1.000 88.78964 81 GLU B C 1
ATOM 2523 O O . GLU B 1 82 ? 11.85596 10.24870 -43.18584 1.000 90.31108 81 GLU B O 1
ATOM 2529 N N . ALA B 1 83 ? 12.36022 11.04794 -41.14288 1.000 93.31279 82 ALA B N 1
ATOM 2530 C CA . ALA B 1 83 ? 12.07496 9.76637 -40.50465 1.000 78.16945 82 ALA B CA 1
ATOM 2531 C C . ALA B 1 83 ? 10.60114 9.40898 -40.62965 1.000 73.68949 82 ALA B C 1
ATOM 2532 O O . ALA B 1 83 ? 10.25235 8.23987 -40.82673 1.000 91.55370 82 ALA B O 1
ATOM 2534 N N . TRP B 1 84 ? 9.71893 10.40197 -40.50806 1.000 78.41072 83 TRP B N 1
ATOM 2535 C CA . TRP B 1 84 ? 8.29932 10.15443 -40.73051 1.000 76.73344 83 TRP B CA 1
ATOM 2536 C C . TRP B 1 84 ? 8.02826 9.72066 -42.16108 1.000 78.84200 83 TRP B C 1
ATOM 2537 O O . TRP B 1 84 ? 7.08800 8.95746 -42.41099 1.000 83.18650 83 TRP B O 1
ATOM 2548 N N . LYS B 1 85 ? 8.83259 10.20212 -43.11178 1.000 77.97704 84 LYS B N 1
ATOM 2549 C CA . LYS B 1 85 ? 8.65776 9.79639 -44.50074 1.000 88.58646 84 LYS B CA 1
ATOM 2550 C C . LYS B 1 85 ? 9.03376 8.33073 -44.69702 1.000 90.41877 84 LYS B C 1
ATOM 2551 O O . LYS B 1 85 ? 8.34561 7.59870 -45.41830 1.000 81.08098 84 LYS B O 1
ATOM 2557 N N . GLN B 1 86 ? 10.11004 7.87953 -44.04733 1.000 83.06400 85 GLN B N 1
ATOM 2558 C CA . GLN B 1 86 ? 10.49847 6.47741 -44.14689 1.000 86.98489 85 GLN B CA 1
ATOM 2559 C C . GLN B 1 86 ? 9.47434 5.55931 -43.49283 1.000 90.32663 85 GLN B C 1
ATOM 2560 O O . GLN B 1 86 ? 9.25091 4.44239 -43.97314 1.000 87.37700 85 GLN B O 1
ATOM 2566 N N . VAL B 1 87 ? 8.84982 6.00387 -42.39908 1.000 87.81793 86 VAL B N 1
ATOM 2567 C CA . VAL B 1 87 ? 7.81247 5.19748 -41.75986 1.000 79.67490 86 VAL B CA 1
ATOM 2568 C C . VAL B 1 87 ? 6.64203 4.99809 -42.71023 1.000 89.50771 86 VAL B C 1
ATOM 2569 O O . VAL B 1 87 ? 6.09508 3.89375 -42.82503 1.000 99.06864 86 VAL B O 1
ATOM 2573 N N . GLU B 1 88 ? 6.24242 6.06113 -43.41119 1.000 87.18111 87 GLU B N 1
ATOM 2574 C CA . GLU B 1 88 ? 5.16410 5.93761 -44.38570 1.000 94.76213 87 GLU B CA 1
ATOM 2575 C C . GLU B 1 88 ? 5.56986 5.04018 -45.54822 1.000 87.35704 87 GLU B C 1
ATOM 2576 O O . GLU B 1 88 ? 4.77248 4.21605 -46.01033 1.000 88.56350 87 GLU B O 1
ATOM 2582 N N . GLN B 1 89 ? 6.80945 5.18169 -46.02674 1.000 90.57725 88 GLN B N 1
ATOM 2583 C CA . GLN B 1 89 ? 7.24830 4.42287 -47.19395 1.000 96.79680 88 GLN B CA 1
ATOM 2584 C C . GLN B 1 89 ? 7.31557 2.92777 -46.90431 1.000 94.99186 88 GLN B C 1
ATOM 2585 O O . GLN B 1 89 ? 6.90040 2.11407 -47.73717 1.000 98.48828 88 GLN B O 1
ATOM 2591 N N . LEU B 1 90 ? 7.83491 2.54179 -45.73611 1.000 87.04329 89 LEU B N 1
ATOM 2592 C CA . LEU B 1 90 ? 7.84764 1.12509 -45.38153 1.000 90.62322 89 LEU B CA 1
ATOM 2593 C C . LEU B 1 90 ? 6.43047 0.58403 -45.23856 1.000 89.47853 89 LEU B C 1
ATOM 2594 O O . LEU B 1 90 ? 6.14337 -0.54638 -45.65247 1.000 91.66270 89 LEU B O 1
ATOM 2599 N N . ARG B 1 91 ? 5.52880 1.37932 -44.65712 1.000 92.80273 90 ARG B N 1
ATOM 2600 C CA . ARG B 1 91 ? 4.11894 1.00160 -44.62390 1.000 91.29969 90 ARG B CA 1
ATOM 2601 C C . ARG B 1 91 ? 3.54456 0.88806 -46.02973 1.000 93.77101 90 ARG B C 1
ATOM 2602 O O . ARG B 1 91 ? 2.70980 0.01625 -46.30132 1.000 96.40757 90 ARG B O 1
ATOM 2610 N N . ARG B 1 92 ? 3.98407 1.76350 -46.93726 1.000 100.28394 91 ARG B N 1
ATOM 2611 C CA . ARG B 1 92 ? 3.50832 1.72400 -48.31520 1.000 96.91646 91 ARG B CA 1
ATOM 2612 C C . ARG B 1 92 ? 3.96004 0.45800 -49.03266 1.000 98.64338 91 ARG B C 1
ATOM 2613 O O . ARG B 1 92 ? 3.26391 -0.02520 -49.93239 1.000 101.92338 91 ARG B O 1
ATOM 2621 N N . GLU B 1 93 ? 5.10675 -0.09811 -48.64442 1.000 97.21383 92 GLU B N 1
ATOM 2622 C CA . GLU B 1 93 ? 5.64252 -1.28271 -49.30236 1.000 100.46262 92 GLU B CA 1
ATOM 2623 C C . GLU B 1 93 ? 5.10705 -2.58070 -48.71539 1.000 104.72992 92 GLU B C 1
ATOM 2624 O O . GLU B 1 93 ? 5.04793 -3.59296 -49.42308 1.000 110.73745 92 GLU B O 1
ATOM 2630 N N . GLY B 1 94 ? 4.72072 -2.58248 -47.44355 1.000 108.67618 93 GLY B N 1
ATOM 2631 C CA . GLY B 1 94 ? 4.16748 -3.78007 -46.84633 1.000 99.93166 93 GLY B CA 1
ATOM 2632 C C . GLY B 1 94 ? 4.79262 -4.18321 -45.52636 1.000 105.07558 93 GLY B C 1
ATOM 2633 O O . GLY B 1 94 ? 4.40013 -5.20041 -44.94709 1.000 101.44501 93 GLY B O 1
ATOM 2634 N N . ALA B 1 95 ? 5.76109 -3.40816 -45.03674 1.000 94.75841 94 ALA B N 1
ATOM 2635 C CA . ALA B 1 95 ? 6.39479 -3.73716 -43.76665 1.000 92.83785 94 ALA B CA 1
ATOM 2636 C C . ALA B 1 95 ? 5.37416 -3.65375 -42.64111 1.000 92.53718 94 ALA B C 1
ATOM 2637 O O . ALA B 1 95 ? 4.67881 -2.64550 -42.49049 1.000 91.95114 94 ALA B O 1
ATOM 2639 N N . THR B 1 96 ? 5.28129 -4.72527 -41.85424 1.000 93.19088 95 THR B N 1
ATOM 2640 C CA . THR B 1 96 ? 4.21760 -4.86935 -40.86842 1.000 93.74417 95 THR B CA 1
ATOM 2641 C C . THR B 1 96 ? 4.61496 -4.43893 -39.46431 1.000 101.52628 95 THR B C 1
ATOM 2642 O O . THR B 1 96 ? 3.74274 -4.02716 -38.69322 1.000 108.55701 95 THR B O 1
ATOM 2646 N N . GLU B 1 97 ? 5.89246 -4.54280 -39.09388 1.000 93.59116 96 GLU B N 1
ATOM 2647 C CA . GLU B 1 97 ? 6.34747 -4.16898 -37.75136 1.000 99.82668 96 GLU B CA 1
ATOM 2648 C C . GLU B 1 97 ? 7.47560 -3.15130 -37.86780 1.000 91.67906 96 GLU B C 1
ATOM 2649 O O . GLU B 1 97 ? 8.65736 -3.50644 -37.84750 1.000 85.49690 96 GLU B O 1
ATOM 2655 N N . ILE B 1 98 ? 7.09616 -1.89086 -37.98777 1.000 91.70669 97 ILE B N 1
ATOM 2656 C CA . ILE B 1 98 ? 8.02992 -0.77385 -38.01586 1.000 82.92325 97 ILE B CA 1
ATOM 2657 C C . ILE B 1 98 ? 8.18399 -0.22430 -36.60482 1.000 81.67175 97 ILE B C 1
ATOM 2658 O O . ILE B 1 98 ? 7.20862 -0.10891 -35.85131 1.000 82.15129 97 ILE B O 1
ATOM 2663 N N . ALA B 1 99 ? 9.41688 0.10567 -36.23985 1.000 86.30364 98 ALA B N 1
ATOM 2664 C CA . ALA B 1 99 ? 9.72547 0.70752 -34.95467 1.000 79.42965 98 ALA B CA 1
ATOM 2665 C C . ALA B 1 99 ? 10.26636 2.11117 -35.18530 1.000 77.83415 98 ALA B C 1
ATOM 2666 O O . ALA B 1 99 ? 10.90318 2.38942 -36.20627 1.000 77.44711 98 ALA B O 1
ATOM 2668 N N . TYR B 1 100 ? 10.02354 2.99072 -34.21797 1.000 82.11566 99 TYR B N 1
ATOM 2669 C CA . TYR B 1 100 ? 10.45231 4.37933 -34.30808 1.000 75.75014 99 TYR B CA 1
ATOM 2670 C C . TYR B 1 100 ? 11.02399 4.80685 -32.96896 1.000 75.37672 99 TYR B C 1
ATOM 2671 O O . TYR B 1 100 ? 10.37658 4.64296 -31.93078 1.000 76.05892 99 TYR B O 1
ATOM 2680 N N . ARG B 1 101 ? 12.22319 5.37388 -33.00136 1.000 74.60714 100 ARG B N 1
ATOM 2681 C CA . ARG B 1 101 ? 12.92402 5.80395 -31.80241 1.000 74.57237 100 ARG B CA 1
ATOM 2682 C C . ARG B 1 101 ? 12.99348 7.32462 -31.78079 1.000 85.16222 100 ARG B C 1
ATOM 2683 O O . ARG B 1 101 ? 13.35741 7.94610 -32.78544 1.000 78.12025 100 ARG B O 1
ATOM 2691 N N . SER B 1 102 ? 12.64634 7.91582 -30.63875 1.000 80.50033 101 SER B N 1
ATOM 2692 C CA . SER B 1 102 ? 12.71836 9.35930 -30.46653 1.000 91.53446 101 SER B CA 1
ATOM 2693 C C . SER B 1 102 ? 12.62826 9.68363 -28.98275 1.000 93.55586 101 SER B C 1
ATOM 2694 O O . SER B 1 102 ? 12.06874 8.91301 -28.19781 1.000 91.14888 101 SER B O 1
ATOM 2697 N N . ASP B 1 103 ? 13.18382 10.83383 -28.61079 1.000 93.03615 102 ASP B N 1
ATOM 2698 C CA . ASP B 1 103 ? 13.09524 11.33509 -27.24627 1.000 89.74606 102 ASP B CA 1
ATOM 2699 C C . ASP B 1 103 ? 11.92999 12.29329 -27.05075 1.000 89.44530 102 ASP B C 1
ATOM 2700 O O . ASP B 1 103 ? 11.74757 12.80999 -25.94368 1.000 103.99201 102 ASP B O 1
ATOM 2705 N N . ASP B 1 104 ? 11.14495 12.53749 -28.09444 1.000 86.06411 103 ASP B N 1
ATOM 2706 C CA . ASP B 1 104 ? 9.98902 13.42098 -28.04085 1.000 95.51457 103 ASP B CA 1
ATOM 2707 C C . ASP B 1 104 ? 8.72945 12.58207 -28.21203 1.000 87.06358 103 ASP B C 1
ATOM 2708 O O . ASP B 1 104 ? 8.54099 11.94371 -29.25304 1.000 87.28968 103 ASP B O 1
ATOM 2713 N N . TRP B 1 105 ? 7.87512 12.57697 -27.18645 1.000 78.19754 104 TRP B N 1
ATOM 2714 C CA . TRP B 1 105 ? 6.67427 11.75200 -27.24408 1.000 96.17240 104 TRP B CA 1
ATOM 2715 C C . TRP B 1 105 ? 5.72415 12.22841 -28.33320 1.000 94.21251 104 TRP B C 1
ATOM 2716 O O . TRP B 1 105 ? 4.96055 11.42603 -28.88314 1.000 94.31560 104 TRP B O 1
ATOM 2727 N N . ARG B 1 106 ? 5.75236 13.52225 -28.65713 1.000 98.32936 105 ARG B N 1
ATOM 2728 C CA . ARG B 1 106 ? 4.88201 14.02388 -29.71283 1.000 99.02333 105 ARG B CA 1
ATOM 2729 C C . ARG B 1 106 ? 5.32174 13.50904 -31.07740 1.000 82.75413 105 ARG B C 1
ATOM 2730 O O . ARG B 1 106 ? 4.47979 13.19892 -31.92757 1.000 75.55726 105 ARG B O 1
ATOM 2738 N N . ASP B 1 107 ? 6.63465 13.38833 -31.29607 1.000 73.52540 106 ASP B N 1
ATOM 2739 C CA . ASP B 1 107 ? 7.12689 12.75386 -32.51442 1.000 79.30947 106 ASP B CA 1
ATOM 2740 C C . ASP B 1 107 ? 6.73851 11.28078 -32.56675 1.000 90.09278 106 ASP B C 1
ATOM 2741 O O . ASP B 1 107 ? 6.359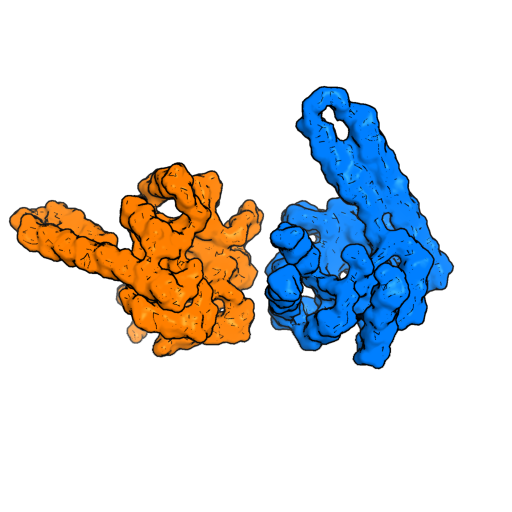20 10.76757 -33.62639 1.000 74.23190 106 ASP B O 1
ATOM 2746 N N . LEU B 1 108 ? 6.80018 10.59191 -31.42378 1.000 87.21706 107 LEU B N 1
ATOM 2747 C CA . LEU B 1 108 ? 6.40780 9.18764 -31.38184 1.000 77.47071 107 LEU B CA 1
ATOM 2748 C C . LEU B 1 108 ? 4.93057 9.01756 -31.69971 1.000 81.98616 107 LEU B C 1
ATOM 2749 O O . LEU B 1 108 ? 4.54230 8.06481 -32.38591 1.000 86.67359 107 LEU B O 1
ATOM 2754 N N . LYS B 1 109 ? 4.08963 9.93250 -31.21124 1.000 82.23022 108 LYS B N 1
ATOM 2755 C CA . LYS B 1 109 ? 2.66255 9.84908 -31.50713 1.000 86.53646 108 LYS B CA 1
ATOM 2756 C C . LYS B 1 109 ? 2.40195 10.02544 -32.99682 1.000 79.60644 108 LYS B C 1
ATOM 2757 O O . LYS B 1 109 ? 1.54768 9.34162 -33.57184 1.000 94.10220 108 LYS B O 1
ATOM 2763 N N . GLU B 1 110 ? 3.13136 10.93585 -33.64064 1.000 80.54854 109 GLU B N 1
ATOM 2764 C CA . GLU B 1 110 ? 2.95086 11.12835 -35.07279 1.000 80.58973 109 GLU B CA 1
ATOM 2765 C C . GLU B 1 110 ? 3.42171 9.90900 -35.85337 1.000 86.12539 109 GLU B C 1
ATOM 2766 O O . GLU B 1 110 ? 2.74772 9.46558 -36.78944 1.000 79.40591 109 GLU B O 1
ATOM 2772 N N . ALA B 1 111 ? 4.57228 9.34707 -35.47461 1.000 86.94393 110 ALA B N 1
ATOM 2773 C CA . ALA B 1 111 ? 5.04827 8.12932 -36.11871 1.000 84.52176 110 ALA B CA 1
ATOM 2774 C C . ALA B 1 111 ? 4.11360 6.95709 -35.86219 1.000 89.11493 110 ALA B C 1
ATOM 2775 O O . ALA B 1 111 ? 3.93903 6.10025 -36.73518 1.000 86.99869 110 ALA B O 1
ATOM 2777 N N . TRP B 1 112 ? 3.49974 6.90612 -34.67836 1.000 96.83625 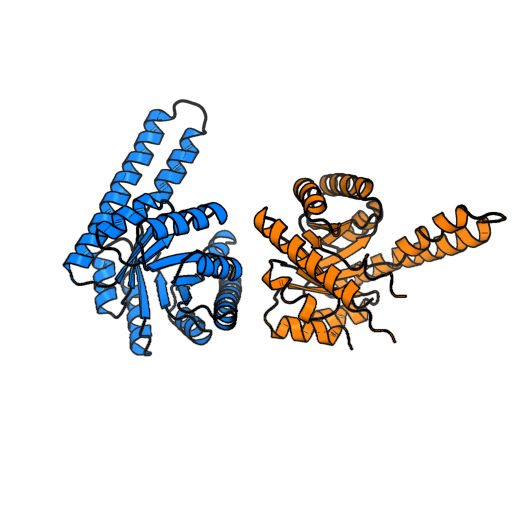111 TRP B N 1
ATOM 2778 C CA . TRP B 1 112 ? 2.53823 5.84887 -34.39241 1.000 84.63245 111 TRP B CA 1
ATOM 2779 C C . TRP B 1 112 ? 1.34321 5.93269 -35.32805 1.000 86.93448 111 TRP B C 1
ATOM 2780 O O . TRP B 1 112 ? 0.82120 4.90604 -35.77710 1.000 105.63839 111 TRP B O 1
ATOM 2791 N N . LYS B 1 113 ? 0.89778 7.14873 -35.63909 1.000 90.06687 112 LYS B N 1
ATOM 2792 C CA . LYS B 1 113 ? -0.21238 7.30147 -36.56670 1.000 92.23291 112 LYS B CA 1
ATOM 2793 C C . LYS B 1 113 ? 0.22243 7.09824 -38.01096 1.000 86.37310 112 LYS B C 1
ATOM 2794 O O . LYS B 1 113 ? -0.57606 6.64180 -38.83579 1.000 87.83390 112 LYS B O 1
ATOM 2800 N N . LYS B 1 114 ? 1.47905 7.40145 -38.33013 1.000 88.28314 113 LYS B N 1
ATOM 2801 C CA . LYS B 1 114 ? 1.97335 7.21173 -39.68611 1.000 83.43071 113 LYS B CA 1
ATOM 2802 C C . LYS B 1 114 ? 2.26744 5.75465 -40.01296 1.000 91.82836 113 LYS B C 1
ATOM 2803 O O . LYS B 1 114 ? 2.48915 5.43589 -41.18632 1.000 92.24235 113 LYS B O 1
ATOM 2809 N N . GLY B 1 115 ? 2.28696 4.87082 -39.01778 1.000 91.02428 114 GLY B N 1
ATOM 2810 C CA . GLY B 1 115 ? 2.47386 3.46119 -39.29179 1.000 96.60544 114 GLY B CA 1
ATOM 2811 C C . GLY B 1 115 ? 3.35983 2.69986 -38.32742 1.000 89.49673 114 GLY B C 1
ATOM 2812 O O . GLY B 1 115 ? 3.42792 1.46930 -38.39793 1.000 86.53686 114 GLY B O 1
ATOM 2813 N N . ALA B 1 116 ? 4.03764 3.39603 -37.41999 1.000 91.76990 115 ALA B N 1
ATOM 2814 C CA . ALA B 1 116 ? 4.91851 2.70884 -36.48444 1.000 87.14312 115 ALA B CA 1
ATOM 2815 C C . ALA B 1 116 ? 4.09979 1.94339 -35.45157 1.000 96.05178 115 ALA B C 1
ATOM 2816 O O . ALA B 1 116 ? 3.13449 2.46779 -34.88751 1.000 101.01565 115 ALA B O 1
ATOM 2818 N N . ASP B 1 117 ? 4.48899 0.69682 -35.20560 1.000 84.74122 116 ASP B N 1
ATOM 2819 C CA . ASP B 1 117 ? 3.84269 -0.13058 -34.19721 1.000 94.27785 116 ASP B CA 1
ATOM 2820 C C . ASP B 1 117 ? 4.58001 -0.11870 -32.87206 1.000 97.40906 116 ASP B C 1
ATOM 2821 O O . ASP B 1 117 ? 3.94126 -0.19165 -31.81749 1.000 94.01261 116 ASP B O 1
ATOM 2826 N N . ILE B 1 118 ? 5.90539 -0.02429 -32.90921 1.000 91.61338 117 ILE B N 1
ATOM 2827 C CA . ILE B 1 118 ? 6.74128 -0.02401 -31.71790 1.000 82.65851 117 ILE B CA 1
ATOM 2828 C C . ILE B 1 118 ? 7.22992 1.39975 -31.49730 1.000 84.14498 117 ILE B C 1
ATOM 2829 O O . ILE B 1 118 ? 7.84921 1.99481 -32.38811 1.000 88.90519 117 ILE B O 1
ATOM 2834 N N . LEU B 1 119 ? 6.94525 1.94869 -30.31946 1.000 89.51000 118 LEU B N 1
ATOM 2835 C CA . LEU B 1 119 ? 7.38020 3.28754 -29.94001 1.000 79.90373 118 LEU B CA 1
ATOM 2836 C C . LEU B 1 119 ? 8.46042 3.16449 -28.87458 1.000 79.87751 118 LEU B C 1
ATOM 2837 O O . LEU B 1 119 ? 8.19994 2.65326 -27.78080 1.000 90.88201 118 LEU B O 1
ATOM 2842 N N . ILE B 1 120 ? 9.66110 3.63616 -29.19132 1.000 78.58447 119 ILE B N 1
ATOM 2843 C CA . ILE B 1 120 ? 10.81947 3.52419 -28.31186 1.000 85.85154 119 ILE B CA 1
ATOM 2844 C C . ILE B 1 120 ? 11.06031 4.88716 -27.67148 1.000 84.59531 119 ILE B C 1
ATOM 2845 O O . ILE B 1 120 ? 11.48303 5.83171 -28.34537 1.000 93.92161 119 ILE B O 1
ATOM 2850 N N . VAL B 1 121 ? 10.79961 4.99999 -26.36979 1.000 83.13295 120 VAL B N 1
ATOM 2851 C CA . VAL B 1 121 ? 11.07357 6.23456 -25.63336 1.000 100.09124 120 VAL B CA 1
ATOM 2852 C C . VAL B 1 121 ? 12.55403 6.23003 -25.25543 1.000 113.32651 120 VAL B C 1
ATOM 2853 O O . VAL B 1 121 ? 12.97483 5.53564 -24.32809 1.000 119.48284 120 VAL B O 1
ATOM 2857 N N . ASP B 1 122 ? 13.35532 7.01170 -25.97884 1.000 104.37405 121 ASP B N 1
ATOM 2858 C CA . ASP B 1 122 ? 14.78705 7.05945 -25.71536 1.000 101.09500 121 ASP B CA 1
ATOM 2859 C C . ASP B 1 122 ? 15.20016 8.43260 -25.20047 1.000 120.72813 121 ASP B C 1
ATOM 2860 O O . ASP B 1 122 ? 16.18139 9.01537 -25.67346 1.000 127.21100 121 ASP B O 1
ATOM 2865 N N . ALA B 1 123 ? 14.45246 8.96127 -24.23836 1.000 116.23423 122 ALA B N 1
ATOM 2866 C CA . ALA B 1 123 ? 14.86946 10.17729 -23.55786 1.000 119.89728 122 ALA B CA 1
ATOM 2867 C C . ALA B 1 123 ? 16.10942 9.89265 -22.72092 1.000 145.10600 122 ALA B C 1
ATOM 2868 O O . ALA B 1 123 ? 16.16969 8.88518 -22.00886 1.000 157.21426 122 ALA B O 1
ATOM 2870 N N . THR B 1 124 ? 17.11256 10.76824 -22.82458 1.000 150.31502 123 THR B N 1
ATOM 2871 C CA . THR B 1 124 ? 18.34348 10.55876 -22.06832 1.000 155.11748 123 THR B CA 1
ATOM 2872 C C . THR B 1 124 ? 18.07531 10.60674 -20.56978 1.000 159.55394 123 THR B C 1
ATOM 2873 O O . THR B 1 124 ? 18.62978 9.80756 -19.80600 1.000 160.64570 123 THR B O 1
ATOM 2877 N N . ASP B 1 125 ? 17.22847 11.53539 -20.13134 1.000 173.84956 124 ASP B N 1
ATOM 2878 C CA . ASP B 1 125 ? 16.83394 11.58574 -18.73078 1.000 171.46831 124 ASP B CA 1
ATOM 2879 C C . ASP B 1 125 ? 15.88560 10.43247 -18.42262 1.000 168.42015 124 ASP B C 1
ATOM 2880 O O . ASP B 1 125 ? 14.87363 10.24575 -19.10554 1.000 169.50118 124 ASP B O 1
ATOM 2885 N N . LYS B 1 126 ? 16.21815 9.65671 -17.38915 1.000 152.02491 125 LYS B N 1
ATOM 2886 C CA . LYS B 1 126 ? 15.44382 8.45890 -17.07753 1.000 147.54089 125 LYS B CA 1
ATOM 2887 C C . LYS B 1 126 ? 14.07261 8.80504 -16.50754 1.000 148.62375 125 LYS B C 1
ATOM 2888 O O . LYS B 1 126 ? 13.07849 8.14088 -16.82384 1.000 143.58229 125 LYS B O 1
ATOM 2894 N N . ASN B 1 127 ? 13.99573 9.83653 -15.66408 1.000 159.17054 126 ASN B N 1
ATOM 2895 C CA . ASN B 1 127 ? 12.71603 10.21579 -15.07580 1.000 156.75549 126 ASN B CA 1
ATOM 2896 C C . ASN B 1 127 ? 11.77846 10.86019 -16.08834 1.000 156.05137 126 ASN B C 1
ATOM 2897 O O . ASN B 1 127 ? 10.55897 10.83057 -15.89060 1.000 152.65458 126 ASN B O 1
ATOM 2902 N N . GLU B 1 128 ? 12.31685 11.44379 -17.16106 1.000 155.25764 127 GLU B N 1
ATOM 2903 C CA . GLU B 1 128 ? 11.46752 11.98703 -18.21554 1.000 154.69935 127 GLU B CA 1
ATOM 2904 C C . GLU B 1 128 ? 10.86297 10.88561 -19.07772 1.000 154.17243 127 GLU B C 1
ATOM 2905 O O . GLU B 1 128 ? 9.73373 11.02955 -19.56066 1.000 151.54049 127 GLU B O 1
ATOM 2911 N N . ALA B 1 129 ? 11.59007 9.78141 -19.27473 1.000 147.50745 128 ALA B N 1
ATOM 2912 C CA . ALA B 1 129 ? 11.09479 8.70691 -20.13033 1.000 124.29546 128 ALA B CA 1
ATOM 2913 C C . ALA B 1 129 ? 9.89639 7.99655 -19.51261 1.000 122.68842 128 ALA B C 1
ATOM 2914 O O . ALA B 1 129 ? 8.92287 7.69763 -20.21379 1.000 125.09650 128 ALA B O 1
ATOM 2916 N N . TRP B 1 130 ? 9.94904 7.70316 -18.20937 1.000 146.64522 129 TRP B N 1
ATOM 2917 C CA . TRP B 1 130 ? 8.81532 7.04666 -17.56220 1.000 149.46989 129 TRP B CA 1
ATOM 2918 C C . TRP B 1 130 ? 7.55996 7.90544 -17.62269 1.000 149.76025 129 TRP B C 1
ATOM 2919 O O . TRP B 1 130 ? 6.44722 7.37463 -17.71621 1.000 149.56630 129 TRP B O 1
ATOM 2930 N N . LYS B 1 131 ? 7.71655 9.22835 -17.57097 1.000 143.32728 130 LYS B N 1
ATOM 2931 C CA . LYS B 1 131 ? 6.56880 10.11534 -17.71803 1.000 144.55753 130 LYS B CA 1
ATOM 2932 C C . LYS B 1 131 ? 6.04176 10.09460 -19.14817 1.000 140.95618 130 LYS B C 1
ATOM 2933 O O . LYS B 1 131 ? 4.82727 10.16487 -19.37159 1.000 136.99260 130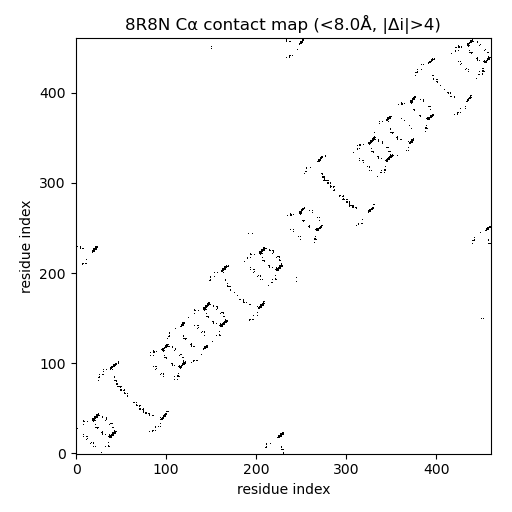 LYS B O 1
ATOM 2939 N N . GLN B 1 132 ? 6.94317 9.98878 -20.12834 1.000 138.78840 131 GLN B N 1
ATOM 2940 C CA . GLN B 1 132 ? 6.52927 9.89662 -21.52438 1.000 129.65232 131 GLN B CA 1
ATOM 2941 C C . GLN B 1 132 ? 5.80071 8.58947 -21.81512 1.000 137.02142 131 GLN B C 1
ATOM 2942 O O . GLN B 1 132 ? 4.91250 8.55742 -22.67484 1.000 136.17720 131 GLN B O 1
ATOM 2948 N N . VAL B 1 133 ? 6.16086 7.50620 -21.12131 1.000 120.91358 132 VAL B N 1
ATOM 2949 C CA . VAL B 1 133 ? 5.44048 6.24554 -21.28697 1.000 123.87824 132 VAL B CA 1
ATOM 2950 C C . VAL B 1 133 ? 3.98866 6.41098 -20.85900 1.000 137.79672 132 VAL B C 1
ATOM 2951 O O . VAL B 1 133 ? 3.06106 6.04461 -21.59038 1.000 138.78517 132 VAL B O 1
ATOM 2955 N N . GLU B 1 134 ? 3.77327 6.96064 -19.66021 1.000 177.96334 133 GLU B N 1
ATOM 2956 C CA . GLU B 1 134 ? 2.41580 7.15311 -19.15849 1.000 180.75859 133 GLU B CA 1
ATOM 2957 C C . GLU B 1 134 ? 1.59375 8.02176 -20.10236 1.000 177.28943 133 GLU B C 1
ATOM 2958 O O . GLU B 1 134 ? 0.39229 7.79112 -20.28269 1.000 178.63548 133 GLU B O 1
ATOM 2964 N N . GLN B 1 135 ? 2.22386 9.02506 -20.71727 1.000 143.36851 134 GLN B N 1
ATOM 2965 C CA . GLN B 1 135 ? 1.50701 9.86384 -21.67082 1.000 126.24007 134 GLN B CA 1
ATOM 2966 C C . GLN B 1 135 ? 1.17670 9.09346 -22.94197 1.000 130.49728 134 GLN B C 1
ATOM 2967 O O . GLN B 1 135 ? 0.08164 9.24205 -23.49530 1.000 128.45394 134 GLN B O 1
ATOM 2973 N N . LEU B 1 136 ? 2.10145 8.25016 -23.40760 1.000 131.56978 135 LEU B N 1
ATOM 2974 C CA . LEU B 1 136 ? 1.83365 7.44317 -24.59215 1.000 117.94366 135 LEU B CA 1
ATOM 2975 C C . LEU B 1 136 ? 0.74636 6.40845 -24.33991 1.000 124.56151 135 LEU B C 1
ATOM 2976 O O . LEU B 1 136 ? -0.03528 6.10575 -25.24723 1.000 124.73078 135 LEU B O 1
ATOM 2981 N N . ARG B 1 137 ? 0.68671 5.84865 -23.12784 1.000 126.47990 136 ARG B N 1
ATOM 2982 C CA . ARG B 1 137 ? -0.34298 4.86149 -22.81551 1.000 131.05796 136 ARG B CA 1
ATOM 2983 C C . ARG B 1 137 ? -1.73830 5.45480 -22.95499 1.000 130.95432 136 ARG B C 1
ATOM 2984 O O . ARG B 1 137 ? -2.63033 4.83993 -23.55190 1.000 126.75509 136 ARG B O 1
ATOM 2992 N N . ARG B 1 138 ? -1.94112 6.66415 -22.42667 1.000 138.37767 137 ARG B N 1
ATOM 2993 C CA . ARG B 1 138 ? -3.25969 7.28224 -22.49496 1.000 139.62857 137 ARG B CA 1
ATOM 2994 C C . ARG B 1 138 ? -3.63793 7.68520 -23.91422 1.000 139.14037 137 ARG B C 1
ATOM 2995 O O . ARG B 1 138 ? -4.82942 7.82844 -24.20862 1.000 144.75169 137 ARG B O 1
ATOM 3003 N N . GLU B 1 139 ? -2.65914 7.86298 -24.80032 1.000 153.28008 138 GLU B N 1
ATOM 3004 C CA . GLU B 1 139 ? -2.95456 8.16995 -26.19293 1.000 147.37148 138 GLU B CA 1
ATOM 3005 C C . GLU B 1 139 ? -3.38258 6.94702 -26.99245 1.000 142.87923 138 GLU B C 1
ATOM 3006 O O . GLU B 1 139 ? -3.87523 7.10517 -28.11483 1.000 142.72467 138 GLU B O 1
ATOM 3012 N N . GLY B 1 140 ? -3.22010 5.74423 -26.44896 1.000 132.45368 139 GLY B N 1
ATOM 3013 C CA . GLY B 1 140 ? -3.55755 4.53422 -27.16515 1.000 121.65794 139 GLY B CA 1
ATOM 3014 C C . GLY B 1 140 ? -2.38621 3.75713 -27.72396 1.000 138.51984 139 GLY B C 1
ATOM 3015 O O . GLY B 1 140 ? -2.60326 2.85103 -28.53652 1.000 146.64201 139 GLY B O 1
ATOM 3016 N N . ALA B 1 141 ? -1.15738 4.08359 -27.32621 1.000 163.23070 140 ALA B N 1
ATOM 3017 C CA . ALA B 1 141 ? 0.01466 3.38721 -27.84315 1.000 163.01941 140 ALA B CA 1
ATOM 3018 C C . ALA B 1 141 ? 0.04352 1.94750 -27.34368 1.000 160.57605 140 ALA B C 1
ATOM 3019 O O . ALA B 1 141 ? -0.12348 1.68804 -26.14768 1.000 158.21139 140 ALA B O 1
ATOM 3021 N N . THR B 1 142 ? 0.26163 1.01034 -28.26698 1.000 156.00008 141 THR B N 1
ATOM 3022 C CA . THR B 1 142 ? 0.16940 -0.41319 -27.96488 1.000 154.95671 141 THR B CA 1
ATOM 3023 C C . THR B 1 142 ? 1.51324 -1.02835 -27.57952 1.000 143.91472 141 THR B C 1
ATOM 3024 O O . THR B 1 142 ? 1.61733 -1.69673 -26.54560 1.000 130.89402 141 THR B O 1
ATOM 3028 N N . ARG B 1 143 ? 2.54337 -0.82346 -28.39674 1.000 132.28432 142 ARG B N 1
ATOM 3029 C CA . ARG B 1 143 ? 3.85624 -1.42986 -28.18505 1.000 109.94415 142 ARG B CA 1
ATOM 3030 C C . ARG B 1 143 ? 4.84707 -0.32793 -27.83002 1.000 92.56088 142 ARG B C 1
ATOM 3031 O O . ARG B 1 143 ? 5.41054 0.31953 -28.71627 1.000 97.74639 142 ARG B O 1
ATOM 3039 N N . ILE B 1 144 ? 5.07495 -0.12698 -26.53723 1.000 96.45808 143 ILE B N 1
ATOM 3040 C CA . ILE B 1 144 ? 6.02706 0.86427 -26.05160 1.000 106.74347 143 ILE B CA 1
ATOM 3041 C C . ILE B 1 144 ? 7.27628 0.14035 -25.57140 1.000 105.16981 143 ILE B C 1
ATOM 3042 O O . ILE B 1 144 ? 7.18882 -0.82571 -24.80296 1.000 107.14689 143 ILE B O 1
ATOM 3047 N N . ALA B 1 145 ? 8.43476 0.61117 -26.02071 1.000 86.58193 144 ALA B N 1
ATOM 3048 C CA . ALA B 1 145 ? 9.72039 0.04418 -25.65463 1.000 84.61530 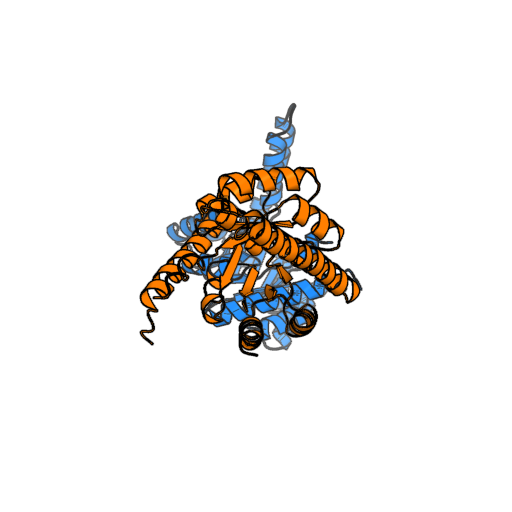144 ALA B CA 1
ATOM 3049 C C . ALA B 1 145 ? 10.52575 1.06450 -24.86323 1.000 95.50472 144 ALA B C 1
ATOM 3050 O O . ALA B 1 145 ? 10.42251 2.27199 -25.09243 1.000 104.98419 144 ALA B O 1
ATOM 3052 N N . TYR B 1 146 ? 11.33050 0.56757 -23.92720 1.000 101.93931 145 TYR B N 1
ATOM 3053 C CA . TYR B 1 146 ? 12.16640 1.40616 -23.08293 1.000 107.44756 145 TYR B CA 1
ATOM 3054 C C . TYR B 1 146 ? 13.59811 0.89240 -23.12425 1.000 117.58690 145 TYR B C 1
ATOM 3055 O O . TYR B 1 146 ? 13.84039 -0.31407 -23.22428 1.000 121.36642 145 TYR B O 1
ATOM 3064 N N . ARG B 1 147 ? 14.54698 1.82286 -23.05654 1.000 156.48120 146 ARG B N 1
ATOM 3065 C CA . ARG B 1 147 ? 15.96401 1.51430 -23.18739 1.000 157.21738 146 ARG B CA 1
ATOM 3066 C C . ARG B 1 147 ? 16.69353 1.88986 -21.90548 1.000 159.64278 146 ARG B C 1
ATOM 3067 O O . ARG B 1 147 ? 16.55371 3.01440 -21.41206 1.000 162.45023 146 ARG B O 1
ATOM 3075 N N . SER B 1 148 ? 17.47060 0.94857 -21.37574 1.000 132.90734 147 SER B N 1
ATOM 3076 C CA . SER B 1 148 ? 18.28967 1.17335 -20.19187 1.000 129.11421 147 SER B CA 1
ATOM 3077 C C . SER B 1 148 ? 19.30208 0.04354 -20.09121 1.000 131.61565 147 SER B C 1
ATOM 3078 O O . SER B 1 148 ? 19.16803 -0.99112 -20.74967 1.000 125.83817 147 SER B O 1
ATOM 3081 N N . ASP B 1 149 ? 20.32018 0.25602 -19.26005 1.000 138.20229 148 ASP B N 1
ATOM 3082 C CA . ASP B 1 149 ? 21.31576 -0.76840 -18.97900 1.000 138.70527 148 ASP B CA 1
ATOM 3083 C C . ASP B 1 149 ? 21.15572 -1.38160 -17.59578 1.000 140.07021 148 ASP B C 1
ATOM 3084 O O . ASP B 1 149 ? 21.95858 -2.24171 -17.21851 1.000 140.20509 148 ASP B O 1
ATOM 3089 N N . ASP B 1 150 ? 20.15034 -0.96371 -16.83223 1.000 144.57623 149 ASP B N 1
ATOM 3090 C CA . ASP B 1 150 ? 19.87787 -1.51134 -15.51195 1.000 145.69581 149 ASP B CA 1
ATOM 3091 C C . ASP B 1 150 ? 18.55836 -2.26924 -15.53901 1.000 138.52596 149 ASP B C 1
ATOM 3092 O O . ASP B 1 150 ? 17.56554 -1.79197 -16.09812 1.000 141.09318 149 ASP B O 1
ATOM 3097 N N . TRP B 1 151 ? 18.56022 -3.45732 -14.93278 1.000 140.99554 150 TRP B N 1
ATOM 3098 C CA . TRP B 1 151 ? 17.38761 -4.32415 -14.98493 1.000 144.36035 150 TRP B CA 1
ATOM 3099 C C . TRP B 1 151 ? 16.22732 -3.78498 -14.15180 1.000 146.38813 150 TRP B C 1
ATOM 3100 O O . TRP B 1 151 ? 15.06542 -3.90677 -14.55777 1.000 133.15248 150 TRP B O 1
ATOM 3111 N N . ARG B 1 152 ? 16.50735 -3.16493 -13.00220 1.000 166.64516 151 ARG B N 1
ATOM 3112 C CA . ARG B 1 152 ? 15.41600 -2.60427 -12.20768 1.000 163.60002 151 ARG B CA 1
ATOM 3113 C C . ARG B 1 152 ? 14.84565 -1.32868 -12.81043 1.000 157.17676 151 ARG B C 1
ATOM 3114 O O . ARG B 1 152 ? 13.67788 -1.01239 -12.55992 1.000 155.39099 151 ARG B O 1
ATOM 3122 N N . ASP B 1 153 ? 15.62896 -0.59642 -13.60283 1.000 133.03777 152 ASP B N 1
ATOM 3123 C CA . ASP B 1 153 ? 15.06378 0.53628 -14.32464 1.000 135.44107 152 ASP B CA 1
ATOM 3124 C C . ASP B 1 153 ? 14.04836 0.07455 -15.35950 1.000 130.33593 152 ASP B C 1
ATOM 3125 O O . ASP B 1 153 ? 13.05377 0.76530 -15.60723 1.000 130.76262 152 ASP B O 1
ATOM 3130 N N . LEU B 1 154 ? 14.27680 -1.09033 -15.96165 1.000 135.06319 153 LEU B N 1
ATOM 3131 C CA . LEU B 1 154 ? 13.33270 -1.64291 -16.92244 1.000 134.97081 153 LEU B CA 1
ATOM 3132 C C . LEU B 1 154 ? 12.11744 -2.25181 -16.23520 1.000 137.31976 153 LEU B C 1
ATOM 3133 O O . LEU B 1 154 ? 11.04028 -2.32192 -16.83762 1.000 133.18695 153 LEU B O 1
ATOM 3138 N N . LYS B 1 155 ? 12.26946 -2.69226 -14.98328 1.000 143.47204 154 LYS B N 1
ATOM 3139 C CA . LYS B 1 155 ? 11.13927 -3.25497 -14.25020 1.000 156.36819 154 LYS B CA 1
ATOM 3140 C C . LYS B 1 155 ? 10.06855 -2.20606 -13.97701 1.000 160.68765 154 LYS B C 1
ATOM 3141 O O . LYS B 1 155 ? 8.87282 -2.47817 -14.13734 1.000 162.91470 154 LYS B O 1
ATOM 3147 N N . GLU B 1 156 ? 10.47269 -1.00218 -13.56694 1.000 153.28666 155 GLU B N 1
ATOM 3148 C CA . GLU B 1 156 ? 9.49287 0.05409 -13.33711 1.000 153.21811 155 GLU B CA 1
ATOM 3149 C C . GLU B 1 156 ? 8.82706 0.48270 -14.63709 1.000 149.06242 155 GLU B C 1
ATOM 3150 O O . GLU B 1 156 ? 7.61073 0.69971 -14.67497 1.000 151.43143 155 GLU B O 1
ATOM 3156 N N . ALA B 1 157 ? 9.60496 0.59753 -15.71537 1.000 144.21309 156 ALA B N 1
ATOM 3157 C CA . ALA B 1 157 ? 9.02413 0.93825 -17.00891 1.000 133.72365 156 ALA B CA 1
ATOM 3158 C C . ALA B 1 157 ? 8.07162 -0.14694 -17.49113 1.000 143.76114 156 ALA B C 1
ATOM 3159 O O . ALA B 1 157 ? 7.04353 0.15038 -18.11181 1.000 137.50967 156 ALA B O 1
ATOM 3161 N N . TRP B 1 158 ? 8.39767 -1.41242 -17.21294 1.000 152.94967 157 TRP B N 1
ATOM 3162 C CA . TRP B 1 158 ? 7.53106 -2.51341 -17.62167 1.000 156.30722 157 TRP B CA 1
ATOM 3163 C C . TRP B 1 158 ? 6.14029 -2.38529 -17.01231 1.000 161.02127 157 TRP B C 1
ATOM 3164 O O . TRP B 1 158 ? 5.13145 -2.56286 -17.70546 1.000 157.25430 157 TRP B O 1
ATOM 3175 N N . LYS B 1 159 ? 6.06499 -2.06654 -15.72044 1.000 153.72955 158 LYS B N 1
ATOM 3176 C CA . LYS B 1 159 ? 4.78058 -1.94531 -15.04305 1.000 152.87758 158 LYS B CA 1
ATOM 3177 C C . LYS B 1 159 ? 4.07363 -0.62941 -15.33449 1.000 160.75385 158 LYS B C 1
ATOM 3178 O O . LYS B 1 159 ? 2.90374 -0.48060 -14.96486 1.000 162.05910 158 LYS B O 1
ATOM 3184 N N . LYS B 1 160 ? 4.74464 0.32087 -15.98189 1.000 174.18203 159 LYS B N 1
ATOM 3185 C CA . LYS B 1 160 ? 4.10782 1.56604 -16.38425 1.000 173.70143 159 LYS B CA 1
ATOM 3186 C C . LYS B 1 160 ? 3.46794 1.47931 -17.76233 1.000 170.39226 159 LYS B C 1
ATOM 3187 O O . LYS B 1 160 ? 2.69313 2.37102 -18.12584 1.000 165.96232 159 LYS B O 1
ATOM 3193 N N . GLY B 1 161 ? 3.76957 0.43594 -18.53138 1.000 151.50246 160 GLY B N 1
ATOM 3194 C CA . GLY B 1 161 ? 3.14559 0.25032 -19.82488 1.000 146.77577 160 GLY B CA 1
ATOM 3195 C C . GLY B 1 161 ? 4.09669 -0.17904 -20.92148 1.000 138.91303 160 GLY B C 1
ATOM 3196 O O . GLY B 1 161 ? 3.66149 -0.50153 -22.03150 1.000 131.86678 160 GLY B O 1
ATOM 3197 N N . ALA B 1 162 ? 5.39507 -0.18925 -20.63075 1.000 130.93738 161 ALA B N 1
ATOM 3198 C CA . ALA B 1 162 ? 6.38620 -0.58982 -21.62100 1.000 132.52539 161 ALA B CA 1
ATOM 3199 C C . ALA B 1 162 ? 6.36460 -2.10643 -21.77111 1.000 136.07185 161 ALA B C 1
ATOM 3200 O O . ALA B 1 162 ? 6.56485 -2.83540 -20.79342 1.000 133.21508 161 ALA B O 1
ATOM 3202 N N . ASP B 1 163 ? 6.12404 -2.58109 -22.99373 1.000 131.38386 162 ASP B N 1
ATOM 3203 C CA . ASP B 1 163 ? 6.07811 -4.01398 -23.25400 1.000 128.04860 162 ASP B CA 1
ATOM 3204 C C . ASP B 1 163 ? 7.43623 -4.58259 -23.62850 1.000 123.91198 162 ASP B C 1
ATOM 3205 O O . ASP B 1 163 ? 7.73050 -5.73481 -23.29214 1.000 132.01332 162 ASP B O 1
ATOM 3210 N N . ILE B 1 164 ? 8.26702 -3.80469 -24.31450 1.000 116.05700 163 ILE B N 1
ATOM 3211 C CA . ILE B 1 164 ? 9.58776 -4.23773 -24.75335 1.000 111.33103 163 ILE B CA 1
ATOM 3212 C C . ILE B 1 164 ? 10.63042 -3.54586 -23.88925 1.000 101.07740 163 ILE B C 1
ATOM 3213 O O . ILE B 1 164 ? 10.64513 -2.31399 -23.78480 1.000 102.19297 163 ILE B O 1
ATOM 3218 N N . LEU B 1 165 ? 11.49457 -4.33554 -23.26769 1.000 96.50088 164 LEU B N 1
ATOM 3219 C CA . LEU B 1 165 ? 12.55202 -3.82604 -22.40435 1.000 104.70839 164 LEU B CA 1
ATOM 3220 C C . LEU B 1 165 ? 13.87171 -4.05453 -23.12885 1.000 102.69790 164 LEU B C 1
ATOM 3221 O O . LEU B 1 165 ? 14.33597 -5.19346 -23.24463 1.000 106.99151 164 LEU B O 1
ATOM 3226 N N . ILE B 1 166 ? 14.46315 -2.97735 -23.63066 1.000 107.69049 165 ILE B N 1
ATOM 3227 C CA . ILE B 1 166 ? 15.66795 -3.06579 -24.44470 1.000 113.03281 165 ILE B CA 1
ATOM 3228 C C . ILE B 1 166 ? 16.87155 -2.93869 -23.51892 1.000 121.74550 165 ILE B C 1
ATOM 3229 O O . ILE B 1 166 ? 17.12537 -1.86963 -22.95737 1.000 127.22902 165 ILE B O 1
ATOM 3234 N N . VAL B 1 167 ? 17.61216 -4.03252 -23.35803 1.000 114.14980 166 VAL B N 1
ATOM 3235 C CA . VAL B 1 167 ? 18.87510 -4.00872 -22.62745 1.000 107.85746 166 VAL B CA 1
ATOM 3236 C C . VAL B 1 167 ? 19.93808 -3.47778 -23.58242 1.000 110.38854 166 VAL B C 1
ATOM 3237 O O . VAL B 1 167 ? 20.32027 -4.15440 -24.53958 1.000 105.74955 166 VAL B O 1
ATOM 3241 N N . ASP B 1 168 ? 20.41873 -2.26414 -23.32242 1.000 126.79208 167 ASP B N 1
ATOM 3242 C CA . ASP B 1 168 ? 21.39519 -1.60521 -24.18101 1.000 128.61571 167 ASP B CA 1
ATOM 3243 C C . ASP B 1 168 ? 22.58790 -1.18299 -23.33772 1.000 134.58589 167 ASP B C 1
ATOM 3244 O O . ASP B 1 168 ? 22.43944 -0.39099 -22.40101 1.000 141.58692 167 ASP B O 1
ATOM 3249 N N . VAL B 1 169 ? 23.76384 -1.71315 -23.67016 1.000 130.31087 168 VAL B N 1
ATOM 3250 C CA . VAL B 1 169 ? 25.01323 -1.37133 -23.00107 1.000 135.36273 168 VAL B CA 1
ATOM 3251 C C . VAL B 1 169 ? 25.95061 -0.59707 -23.92017 1.000 143.24278 168 VAL B C 1
ATOM 3252 O O . VAL B 1 169 ? 27.12152 -0.39782 -23.58077 1.000 148.97088 168 VAL B O 1
ATOM 3256 N N . ASN B 1 170 ? 25.46532 -0.15834 -25.08533 1.000 145.81989 169 ASN B N 1
ATOM 3257 C CA . ASN B 1 170 ? 26.23898 0.63121 -26.04491 1.000 153.98336 169 ASN B CA 1
ATOM 3258 C C . ASN B 1 170 ? 26.47951 2.06659 -25.57872 1.000 157.13895 169 ASN B C 1
ATOM 3259 O O . ASN B 1 170 ? 26.96656 2.89348 -26.36323 1.000 151.18458 169 ASN B O 1
ATOM 3264 N N . ALA B 1 171 ? 26.15207 2.36071 -24.32136 1.000 168.39692 170 ALA B N 1
ATOM 3265 C CA . ALA B 1 171 ? 26.41348 3.66308 -23.72770 1.000 176.25919 170 ALA B CA 1
ATOM 3266 C C . ALA B 1 171 ? 27.73198 3.69355 -22.97247 1.000 174.03728 170 ALA B C 1
ATOM 3267 O O . ALA B 1 171 ? 28.25549 4.77893 -22.70451 1.000 177.08498 170 ALA B O 1
ATOM 3269 N N . ARG B 1 172 ? 28.24080 2.53186 -22.57408 1.000 150.47384 171 ARG B N 1
ATOM 3270 C CA . ARG B 1 172 ? 29.56467 2.40760 -21.98101 1.000 152.38462 171 ARG B CA 1
ATOM 3271 C C . ARG B 1 172 ? 30.65455 2.23481 -23.03404 1.000 163.91564 171 ARG B C 1
ATOM 3272 O O . ARG B 1 172 ? 31.81206 2.58884 -22.78486 1.000 164.98736 171 ARG B O 1
ATOM 3280 N N . ILE B 1 173 ? 30.29835 1.69314 -24.20309 1.000 168.20836 172 ILE B N 1
ATOM 3281 C CA . ILE B 1 173 ? 31.23965 1.48456 -25.30404 1.000 164.69773 172 ILE B CA 1
ATOM 3282 C C . ILE B 1 173 ? 31.83789 2.79650 -25.80309 1.000 162.89233 172 ILE B C 1
ATOM 3283 O O . ILE B 1 173 ? 32.99072 2.82616 -26.25006 1.000 160.93824 172 ILE B O 1
ATOM 3288 N N . GLU B 1 174 ? 31.08079 3.89689 -25.73014 1.000 165.29143 173 GLU B N 1
ATOM 3289 C CA . GLU B 1 174 ? 31.51129 5.17827 -26.29204 1.000 164.14594 173 GLU B CA 1
ATOM 3290 C C . GLU B 1 174 ? 32.88832 5.63782 -25.81934 1.000 166.71131 173 GLU B C 1
ATOM 3291 O O . GLU B 1 174 ? 33.51030 6.46898 -26.49151 1.000 161.93764 173 GLU B O 1
ATOM 3297 N N . LYS B 1 175 ? 33.38710 5.13007 -24.69124 1.000 172.08305 174 LYS B N 1
ATOM 3298 C CA . LYS B 1 175 ? 34.68703 5.56747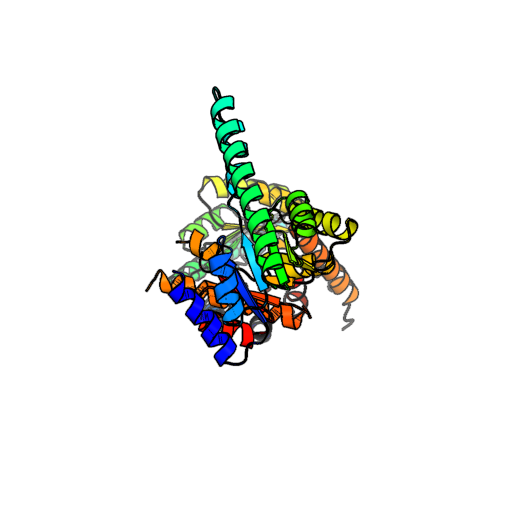 -24.18871 1.000 166.26130 174 LYS B CA 1
ATOM 3299 C C . LYS B 1 175 ? 35.84826 4.98401 -24.99393 1.000 167.33751 174 LYS B C 1
ATOM 3300 O O . LYS B 1 175 ? 36.93251 4.75006 -24.44912 1.000 166.82903 174 LYS B O 1
ATOM 3306 N N . ARG B 1 176 ? 35.63189 4.75243 -26.29137 1.000 166.73465 175 ARG B N 1
ATOM 3307 C CA . ARG B 1 176 ? 36.66653 4.27101 -27.20217 1.000 157.84792 175 ARG B CA 1
ATOM 3308 C C . ARG B 1 176 ? 37.84281 5.23714 -27.29297 1.000 157.61919 175 ARG B C 1
ATOM 3309 O O . ARG B 1 176 ? 37.89033 6.07505 -28.19952 1.000 152.92418 175 ARG B O 1
ATOM 3317 N N . ARG B 1 177 ? 38.79245 5.13599 -26.36843 1.000 151.12536 176 ARG B N 1
ATOM 3318 C CA . ARG B 1 177 ? 39.98272 5.98171 -26.41519 1.000 154.86673 176 ARG B CA 1
ATOM 3319 C C . ARG B 1 177 ? 40.94971 5.51139 -27.49857 1.000 153.05544 176 ARG B C 1
ATOM 3320 O O . ARG B 1 177 ? 41.91721 4.80251 -27.21861 1.000 151.34383 176 ARG B O 1
ATOM 3328 N N . PRO B 1 188 ? 44.62142 -0.94112 -33.70904 1.000 207.18167 187 PRO B N 1
ATOM 3329 C CA . PRO B 1 188 ? 44.63228 -0.04450 -32.54854 1.000 205.39551 187 PRO B CA 1
ATOM 3330 C C . PRO B 1 188 ? 45.00543 -0.76594 -31.25626 1.000 202.98259 187 PRO B C 1
ATOM 3331 O O . PRO B 1 188 ? 45.84381 -1.66815 -31.27492 1.000 202.31996 187 PRO B O 1
ATOM 3335 N N . ALA B 1 189 ? 44.38458 -0.36638 -30.14736 1.000 200.04529 188 ALA B N 1
ATOM 3336 C CA . ALA B 1 189 ? 44.63314 -0.96970 -28.84579 1.000 192.69628 188 ALA B CA 1
ATOM 3337 C C . ALA B 1 189 ? 43.57294 -1.99354 -28.46125 1.000 188.54438 188 ALA B C 1
ATOM 3338 O O . ALA B 1 189 ? 43.56052 -2.45300 -27.31434 1.000 186.70473 188 ALA B O 1
ATOM 3340 N N . VAL B 1 190 ? 42.68649 -2.35392 -29.39219 1.000 182.03187 189 VAL B N 1
ATOM 3341 C CA . VAL B 1 190 ? 41.62818 -3.33601 -29.16906 1.000 172.84927 189 VAL B CA 1
ATOM 3342 C C . VAL B 1 190 ? 40.70266 -2.86057 -28.05468 1.000 180.04423 189 VAL B C 1
ATOM 3343 O O . VAL B 1 190 ? 39.60885 -2.34877 -28.32165 1.000 173.56025 189 VAL B O 1
ATOM 3347 N N . ILE B 1 191 ? 41.13981 -3.02503 -26.80349 1.000 188.53815 190 ILE B N 1
ATOM 3348 C CA . ILE B 1 191 ? 40.38514 -2.62288 -25.61777 1.000 191.23625 190 ILE B CA 1
ATOM 3349 C C . ILE B 1 191 ? 39.03140 -3.32802 -25.62513 1.000 190.68904 190 ILE B C 1
ATOM 3350 O O . ILE B 1 191 ? 37.97455 -2.68991 -25.55443 1.000 189.75272 190 ILE B O 1
ATOM 3355 N N . GLU B 1 192 ? 39.05969 -4.65600 -25.74026 1.000 191.81922 191 GLU B N 1
ATOM 3356 C CA . GLU B 1 192 ? 37.85311 -5.46468 -25.62030 1.000 196.02891 191 GLU B CA 1
ATOM 3357 C C . GLU B 1 192 ? 37.46524 -5.73912 -24.17464 1.000 193.20906 191 GLU B C 1
ATOM 3358 O O . GLU B 1 192 ? 36.32724 -6.14998 -23.92398 1.000 196.64338 191 GLU B O 1
ATOM 3364 N N . ALA B 1 193 ? 38.37849 -5.52584 -23.22378 1.000 189.04357 192 ALA B N 1
ATOM 3365 C CA . ALA B 1 193 ? 38.06872 -5.81258 -21.82675 1.000 184.87904 192 ALA B CA 1
ATOM 3366 C C . ALA B 1 193 ? 36.92589 -4.94282 -21.32080 1.000 183.23935 192 ALA B C 1
ATOM 3367 O O . ALA B 1 193 ? 36.05490 -5.42104 -20.58505 1.000 179.13953 192 ALA B O 1
ATOM 3369 N N . GLU B 1 194 ? 36.90807 -3.66338 -21.69846 1.000 184.07473 193 GLU B N 1
ATOM 3370 C CA . GLU B 1 194 ? 35.79123 -2.81318 -21.30141 1.000 186.89102 193 GLU B CA 1
ATOM 3371 C C . GLU B 1 194 ? 34.51889 -3.19371 -22.04690 1.000 180.27079 193 GLU B C 1
ATOM 3372 O O . GLU B 1 194 ? 33.41920 -3.11989 -21.48662 1.000 184.92189 193 GLU B O 1
ATOM 3378 N N . ALA B 1 195 ? 34.64741 -3.60834 -23.30928 1.000 166.07223 194 ALA B N 1
ATOM 3379 C CA . ALA B 1 195 ? 33.47877 -4.05963 -24.05651 1.000 159.47439 194 ALA B CA 1
ATOM 3380 C C . ALA B 1 195 ? 32.95807 -5.39109 -23.52919 1.000 162.15137 194 ALA B C 1
ATOM 3381 O O . ALA B 1 195 ? 31.74317 -5.57917 -23.39784 1.000 154.53850 194 ALA B O 1
ATOM 3383 N N . ALA B 1 196 ? 33.86200 -6.32222 -23.20935 1.000 168.47153 195 ALA B N 1
ATOM 3384 C CA . ALA B 1 196 ? 33.43702 -7.62927 -22.71666 1.000 160.98863 195 ALA B CA 1
ATOM 3385 C C . ALA B 1 196 ? 32.84900 -7.53607 -21.31465 1.000 163.77483 195 ALA B C 1
ATOM 3386 O O . ALA B 1 196 ? 31.87081 -8.22445 -21.00017 1.000 161.73375 195 ALA B O 1
ATOM 3388 N N . LYS B 1 197 ? 33.43285 -6.69617 -20.45578 1.000 163.08069 196 LYS B N 1
ATOM 3389 C CA . LYS B 1 197 ? 32.90017 -6.54072 -19.10663 1.000 157.01847 196 LYS B CA 1
ATOM 3390 C C . LYS B 1 197 ? 31.51131 -5.91564 -19.12782 1.000 160.33760 196 LYS B C 1
ATOM 3391 O O . LYS B 1 197 ? 30.69216 -6.19920 -18.24621 1.000 160.19970 196 LYS B O 1
ATOM 3397 N N . ALA B 1 198 ? 31.22674 -5.07328 -20.12503 1.000 161.66845 197 ALA B N 1
ATOM 3398 C CA . ALA B 1 198 ? 29.89261 -4.50037 -20.26284 1.000 150.74909 197 ALA B CA 1
ATOM 3399 C C . ALA B 1 198 ? 28.91866 -5.49614 -20.88075 1.000 148.37535 197 ALA B C 1
ATOM 3400 O O . ALA B 1 198 ? 27.75355 -5.56311 -20.47342 1.000 153.04899 197 ALA B O 1
ATOM 3402 N N . ARG B 1 199 ? 29.37781 -6.27632 -21.86267 1.000 149.47916 198 ARG B N 1
ATOM 3403 C CA . ARG B 1 199 ? 28.52177 -7.29671 -22.45860 1.000 143.74659 198 ARG B CA 1
ATOM 3404 C C . ARG B 1 199 ? 28.16304 -8.37315 -21.44573 1.000 137.93236 198 ARG B C 1
ATOM 3405 O O . ARG B 1 199 ? 27.05151 -8.91349 -21.47864 1.000 134.03508 198 ARG B O 1
ATOM 3413 N N . GLU B 1 200 ? 29.08668 -8.69150 -20.53714 1.000 159.31874 199 GLU B N 1
ATOM 3414 C CA . GLU B 1 200 ? 28.77468 -9.61562 -19.45362 1.000 158.65696 199 GLU B CA 1
ATOM 3415 C C . GLU B 1 200 ? 27.72128 -9.03948 -18.51636 1.000 158.74665 199 GLU B C 1
ATOM 3416 O O . GLU B 1 200 ? 26.92516 -9.79214 -17.94294 1.000 153.72684 199 GLU B O 1
ATOM 3422 N N . GLU B 1 201 ? 27.69786 -7.71456 -18.35100 1.000 160.30392 200 GLU B N 1
ATOM 3423 C CA . GLU B 1 201 ? 26.67173 -7.08939 -17.52318 1.000 155.32660 200 GLU B CA 1
ATOM 3424 C C . GLU B 1 201 ? 25.29526 -7.23442 -18.15515 1.000 150.78240 200 GLU B C 1
ATOM 3425 O O . GLU B 1 201 ? 24.34529 -7.67741 -17.49989 1.000 149.37801 200 GLU B O 1
ATOM 3431 N N . GLY B 1 202 ? 25.17383 -6.87200 -19.43499 1.000 146.49604 201 GLY B N 1
ATOM 3432 C CA . GLY B 1 202 ? 23.88494 -6.93717 -20.10119 1.000 137.73873 201 GLY B CA 1
ATOM 3433 C C . GLY B 1 202 ? 23.29110 -8.32903 -20.10919 1.000 126.81849 201 GLY B C 1
ATOM 3434 O O . GLY B 1 202 ? 22.07141 -8.48871 -20.01145 1.000 121.00338 201 GLY B O 1
ATOM 3435 N N . TRP B 1 203 ? 24.13961 -9.35326 -20.20826 1.000 123.88584 202 TRP B N 1
ATOM 3436 C CA . TRP B 1 203 ? 23.64630 -10.72240 -20.14746 1.000 124.02742 202 TRP B CA 1
ATOM 3437 C C . TRP B 1 203 ? 23.02348 -11.02404 -18.79257 1.000 131.82107 202 TRP B C 1
ATOM 3438 O O . TRP B 1 203 ? 22.05595 -11.78962 -18.71041 1.000 130.73378 202 TRP B O 1
ATOM 3449 N N . LYS B 1 204 ? 23.55786 -10.43185 -17.72180 1.000 134.19822 203 LYS B N 1
ATOM 3450 C CA . LYS B 1 204 ? 22.96545 -10.62853 -16.40288 1.000 140.84084 203 LYS B CA 1
ATOM 3451 C C . LYS B 1 204 ? 21.64773 -9.87392 -16.27291 1.000 138.23378 203 LYS B C 1
ATOM 3452 O O . LYS B 1 204 ? 20.70984 -10.35960 -15.62856 1.000 126.74171 203 LYS B O 1
ATOM 3458 N N . GLN B 1 205 ? 21.56115 -8.68056 -16.86989 1.000 134.48331 204 GLN B N 1
ATOM 3459 C CA . GLN B 1 205 ? 20.30564 -7.93640 -16.85140 1.000 135.57747 204 GLN B CA 1
ATOM 3460 C C . GLN B 1 205 ? 19.18824 -8.74291 -17.49696 1.000 129.41820 204 GLN B C 1
ATOM 3461 O O . GLN B 1 205 ? 18.06557 -8.79151 -16.98071 1.000 128.97646 204 GLN B O 1
ATOM 3467 N N . VAL B 1 206 ? 19.48397 -9.39500 -18.62251 1.000 122.13492 205 VAL B N 1
ATOM 3468 C CA . VAL B 1 206 ? 18.48395 -10.22130 -19.28985 1.000 115.57202 205 VAL B CA 1
ATOM 3469 C C . VAL B 1 206 ? 18.09570 -11.39665 -18.40405 1.000 131.23921 205 VAL B C 1
ATOM 3470 O O . VAL B 1 206 ? 16.91894 -11.77369 -18.32356 1.000 125.35530 205 VAL B O 1
ATOM 3474 N N . GLU B 1 207 ? 19.07645 -11.98102 -17.71201 1.000 130.70124 206 GLU B N 1
ATOM 3475 C CA . GLU B 1 207 ? 18.80196 -13.11334 -16.83436 1.000 124.70535 206 GLU B CA 1
ATOM 3476 C C . GLU B 1 207 ? 17.81772 -12.73086 -15.73693 1.000 137.79734 206 GLU B C 1
ATOM 3477 O O . GLU B 1 207 ? 16.82545 -13.43073 -15.50493 1.000 136.73783 206 GLU B O 1
ATOM 3483 N N . GLN B 1 208 ? 18.07524 -11.61359 -15.05209 1.000 158.03543 207 GLN B N 1
ATOM 3484 C CA . GLN B 1 208 ? 17.22260 -11.22071 -13.93547 1.000 162.74467 207 GLN B CA 1
ATOM 3485 C C . GLN B 1 208 ? 15.84348 -10.77753 -14.40494 1.000 157.06985 207 GLN B C 1
ATOM 3486 O O . GLN B 1 208 ? 14.85143 -11.00469 -13.70252 1.000 158.08808 207 GLN B O 1
ATOM 3492 N N . LEU B 1 209 ? 15.75799 -10.13377 -15.57174 1.000 128.33838 208 LEU B N 1
ATOM 3493 C CA . LEU B 1 209 ? 14.44919 -9.79704 -16.11959 1.000 109.05478 208 LEU B CA 1
ATOM 3494 C C . LEU B 1 209 ? 13.61754 -11.05184 -16.34889 1.000 136.26833 208 LEU B C 1
ATOM 3495 O O . LEU B 1 209 ? 12.41612 -11.07133 -16.05650 1.000 139.75379 208 LEU B O 1
ATOM 3500 N N . ARG B 1 210 ? 14.24212 -12.11450 -16.86437 1.000 132.90759 209 ARG B N 1
ATOM 3501 C CA . ARG B 1 210 ? 13.54134 -13.38763 -16.99695 1.000 126.53540 209 ARG B CA 1
ATOM 3502 C C . ARG B 1 210 ? 13.16054 -13.94927 -15.63405 1.000 140.01177 209 ARG B C 1
ATOM 3503 O O . ARG B 1 210 ? 12.07471 -14.51796 -15.47087 1.000 151.53145 209 ARG B O 1
ATOM 3511 N N . ARG B 1 211 ? 14.03889 -13.79300 -14.64011 1.000 164.73558 210 ARG B N 1
ATOM 3512 C CA . ARG B 1 211 ? 13.72339 -14.25278 -13.29051 1.000 167.12240 210 ARG B CA 1
ATOM 3513 C C . ARG B 1 211 ? 12.53049 -13.49330 -12.72376 1.000 167.17893 210 ARG B C 1
ATOM 3514 O O . ARG B 1 211 ? 11.60718 -14.09256 -12.15900 1.000 159.79077 210 ARG B O 1
ATOM 3522 N N . GLU B 1 212 ? 12.53292 -12.16521 -12.86943 1.000 164.69990 211 GLU B N 1
ATOM 3523 C CA . GLU B 1 212 ? 11.40019 -11.36123 -12.42776 1.000 161.30297 211 GLU B CA 1
ATOM 3524 C C . GLU B 1 212 ? 10.14284 -11.65192 -13.23598 1.000 159.75446 211 GLU B C 1
ATOM 3525 O O . GLU B 1 212 ? 9.03648 -11.38602 -12.75485 1.000 163.25424 211 GLU B O 1
ATOM 3531 N N . GLY B 1 213 ? 10.28676 -12.18678 -14.43973 1.000 151.40623 212 GLY B N 1
ATOM 3532 C CA . GLY B 1 213 ? 9.16767 -12.52895 -15.28097 1.000 126.51136 212 GLY B CA 1
ATOM 3533 C C . GLY B 1 213 ? 8.93498 -11.61683 -16.46785 1.000 132.15253 212 GLY B C 1
ATOM 3534 O O . GLY B 1 213 ? 7.80806 -11.58045 -16.97645 1.000 137.93546 212 GLY B O 1
ATOM 3535 N N . ALA B 1 214 ? 9.95554 -10.89279 -16.92794 1.000 138.63820 213 ALA B N 1
ATOM 3536 C CA . ALA B 1 214 ? 9.78637 -9.98723 -18.05670 1.000 121.87029 213 ALA B CA 1
ATOM 3537 C C . ALA B 1 214 ? 9.41443 -10.76459 -19.30992 1.000 117.31517 213 ALA B C 1
ATOM 3538 O O . ALA B 1 214 ? 10.09525 -11.72057 -19.68916 1.000 135.78963 213 ALA B O 1
ATOM 3540 N N . THR B 1 215 ? 8.33357 -10.33670 -19.96125 1.000 131.14170 214 THR B N 1
ATOM 3541 C CA . THR B 1 215 ? 7.77060 -11.10698 -21.06367 1.000 132.83468 214 THR B CA 1
ATOM 3542 C C . THR B 1 215 ? 8.53610 -10.88699 -22.36498 1.000 133.77604 214 THR B C 1
ATOM 3543 O O . THR B 1 215 ? 8.88777 -11.85188 -23.05167 1.000 131.30982 214 THR B O 1
ATOM 3547 N N . GLU B 1 216 ? 8.79085 -9.63116 -22.72806 1.000 133.44771 215 GLU B N 1
ATOM 3548 C CA . GLU B 1 216 ? 9.43433 -9.28709 -23.99562 1.000 120.10900 215 GLU B CA 1
ATOM 3549 C C . GLU B 1 216 ? 10.71517 -8.51015 -23.70519 1.000 111.80320 215 GLU B C 1
ATOM 3550 O O . GLU B 1 216 ? 10.67571 -7.30256 -23.45031 1.000 101.77709 215 GLU B O 1
ATOM 3556 N N . ILE B 1 217 ? 11.84838 -9.20383 -23.74254 1.000 112.14993 216 ILE B N 1
ATOM 3557 C CA . ILE B 1 217 ? 13.15390 -8.60867 -23.48010 1.000 105.53344 216 ILE B CA 1
ATOM 3558 C C . ILE B 1 217 ? 13.87952 -8.42012 -24.80503 1.000 93.51357 216 ILE B C 1
ATOM 3559 O O . ILE B 1 217 ? 13.90278 -9.32999 -25.64391 1.000 93.78897 216 ILE B O 1
ATOM 3564 N N . ALA B 1 218 ? 14.45587 -7.23671 -25.00456 1.000 99.31314 217 ALA B N 1
ATOM 3565 C CA . ALA B 1 218 ? 15.25194 -6.94358 -26.18605 1.000 95.64860 217 ALA B CA 1
ATOM 3566 C C . ALA B 1 218 ? 16.69870 -6.68959 -25.78415 1.000 91.14100 217 ALA B C 1
ATOM 3567 O O . ALA B 1 218 ? 17.00845 -6.46109 -24.61223 1.000 98.70629 217 ALA B O 1
ATOM 3569 N N . TYR B 1 219 ? 17.58927 -6.73035 -26.77354 1.000 90.69377 218 TYR B N 1
ATOM 3570 C CA . TYR B 1 219 ? 19.01677 -6.57325 -26.51893 1.000 95.22899 218 TYR B CA 1
ATOM 3571 C C . TYR B 1 219 ? 19.66492 -5.95330 -27.74617 1.000 90.38555 218 TYR B C 1
ATOM 3572 O O . TYR B 1 219 ? 19.45031 -6.43192 -28.86333 1.000 89.98397 218 TYR B O 1
ATOM 3581 N N . ARG B 1 220 ? 20.46381 -4.90777 -27.53490 1.000 95.90219 219 ARG B N 1
ATOM 3582 C CA . ARG B 1 220 ? 21.07115 -4.14500 -28.61842 1.000 96.80384 219 ARG B CA 1
ATOM 3583 C C . ARG B 1 220 ? 22.55621 -4.46560 -28.72503 1.000 108.39533 2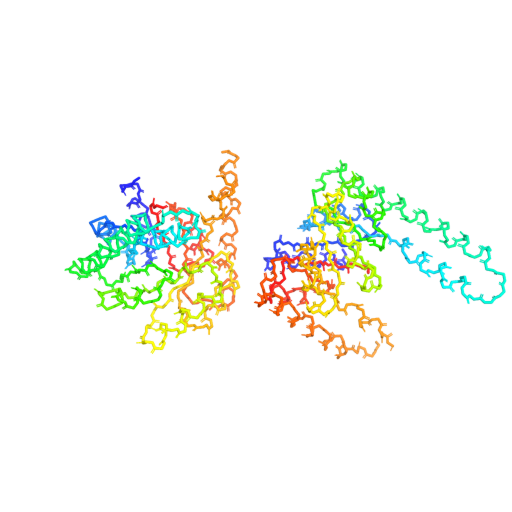19 ARG B C 1
ATOM 3584 O O . ARG B 1 220 ? 23.28084 -4.41534 -27.72449 1.000 106.75085 219 ARG B O 1
ATOM 3592 N N . SER B 1 221 ? 23.00116 -4.78417 -29.93809 1.000 111.11734 220 SER B N 1
ATOM 3593 C CA . SER B 1 221 ? 24.40148 -5.08440 -30.22539 1.000 118.27236 220 SER B CA 1
ATOM 3594 C C . SER B 1 221 ? 24.58920 -5.07289 -31.73876 1.000 116.82924 220 SER B C 1
ATOM 3595 O O . SER B 1 221 ? 23.64502 -4.83978 -32.50071 1.000 110.37669 220 SER B O 1
ATOM 3598 N N . ASP B 1 222 ? 25.82979 -5.32510 -32.16850 1.000 121.56967 221 ASP B N 1
ATOM 3599 C CA . ASP B 1 222 ? 26.16243 -5.41408 -33.58308 1.000 124.50061 221 ASP B CA 1
ATOM 3600 C C . ASP B 1 222 ? 26.96653 -6.65638 -33.95111 1.000 127.62262 221 ASP B C 1
ATOM 3601 O O . ASP B 1 222 ? 27.31050 -6.82137 -35.12679 1.000 131.18236 221 ASP B O 1
ATOM 3606 N N . ASP B 1 223 ? 27.27632 -7.52553 -32.99261 1.000 133.19284 222 ASP B N 1
ATOM 3607 C CA . ASP B 1 223 ? 28.02955 -8.75088 -33.23237 1.000 139.10017 222 ASP B CA 1
ATOM 3608 C C . ASP B 1 223 ? 27.11390 -9.94895 -33.02414 1.000 135.10625 222 ASP B C 1
ATOM 3609 O O . ASP B 1 223 ? 26.42022 -10.02808 -32.00558 1.000 131.07064 222 ASP B O 1
ATOM 3614 N N . TRP B 1 224 ? 27.13253 -10.89305 -33.97307 1.000 145.29223 223 TRP B N 1
ATOM 3615 C CA . TRP B 1 224 ? 26.17648 -11.99639 -33.91609 1.000 139.72064 223 TRP B CA 1
ATOM 3616 C C . TRP B 1 224 ? 26.37833 -12.86112 -32.67845 1.000 136.72891 223 TRP B C 1
ATOM 3617 O O . TRP B 1 224 ? 25.41036 -13.41991 -32.15044 1.000 140.18417 223 TRP B O 1
ATOM 3628 N N . ARG B 1 225 ? 27.61494 -12.97269 -32.19099 1.000 138.23173 224 ARG B N 1
ATOM 3629 C CA . ARG B 1 225 ? 27.85489 -13.74821 -30.97989 1.000 131.82618 224 ARG B CA 1
ATOM 3630 C C . ARG B 1 225 ? 27.31427 -13.03612 -29.74820 1.000 129.49259 224 ARG B C 1
ATOM 3631 O O . ARG B 1 225 ? 26.97926 -13.68912 -28.75368 1.000 130.96945 224 ARG B O 1
ATOM 3639 N N . ASP B 1 226 ? 27.22325 -11.70500 -29.79356 1.000 125.99870 225 ASP B N 1
ATOM 3640 C CA . ASP B 1 226 ? 26.65446 -10.96531 -28.67186 1.000 127.11571 225 ASP B CA 1
ATOM 3641 C C . ASP B 1 226 ? 25.13824 -11.12847 -28.60482 1.000 124.59546 225 ASP B C 1
ATOM 3642 O O . ASP B 1 226 ? 24.58046 -11.30582 -27.51462 1.000 108.47740 225 ASP B O 1
ATOM 3647 N N . LEU B 1 227 ? 24.44785 -11.07198 -29.75201 1.000 119.08443 226 LEU B N 1
ATOM 3648 C CA . LEU B 1 227 ? 23.00697 -11.31646 -29.73182 1.000 116.06338 226 LEU B CA 1
ATOM 3649 C C . LEU B 1 227 ? 22.70359 -12.75044 -29.32036 1.000 117.58981 226 LEU B C 1
ATOM 3650 O O . LEU B 1 227 ? 21.76738 -12.99613 -28.54941 1.000 110.47522 226 LEU B O 1
ATOM 3655 N N . LYS B 1 228 ? 23.48220 -13.70969 -29.81798 1.000 122.68430 227 LYS B N 1
ATOM 3656 C CA . LYS B 1 228 ? 23.41372 -15.05375 -29.27059 1.000 105.45413 227 LYS B CA 1
ATOM 3657 C C . LYS B 1 228 ? 23.85922 -15.00290 -27.81147 1.000 106.80926 227 LYS B C 1
ATOM 3658 O O . LYS B 1 228 ? 24.53264 -14.06391 -27.38030 1.000 125.94103 227 LYS B O 1
ATOM 3664 N N . GLU B 1 229 ? 23.45353 -16.01350 -27.04346 1.000 114.99986 228 GLU B N 1
ATOM 3665 C CA . GLU B 1 229 ? 23.68713 -16.07814 -25.60156 1.000 130.20722 228 GLU B CA 1
ATOM 3666 C C . GLU B 1 229 ? 22.77138 -15.08175 -24.90544 1.000 117.83991 228 GLU B C 1
ATOM 3667 O O . GLU B 1 229 ? 22.09565 -15.43455 -23.93454 1.000 118.08621 228 GLU B O 1
ATOM 3673 N N . ALA B 1 230 ? 22.73490 -13.83745 -25.39275 1.000 123.31757 229 ALA B N 1
ATOM 3674 C CA . ALA B 1 230 ? 21.68071 -12.92360 -24.96855 1.000 110.06554 229 ALA B CA 1
ATOM 3675 C C . ALA B 1 230 ? 20.32133 -13.48926 -25.34725 1.000 105.37592 229 ALA B C 1
ATOM 3676 O O . ALA B 1 230 ? 19.34745 -13.35698 -24.59746 1.000 107.47598 229 ALA B O 1
ATOM 3678 N N . TRP B 1 231 ? 20.24847 -14.14081 -26.50985 1.000 116.02023 230 TRP B N 1
ATOM 3679 C CA . TRP B 1 231 ? 19.06868 -14.91794 -26.86710 1.000 107.85382 230 TRP B CA 1
ATOM 3680 C C . TRP B 1 231 ? 18.87854 -16.08533 -25.90652 1.000 105.43820 230 TRP B C 1
ATOM 3681 O O . TRP B 1 231 ? 17.74983 -16.40438 -25.51377 1.000 104.96609 230 TRP B O 1
ATOM 3692 N N . LYS B 1 232 ? 19.97800 -16.73293 -25.51422 1.000 107.02458 231 LYS B N 1
ATOM 3693 C CA . LYS B 1 232 ? 19.89248 -17.83928 -24.56718 1.000 109.59074 231 LYS B CA 1
ATOM 3694 C C . LYS B 1 232 ? 19.47748 -17.35910 -23.18299 1.000 115.09083 231 LYS B C 1
ATOM 3695 O O . LYS B 1 232 ? 18.73553 -18.05299 -22.47936 1.000 120.16864 231 LYS B O 1
ATOM 3701 N N . LYS B 1 233 ? 19.94912 -16.17980 -22.76839 1.000 109.12518 232 LYS B N 1
ATOM 3702 C CA . LYS B 1 233 ? 19.60381 -15.69003 -21.43875 1.000 109.89111 232 LYS B CA 1
ATOM 3703 C C . LYS B 1 233 ? 18.12346 -15.34837 -21.33675 1.000 108.47326 232 LYS B C 1
ATOM 3704 O O . LYS B 1 233 ? 17.56136 -15.36341 -20.23594 1.000 117.63717 232 LYS B O 1
ATOM 3710 N N . GLY B 1 234 ? 17.48141 -15.02672 -22.45739 1.000 111.35898 233 GLY B N 1
ATOM 3711 C CA . GLY B 1 234 ? 16.04741 -14.82173 -22.45667 1.000 105.18857 233 GLY B CA 1
ATOM 3712 C C . GLY B 1 234 ? 15.55999 -13.66870 -23.30709 1.000 102.34705 233 GLY B C 1
ATOM 3713 O O . GLY B 1 234 ? 14.37755 -13.31810 -23.25327 1.000 108.24579 233 GLY B O 1
ATOM 3714 N N . ALA B 1 235 ? 16.44667 -13.06404 -24.09270 1.000 100.89739 234 ALA B N 1
ATOM 3715 C CA . ALA B 1 235 ? 16.03540 -11.94679 -24.93283 1.000 106.82079 234 ALA B CA 1
ATOM 3716 C C . ALA B 1 235 ? 15.20515 -12.45158 -26.10430 1.000 98.06189 234 ALA B C 1
ATOM 3717 O O . ALA B 1 235 ? 15.60001 -13.39042 -26.80137 1.000 107.83352 234 ALA B O 1
ATOM 3719 N N . ASP B 1 236 ? 14.05302 -11.82039 -26.31960 1.000 96.59582 235 ASP B N 1
ATOM 3720 C CA . ASP B 1 236 ? 13.14263 -12.20503 -27.39042 1.000 96.16894 235 ASP B CA 1
ATOM 3721 C C . ASP B 1 236 ? 13.35045 -11.39402 -28.65976 1.000 98.36984 235 ASP B C 1
ATOM 3722 O O . ASP B 1 236 ? 13.08278 -11.89688 -29.75611 1.000 94.42333 235 ASP B O 1
ATOM 3727 N N . ILE B 1 237 ? 13.81507 -10.15338 -28.54051 1.000 103.36127 236 ILE B N 1
ATOM 3728 C CA . ILE B 1 237 ? 14.05510 -9.28559 -29.68651 1.000 94.22208 236 ILE B CA 1
ATOM 3729 C C . ILE B 1 237 ? 15.55372 -9.03570 -29.76306 1.000 90.73503 236 ILE B C 1
ATOM 3730 O O . ILE B 1 237 ? 16.13516 -8.42303 -28.85891 1.000 90.59382 236 ILE B O 1
ATOM 3735 N N . LEU B 1 238 ? 16.18030 -9.51382 -30.83454 1.000 91.11638 237 LEU B N 1
ATOM 3736 C CA . LEU B 1 238 ? 17.60474 -9.29930 -31.07058 1.000 91.34758 237 LEU B CA 1
ATOM 3737 C C . LEU B 1 238 ? 17.74197 -8.20436 -32.12085 1.000 92.70659 237 LEU B C 1
ATOM 3738 O O . LEU B 1 238 ? 17.61751 -8.46129 -33.32123 1.000 90.73236 237 LEU B O 1
ATOM 3743 N N . ILE B 1 239 ? 18.00440 -6.98325 -31.67198 1.000 89.38792 238 ILE B N 1
ATOM 3744 C CA . ILE B 1 239 ? 18.14674 -5.85164 -32.57741 1.000 94.51738 238 ILE B CA 1
ATOM 3745 C C . ILE B 1 239 ? 19.61628 -5.73423 -32.97729 1.000 94.69819 238 ILE B C 1
ATOM 3746 O O . ILE B 1 239 ? 20.50371 -5.66296 -32.11926 1.000 92.44007 238 ILE B O 1
ATOM 3751 N N . VAL B 1 240 ? 19.87874 -5.76208 -34.28316 1.000 89.41758 239 VAL B N 1
ATOM 3752 C CA . VAL B 1 240 ? 21.20471 -5.49675 -34.83280 1.000 95.31672 239 VAL B CA 1
ATOM 3753 C C . VAL B 1 240 ? 21.24192 -4.04830 -35.30264 1.000 109.84765 239 VAL B C 1
ATOM 3754 O O . VAL B 1 240 ? 20.33347 -3.58684 -36.00715 1.000 109.07818 239 VAL B O 1
ATOM 3758 N N . ASP B 1 241 ? 22.27485 -3.31926 -34.89193 1.000 117.62789 240 ASP B N 1
ATOM 3759 C CA . ASP B 1 241 ? 22.36951 -1.88716 -35.14975 1.000 114.40365 240 ASP B CA 1
ATOM 3760 C C . ASP B 1 241 ? 23.58453 -1.63040 -36.02996 1.000 130.28939 240 ASP B C 1
ATOM 3761 O O . ASP B 1 241 ? 24.72586 -1.83968 -35.60353 1.000 137.65106 240 ASP B O 1
ATOM 3766 N N . ALA B 1 242 ? 23.32976 -1.16923 -37.25697 1.000 141.49436 241 ALA B N 1
ATOM 3767 C CA . ALA B 1 242 ? 24.39248 -0.89579 -38.21401 1.000 143.29961 241 ALA B CA 1
ATOM 3768 C C . ALA B 1 242 ? 25.07551 0.43780 -37.95844 1.000 140.91097 241 ALA B C 1
ATOM 3769 O O . ALA B 1 242 ? 26.22364 0.62354 -38.37593 1.000 155.31387 241 ALA B O 1
ATOM 3771 N N . THR B 1 243 ? 24.39989 1.36151 -37.28756 1.000 126.87636 242 THR B N 1
ATOM 3772 C CA . THR B 1 243 ? 24.96062 2.67413 -37.01026 1.000 139.85428 242 THR B CA 1
ATOM 3773 C C . THR B 1 243 ? 25.25461 2.83629 -35.52322 1.000 137.28635 242 THR B C 1
ATOM 3774 O O . THR B 1 243 ? 24.34109 2.99308 -34.71402 1.000 143.86817 242 THR B O 1
#